Protein AF-0000000080283601 (afdb_homodimer)

Structure (mmCIF, N/CA/C/O backbone):
data_AF-0000000080283601-model_v1
#
loop_
_entity.id
_entity.type
_entity.pdbx_description
1 polymer 'DNA-binding protein'
#
loop_
_atom_site.group_PDB
_atom_site.id
_atom_site.type_symbol
_atom_site.label_atom_id
_atom_site.label_alt_id
_atom_site.label_comp_id
_atom_site.label_asym_id
_atom_site.label_entity_id
_atom_site.label_seq_id
_atom_site.pdbx_PDB_ins_code
_atom_site.Cartn_x
_atom_site.Cartn_y
_atom_site.Cartn_z
_atom_site.occupancy
_atom_site.B_iso_or_equiv
_atom_site.auth_seq_id
_atom_site.auth_comp_id
_atom_site.auth_asym_id
_atom_site.auth_atom_id
_atom_site.pdbx_PDB_model_num
ATOM 1 N N . MET A 1 1 ? 16.219 0.956 17.062 1 51.62 1 MET A N 1
ATOM 2 C CA . MET A 1 1 ? 14.984 1.279 17.781 1 51.62 1 MET A CA 1
ATOM 3 C C . MET A 1 1 ? 15.031 2.705 18.328 1 51.62 1 MET A C 1
ATOM 5 O O . MET A 1 1 ? 16.062 3.154 18.812 1 51.62 1 MET A O 1
ATOM 9 N N . GLY A 1 2 ? 14.078 3.537 17.656 1 62.06 2 GLY A N 1
ATOM 10 C CA . GLY A 1 2 ? 14.172 4.902 18.156 1 62.06 2 GLY A CA 1
ATOM 11 C C . GLY A 1 2 ? 14.203 4.98 19.672 1 62.06 2 GLY A C 1
ATOM 12 O O . GLY A 1 2 ? 13.68 4.102 20.359 1 62.06 2 GLY A O 1
ATOM 13 N N . ASP A 1 3 ? 14.961 5.805 20.156 1 84.12 3 ASP A N 1
ATOM 14 C CA . ASP A 1 3 ? 15.055 6.004 21.594 1 84.12 3 ASP A CA 1
ATOM 15 C C . ASP A 1 3 ? 13.703 6.422 22.188 1 84.12 3 ASP A C 1
ATOM 17 O O . ASP A 1 3 ? 12.844 6.941 21.469 1 84.12 3 ASP A O 1
ATOM 21 N N . GLU A 1 4 ? 13.398 6.016 23.359 1 91.31 4 GLU A N 1
ATOM 22 C CA . GLU A 1 4 ? 12.125 6.18 24.047 1 91.31 4 GLU A CA 1
ATOM 23 C C . GLU A 1 4 ? 11.625 7.617 23.953 1 91.31 4 GLU A C 1
ATOM 25 O O . GLU A 1 4 ? 10.422 7.852 23.781 1 91.31 4 GLU A O 1
ATOM 30 N N . ALA A 1 5 ? 12.523 8.539 23.969 1 94.31 5 ALA A N 1
ATOM 31 C CA . ALA A 1 5 ? 12.148 9.945 23.891 1 94.31 5 ALA A CA 1
ATOM 32 C C . ALA A 1 5 ? 11.562 10.273 22.516 1 94.31 5 ALA A C 1
ATOM 34 O O . ALA A 1 5 ? 10.617 11.055 22.406 1 94.31 5 ALA A O 1
ATOM 35 N N . THR A 1 6 ? 12.07 9.68 21.484 1 96.75 6 THR A N 1
ATOM 36 C CA . THR A 1 6 ? 11.586 9.938 20.141 1 96.75 6 THR A CA 1
ATOM 37 C C . THR A 1 6 ? 10.25 9.242 19.906 1 96.75 6 THR A C 1
ATOM 39 O O . THR A 1 6 ? 9.391 9.758 19.172 1 96.75 6 THR A O 1
ATOM 42 N N . ILE A 1 7 ? 10.07 8.125 20.547 1 97.44 7 ILE A N 1
ATOM 43 C CA . ILE A 1 7 ? 8.789 7.441 20.469 1 97.44 7 ILE A CA 1
ATOM 44 C C . ILE A 1 7 ? 7.715 8.281 21.156 1 97.44 7 ILE A C 1
ATOM 46 O O . ILE A 1 7 ? 6.598 8.414 20.641 1 97.44 7 ILE A O 1
ATOM 50 N N . GLU A 1 8 ? 8.055 8.852 22.266 1 97.12 8 GLU A N 1
ATOM 51 C CA . GLU A 1 8 ? 7.129 9.75 22.969 1 97.12 8 GLU A CA 1
ATOM 52 C C . GLU A 1 8 ? 6.758 10.945 22.094 1 97.12 8 GLU A C 1
ATOM 54 O O . GLU A 1 8 ? 5.602 11.375 22.078 1 97.12 8 GLU A O 1
ATOM 59 N N . LEU A 1 9 ? 7.723 11.492 21.406 1 97.75 9 LEU A N 1
ATOM 60 C CA . LEU A 1 9 ? 7.449 12.594 20.5 1 97.75 9 LEU A CA 1
ATOM 61 C C . LEU A 1 9 ? 6.473 12.172 19.406 1 97.75 9 LEU A C 1
ATOM 63 O O . LEU A 1 9 ? 5.535 12.898 19.078 1 97.75 9 LEU A O 1
ATOM 67 N N . ALA A 1 10 ? 6.719 10.984 18.797 1 98.25 10 ALA A N 1
ATOM 68 C CA . ALA A 1 10 ? 5.82 10.461 17.766 1 98.25 10 ALA A CA 1
ATOM 69 C C . ALA A 1 10 ? 4.391 10.367 18.297 1 98.25 10 ALA A C 1
ATOM 71 O O . ALA A 1 10 ? 3.439 10.695 17.578 1 98.25 10 ALA A O 1
ATOM 72 N N . GLN A 1 11 ? 4.285 9.953 19.531 1 97.62 11 GLN A N 1
ATOM 73 C CA . GLN A 1 11 ? 2.977 9.836 20.156 1 97.62 11 GLN A CA 1
ATOM 74 C C . GLN A 1 11 ? 2.357 11.211 20.406 1 97.62 11 GLN A C 1
ATOM 76 O O . GLN A 1 11 ? 1.164 11.406 20.172 1 97.62 11 GLN A O 1
ATOM 81 N N . GLU A 1 12 ? 3.156 12.117 20.812 1 96.81 12 GLU A N 1
ATOM 82 C CA . GLU A 1 12 ? 2.689 13.453 21.172 1 96.81 12 GLU A CA 1
ATOM 83 C C . GLU A 1 12 ? 2.146 14.195 19.953 1 96.81 12 GLU A C 1
ATOM 85 O O . GLU A 1 12 ? 1.159 14.922 20.047 1 96.81 12 GLU A O 1
ATOM 90 N N . ILE A 1 13 ? 2.75 14.008 18.812 1 97.12 13 ILE A N 1
ATOM 91 C CA . ILE A 1 13 ? 2.389 14.844 17.672 1 97.12 13 ILE A CA 1
ATOM 92 C C . ILE A 1 13 ? 1.27 14.18 16.875 1 97.12 13 ILE A C 1
ATOM 94 O O . ILE A 1 13 ? 0.668 14.805 16 1 97.12 13 ILE A O 1
ATOM 98 N N . ARG A 1 14 ? 0.979 12.953 17.188 1 96.75 14 ARG A N 1
ATOM 99 C CA . ARG A 1 14 ? 0.021 12.148 16.453 1 96.75 14 ARG A CA 1
ATOM 100 C C . ARG A 1 14 ? -1.316 12.867 16.312 1 96.75 14 ARG A C 1
ATOM 102 O O . ARG A 1 14 ? -1.823 13.047 15.203 1 96.75 14 ARG A O 1
ATOM 109 N N . GLY A 1 15 ? -1.892 13.273 17.422 1 95.06 15 GLY A N 1
ATOM 110 C CA . GLY A 1 15 ? -3.201 13.906 17.422 1 95.06 15 GLY A CA 1
ATOM 111 C C . GLY A 1 15 ? -3.258 15.156 16.562 1 95.06 15 GLY A C 1
ATOM 112 O O . GLY A 1 15 ? -4.188 15.328 15.773 1 95.06 15 GLY A O 1
ATOM 113 N N . THR A 1 16 ? -2.244 15.992 16.719 1 96.25 16 THR A N 1
ATOM 114 C CA . THR A 1 16 ? -2.186 17.25 15.977 1 96.25 16 THR A CA 1
ATOM 115 C C . THR A 1 16 ? -2.098 16.984 14.477 1 96.25 16 THR A C 1
ATOM 117 O O . THR A 1 16 ? -2.826 17.594 13.688 1 96.25 16 THR A O 1
ATOM 120 N N . VAL A 1 17 ? -1.293 16.062 14.062 1 97.25 17 VAL A N 1
ATOM 121 C CA . VAL A 1 17 ? -1.091 15.734 12.648 1 97.25 17 VAL A CA 1
ATOM 122 C C . VAL A 1 17 ? -2.367 15.125 12.07 1 97.25 17 VAL A C 1
ATOM 124 O O . VAL A 1 17 ? -2.801 15.508 10.977 1 97.25 17 VAL A O 1
ATOM 127 N N . GLN A 1 18 ? -2.904 14.227 12.82 1 95.69 18 GLN A N 1
ATOM 128 C CA . GLN A 1 18 ? -4.102 13.547 12.336 1 95.69 18 GLN A CA 1
ATOM 129 C C . GLN A 1 18 ? -5.266 14.523 12.203 1 95.69 18 GLN A C 1
ATOM 131 O O . GLN A 1 18 ? -5.953 14.539 11.18 1 95.69 18 GLN A O 1
ATOM 136 N N . VAL A 1 19 ? -5.516 15.312 13.172 1 95.69 19 VAL A N 1
ATOM 137 C CA . VAL A 1 19 ? -6.664 16.219 13.195 1 95.69 19 VAL A CA 1
ATOM 138 C C . VAL A 1 19 ? -6.457 17.344 12.188 1 95.69 19 VAL A C 1
ATOM 140 O O . VAL A 1 19 ? -7.273 17.531 11.281 1 95.69 19 VAL A O 1
ATOM 143 N N . LEU A 1 20 ? -5.324 18.016 12.25 1 96.88 20 LEU A N 1
ATOM 144 C CA . LEU A 1 20 ? -5.113 19.203 11.406 1 96.88 20 LEU A CA 1
ATOM 145 C C . LEU A 1 20 ? -4.816 18.781 9.969 1 96.88 20 LEU A C 1
ATOM 147 O O . LEU A 1 20 ? -5.195 19.484 9.023 1 96.88 20 LEU A O 1
ATOM 151 N N . GLY A 1 21 ? -4.18 17.641 9.797 1 97.56 21 GLY A N 1
ATOM 152 C CA . GLY A 1 21 ? -3.898 17.172 8.453 1 97.56 21 GLY A CA 1
ATOM 153 C C . GLY A 1 21 ? -5.137 16.688 7.723 1 97.56 21 GLY A C 1
ATOM 154 O O . GLY A 1 21 ? -5.137 16.578 6.496 1 97.56 21 GLY A O 1
ATOM 155 N N . GLY A 1 22 ? -6.168 16.406 8.492 1 97.12 22 GLY A N 1
ATOM 156 C CA . GLY A 1 22 ? -7.383 15.883 7.891 1 97.12 22 GLY A CA 1
ATOM 157 C C . GLY A 1 22 ? -8.547 16.859 7.941 1 97.12 22 GLY A C 1
ATOM 158 O O . GLY A 1 22 ? -9.57 16.641 7.293 1 97.12 22 GLY A O 1
ATOM 159 N N . SER A 1 23 ? -8.422 17.984 8.602 1 96.75 23 SER A N 1
ATOM 160 C CA . SER A 1 23 ? -9.539 18.859 8.914 1 96.75 23 SER A CA 1
ATOM 161 C C . SER A 1 23 ? -10.133 19.469 7.645 1 96.75 23 SER A C 1
ATOM 163 O O . SER A 1 23 ? -11.352 19.672 7.559 1 96.75 23 SER A O 1
ATOM 165 N N . PHE A 1 24 ? -9.336 19.688 6.668 1 97.81 24 PHE A N 1
ATOM 166 C CA . PHE A 1 24 ? -9.852 20.344 5.473 1 97.81 24 PHE A CA 1
ATOM 167 C C . PHE A 1 24 ? -10.734 19.406 4.668 1 97.81 24 PHE A C 1
ATOM 169 O O . PHE A 1 24 ? -11.523 19.844 3.83 1 97.81 24 PHE A O 1
ATOM 176 N N . MET A 1 25 ? -10.656 18.109 4.855 1 97.38 25 MET A N 1
ATOM 177 C CA . MET A 1 25 ? -11.258 17.078 4.008 1 97.38 25 MET A CA 1
ATOM 178 C C . MET A 1 25 ? -12.781 17.141 4.078 1 97.38 25 MET A C 1
ATOM 180 O O . MET A 1 25 ? -13.469 16.672 3.168 1 97.38 25 MET A O 1
ATOM 184 N N . THR A 1 26 ? -13.297 17.688 5.129 1 95.25 26 THR A N 1
ATOM 185 C CA . THR A 1 26 ? -14.734 17.859 5.258 1 95.25 26 THR A CA 1
ATOM 186 C C . THR A 1 26 ? -15.086 19.312 5.539 1 95.25 26 THR A C 1
ATOM 188 O O . THR A 1 26 ? -16.109 19.609 6.152 1 95.25 26 THR A O 1
ATOM 191 N N . SER A 1 27 ? -14.312 20.203 5.164 1 97.56 27 SER A N 1
ATOM 192 C CA . SER A 1 27 ? -14.414 21.609 5.512 1 97.56 27 SER A CA 1
ATOM 193 C C . SER A 1 27 ? -15.289 22.359 4.512 1 97.56 27 SER A C 1
ATOM 195 O O . SER A 1 27 ? -15.531 21.891 3.404 1 97.56 27 SER A O 1
ATOM 197 N N . PRO A 1 28 ? -15.727 23.578 4.949 1 97.75 28 PRO A N 1
ATOM 198 C CA . PRO A 1 28 ? -16.422 24.438 3.99 1 97.75 28 PRO A CA 1
ATOM 199 C C . PRO A 1 28 ? -15.523 24.859 2.824 1 97.75 28 PRO A C 1
ATOM 201 O O . PRO A 1 28 ? -16.016 25.047 1.708 1 97.75 28 PRO A O 1
ATOM 204 N N . GLU A 1 29 ? -14.242 25.016 3.104 1 98.19 29 GLU A N 1
ATOM 205 C CA . GLU A 1 29 ? -13.312 25.406 2.051 1 98.19 29 GLU A CA 1
ATOM 206 C C . GLU A 1 29 ? -13.242 24.328 0.961 1 98.19 29 GLU A C 1
ATOM 208 O O . GLU A 1 29 ? -13.234 24.656 -0.229 1 98.19 29 GLU A O 1
ATOM 213 N N . LEU A 1 30 ? -13.211 23 1.349 1 98.5 30 LEU A N 1
ATOM 214 C CA . LEU A 1 30 ? -13.227 21.953 0.343 1 98.5 30 LEU A CA 1
ATOM 215 C C . LEU A 1 30 ? -14.547 21.938 -0.421 1 98.5 30 LEU A C 1
ATOM 217 O O . LEU A 1 30 ? -14.555 21.781 -1.645 1 98.5 30 LEU A O 1
ATOM 221 N N . ALA A 1 31 ? -15.617 22.125 0.304 1 98.5 31 ALA A N 1
ATOM 222 C CA . ALA A 1 31 ? -16.922 22.156 -0.336 1 98.5 31 ALA A CA 1
ATOM 223 C C . ALA A 1 31 ? -17 23.25 -1.392 1 98.5 31 ALA A C 1
ATOM 225 O O . ALA A 1 31 ? -17.594 23.062 -2.453 1 98.5 31 ALA A O 1
ATOM 226 N N . GLU A 1 32 ? -16.469 24.391 -1.062 1 98.56 32 GLU A N 1
ATOM 227 C CA . GLU A 1 32 ? -16.453 25.5 -2.006 1 98.56 32 GLU A CA 1
ATOM 228 C C . GLU A 1 32 ? -15.68 25.141 -3.271 1 98.56 32 GLU A C 1
ATOM 230 O O . GLU A 1 32 ? -16.156 25.375 -4.383 1 98.56 32 GLU A O 1
ATOM 235 N N . VAL A 1 33 ? -14.469 24.594 -3.127 1 98.69 33 VAL A N 1
ATOM 236 C CA . VAL A 1 33 ? -13.641 24.219 -4.27 1 98.69 33 VAL A CA 1
ATOM 237 C C . VAL A 1 33 ? -14.336 23.109 -5.059 1 98.69 33 VAL A C 1
ATOM 239 O O . VAL A 1 33 ? -14.305 23.094 -6.293 1 98.69 33 VAL A O 1
ATOM 242 N N . GLU A 1 34 ? -14.922 22.156 -4.312 1 98.69 34 GLU A N 1
ATOM 243 C CA . GLU A 1 34 ? -15.695 21.078 -4.918 1 98.69 34 GLU A CA 1
ATOM 244 C C . GLU A 1 34 ? -16.781 21.625 -5.844 1 98.69 34 GLU A C 1
ATOM 246 O O . GLU A 1 34 ? -16.922 21.156 -6.98 1 98.69 34 GLU A O 1
ATOM 251 N N . THR A 1 35 ? -17.516 22.594 -5.414 1 98.31 35 THR A N 1
ATOM 252 C CA . THR A 1 35 ? -18.531 23.25 -6.223 1 98.31 35 THR A CA 1
ATOM 253 C C . THR A 1 35 ? -17.922 23.938 -7.43 1 98.31 35 THR A C 1
ATOM 255 O O . THR A 1 35 ? -18.438 23.859 -8.539 1 98.31 35 THR A O 1
ATOM 258 N N . GLU A 1 36 ? -16.844 24.609 -7.23 1 98.31 36 GLU A N 1
ATOM 259 C CA . GLU A 1 36 ? -16.172 25.375 -8.281 1 98.31 36 GLU A CA 1
ATOM 260 C C . GLU A 1 36 ? -15.734 24.453 -9.43 1 98.31 36 GLU A C 1
ATOM 262 O O . GLU A 1 36 ? -15.781 24.859 -10.594 1 98.31 36 GLU A O 1
ATOM 267 N N . VAL A 1 37 ? -15.32 23.266 -9.102 1 98.25 37 VAL A N 1
ATOM 268 C CA . VAL A 1 37 ? -14.789 22.391 -10.141 1 98.25 37 VAL A CA 1
ATOM 269 C C . VAL A 1 37 ? -15.898 21.484 -10.664 1 98.25 37 VAL A C 1
ATOM 271 O O . VAL A 1 37 ? -15.648 20.594 -11.477 1 98.25 37 VAL A O 1
ATOM 274 N N . GLY A 1 38 ? -17.078 21.594 -10.102 1 97.56 38 GLY A N 1
ATOM 275 C CA . GLY A 1 38 ? -18.25 20.953 -10.656 1 97.56 38 GLY A CA 1
ATOM 276 C C . GLY A 1 38 ? -18.438 19.531 -10.172 1 97.56 38 GLY A C 1
ATOM 277 O O . GLY A 1 38 ? -18.969 18.688 -10.898 1 97.56 38 GLY A O 1
ATOM 278 N N . LEU A 1 39 ? -18 19.172 -9.031 1 98.25 39 LEU A N 1
ATOM 279 C CA . LEU A 1 39 ? -18.172 17.844 -8.469 1 98.25 39 LEU A CA 1
ATOM 280 C C . LEU A 1 39 ? -19.328 17.828 -7.453 1 98.25 39 LEU A C 1
ATOM 282 O O . LEU A 1 39 ? -19.516 18.812 -6.73 1 98.25 39 LEU A O 1
ATOM 286 N N . PRO A 1 40 ? -20.031 16.734 -7.434 1 96.75 40 PRO A N 1
ATOM 287 C CA . PRO A 1 40 ? -21.062 16.625 -6.391 1 96.75 40 PRO A CA 1
ATOM 288 C C . PRO A 1 40 ? -20.469 16.594 -4.984 1 96.75 40 PRO A C 1
ATOM 290 O O . PRO A 1 40 ? -19.266 16.359 -4.82 1 96.75 40 PRO A O 1
ATOM 293 N N . PRO A 1 41 ? -21.266 16.859 -4.008 1 95.25 41 PRO A N 1
ATOM 294 C CA . PRO A 1 41 ? -20.781 16.922 -2.629 1 95.25 41 PRO A CA 1
ATOM 295 C C . PRO A 1 41 ? -20.016 15.664 -2.213 1 95.25 41 PRO A C 1
ATOM 297 O O . PRO A 1 41 ? -20.438 14.547 -2.518 1 95.25 41 PRO A O 1
ATOM 300 N N . ARG A 1 42 ? -18.875 15.898 -1.594 1 94 42 ARG A N 1
ATOM 301 C CA . ARG A 1 42 ? -18.016 14.898 -0.957 1 94 42 ARG A CA 1
ATOM 302 C C . ARG A 1 42 ? -17.172 14.164 -1.989 1 94 42 ARG A C 1
ATOM 304 O O . ARG A 1 42 ? -16.312 13.344 -1.633 1 94 42 ARG A O 1
ATOM 311 N N . THR A 1 43 ? -17.359 14.477 -3.215 1 97.38 43 THR A N 1
ATOM 312 C CA . THR A 1 43 ? -16.672 13.719 -4.262 1 97.38 43 THR A CA 1
ATOM 313 C C . THR A 1 43 ? -15.234 14.188 -4.422 1 97.38 43 THR A C 1
ATOM 315 O O . THR A 1 43 ? -14.359 13.406 -4.785 1 97.38 43 THR A O 1
ATOM 318 N N . LEU A 1 44 ? -14.984 15.484 -4.152 1 98.38 44 LEU A N 1
ATOM 319 C CA . LEU A 1 44 ? -13.625 15.984 -4.309 1 98.38 44 LEU A CA 1
ATOM 320 C C . LEU A 1 44 ? -12.672 15.312 -3.32 1 98.38 44 LEU A C 1
ATOM 322 O O . LEU A 1 44 ? -11.508 15.062 -3.643 1 98.38 44 LEU A O 1
ATOM 326 N N . TYR A 1 45 ? -13.195 14.984 -2.139 1 98.12 45 TYR A N 1
ATOM 327 C CA . TYR A 1 45 ? -12.383 14.25 -1.176 1 98.12 45 TYR A CA 1
ATOM 328 C C . TYR A 1 45 ? -11.914 12.922 -1.759 1 98.12 45 TYR A C 1
ATOM 330 O O . TYR A 1 45 ? -10.727 12.586 -1.69 1 98.12 45 TYR A O 1
ATOM 338 N N . LEU A 1 46 ? -12.789 12.164 -2.352 1 98.06 46 LEU A N 1
ATOM 339 C CA . LEU A 1 46 ? -12.469 10.844 -2.885 1 98.06 46 LEU A CA 1
ATOM 340 C C . LEU A 1 46 ? -11.633 10.961 -4.152 1 98.06 46 LEU A C 1
ATOM 342 O O . LEU A 1 46 ? -10.555 10.367 -4.246 1 98.06 46 LEU A O 1
ATOM 346 N N . ARG A 1 47 ? -12.086 11.773 -5.09 1 98.38 47 ARG A N 1
ATOM 347 C CA . ARG A 1 47 ? -11.445 11.945 -6.391 1 98.38 47 ARG A CA 1
ATOM 348 C C . ARG A 1 47 ? -10.109 12.672 -6.25 1 98.38 47 ARG A C 1
ATOM 350 O O . ARG A 1 47 ? -9.102 12.242 -6.824 1 98.38 47 ARG A O 1
ATOM 357 N N . GLY A 1 48 ? -10.117 13.719 -5.449 1 98.44 48 GLY A N 1
ATOM 358 C CA . GLY A 1 48 ? -8.914 14.516 -5.285 1 98.44 48 GLY A CA 1
ATOM 359 C C . GLY A 1 48 ? -7.793 13.766 -4.586 1 98.44 48 GLY A C 1
ATOM 360 O O . GLY A 1 48 ? -6.645 13.805 -5.027 1 98.44 48 GLY A O 1
ATOM 361 N N . ARG A 1 49 ? -8.133 13.078 -3.514 1 98.5 49 ARG A N 1
ATOM 362 C CA . ARG A 1 49 ? -7.141 12.367 -2.711 1 98.5 49 ARG A CA 1
ATOM 363 C C . ARG A 1 49 ? -6.527 11.211 -3.496 1 98.5 49 ARG A C 1
ATOM 365 O O . ARG A 1 49 ? -5.336 10.922 -3.355 1 98.5 49 ARG A O 1
ATOM 372 N N . SER A 1 50 ? -7.273 10.562 -4.344 1 98.44 50 SER A N 1
ATOM 373 C CA . SER A 1 50 ? -6.793 9.359 -5.02 1 98.44 50 SER A CA 1
ATOM 374 C C . SER A 1 50 ? -6.207 9.695 -6.387 1 98.44 50 SER A C 1
ATOM 376 O O . SER A 1 50 ? -5.527 8.867 -6.996 1 98.44 50 SER A O 1
ATOM 378 N N . ALA A 1 51 ? -6.398 10.906 -6.871 1 98.19 51 ALA A N 1
ATOM 379 C CA . ALA A 1 51 ? -6.07 11.266 -8.25 1 98.19 51 ALA A CA 1
ATOM 380 C C . ALA A 1 51 ? -4.559 11.312 -8.453 1 98.19 51 ALA A C 1
ATOM 382 O O . ALA A 1 51 ? -4.082 11.305 -9.594 1 98.19 51 ALA A O 1
ATOM 383 N N . ILE A 1 52 ? -3.842 11.406 -7.352 1 98.19 52 ILE A N 1
ATOM 384 C CA . ILE A 1 52 ? -2.387 11.422 -7.438 1 98.19 52 ILE A CA 1
ATOM 385 C C . ILE A 1 52 ? -1.893 10.117 -8.062 1 98.19 52 ILE A C 1
ATOM 387 O O . ILE A 1 52 ? -0.746 10.031 -8.508 1 98.19 52 ILE A O 1
ATOM 391 N N . LEU A 1 53 ? -2.744 9.102 -8.133 1 98.06 53 LEU A N 1
ATOM 392 C CA . LEU A 1 53 ? -2.422 7.816 -8.742 1 98.06 53 LEU A CA 1
ATOM 393 C C . LEU A 1 53 ? -2.898 7.77 -10.195 1 98.06 53 LEU A C 1
ATOM 395 O O . LEU A 1 53 ? -2.715 6.762 -10.875 1 98.06 53 LEU A O 1
ATOM 399 N N . GLY A 1 54 ? -3.471 8.828 -10.688 1 95.25 54 GLY A N 1
ATOM 400 C CA . GLY A 1 54 ? -4.117 8.852 -11.984 1 95.25 54 GLY A CA 1
ATOM 401 C C . GLY A 1 54 ? -5.586 8.477 -11.93 1 95.25 54 GLY A C 1
ATOM 402 O O . GLY A 1 54 ? -6.406 9.234 -11.406 1 95.25 54 GLY A O 1
ATOM 403 N N . ASP A 1 55 ? -5.965 7.359 -12.516 1 95.56 55 ASP A N 1
ATOM 404 C CA . ASP A 1 55 ? -7.34 6.879 -12.523 1 95.56 55 ASP A CA 1
ATOM 405 C C . ASP A 1 55 ? -7.402 5.395 -12.172 1 95.56 55 ASP A C 1
ATOM 407 O O . ASP A 1 55 ? -7.812 4.574 -13 1 95.56 55 ASP A O 1
ATOM 411 N N . PRO A 1 56 ? -7.062 5.117 -10.969 1 97.12 56 PRO A N 1
ATOM 412 C CA . PRO A 1 56 ? -7.148 3.713 -10.555 1 97.12 56 PRO A CA 1
ATOM 413 C C . PRO A 1 56 ? -8.586 3.207 -10.492 1 97.12 56 PRO A C 1
ATOM 415 O O . PRO A 1 56 ? -9.523 4.004 -10.352 1 97.12 56 PRO A O 1
ATOM 418 N N . PRO A 1 57 ? -8.742 1.888 -10.594 1 97.5 57 PRO A N 1
ATOM 419 C CA . PRO A 1 57 ? -10.086 1.35 -10.391 1 97.5 57 PRO A CA 1
ATOM 420 C C . PRO A 1 57 ? -10.664 1.714 -9.023 1 97.5 57 PRO A C 1
ATOM 422 O O . PRO A 1 57 ? -9.938 1.757 -8.031 1 97.5 57 PRO A O 1
ATOM 425 N N . PRO A 1 58 ? -11.984 1.893 -8.953 1 97.94 58 PRO A N 1
ATOM 426 C CA . PRO A 1 58 ? -12.625 2.295 -7.703 1 97.94 58 PRO A CA 1
ATOM 427 C C . PRO A 1 58 ? -12.328 1.329 -6.555 1 97.94 58 PRO A C 1
ATOM 429 O O . PRO A 1 58 ? -12.117 1.76 -5.418 1 97.94 58 PRO A O 1
ATOM 432 N N . LYS A 1 59 ? -12.273 0.085 -6.855 1 97.12 59 LYS A N 1
ATOM 433 C CA . LYS A 1 59 ? -11.992 -0.892 -5.809 1 97.12 59 LYS A CA 1
ATOM 434 C C . LYS A 1 59 ? -10.609 -0.662 -5.203 1 97.12 59 LYS A C 1
ATOM 436 O O . LYS A 1 59 ? -10.43 -0.797 -3.99 1 97.12 59 LYS A O 1
ATOM 441 N N . VAL A 1 60 ? -9.641 -0.351 -6.066 1 98.31 60 VAL A N 1
ATOM 442 C CA . VAL A 1 60 ? -8.289 -0.088 -5.586 1 98.31 60 VAL A CA 1
ATOM 443 C C . VAL A 1 60 ? -8.305 1.102 -4.629 1 98.31 60 VAL A C 1
ATOM 445 O O . VAL A 1 60 ? -7.699 1.049 -3.555 1 98.31 60 VAL A O 1
ATOM 448 N N . VAL A 1 61 ? -9.031 2.145 -4.992 1 98.44 61 VAL A N 1
ATOM 449 C CA . VAL A 1 61 ? -9.125 3.334 -4.152 1 98.44 61 VAL A CA 1
ATOM 450 C C . VAL A 1 61 ? -9.781 2.975 -2.82 1 98.44 61 VAL A C 1
ATOM 452 O O . VAL A 1 61 ? -9.305 3.385 -1.758 1 98.44 61 VAL A O 1
ATOM 455 N N . ALA A 1 62 ? -10.836 2.18 -2.865 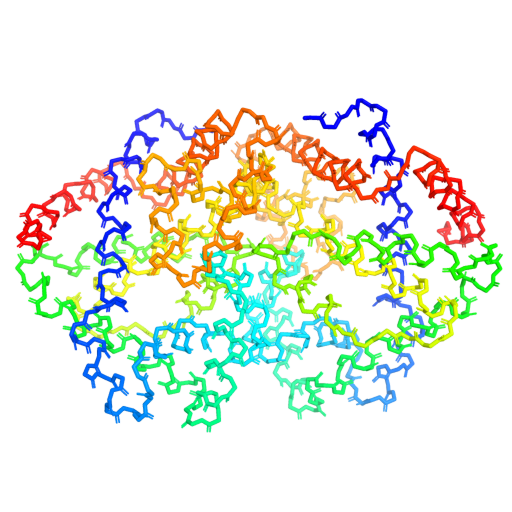1 97.94 62 ALA A N 1
ATOM 456 C CA . ALA A 1 62 ? -11.523 1.749 -1.65 1 97.94 62 ALA A CA 1
ATOM 457 C C . ALA A 1 62 ? -10.57 1.03 -0.704 1 97.94 62 ALA A C 1
ATOM 459 O O . ALA A 1 62 ? -10.562 1.292 0.501 1 97.94 62 ALA A O 1
ATOM 460 N N . GLU A 1 63 ? -9.766 0.184 -1.256 1 97.62 63 GLU A N 1
ATOM 461 C CA . GLU A 1 63 ? -8.836 -0.611 -0.457 1 97.62 63 GLU A CA 1
ATOM 462 C C . GLU A 1 63 ? -7.73 0.259 0.126 1 97.62 63 GLU A C 1
ATOM 464 O O . GLU A 1 63 ? -7.207 -0.033 1.202 1 97.62 63 GLU A O 1
ATOM 469 N N . LEU A 1 64 ? -7.359 1.354 -0.558 1 98.06 64 LEU A N 1
ATOM 470 C CA . LEU A 1 64 ? -6.316 2.262 -0.091 1 98.06 64 LEU A CA 1
ATOM 471 C C . LEU A 1 64 ? -6.859 3.205 0.979 1 98.06 64 LEU A C 1
ATOM 473 O O . LEU A 1 64 ? -6.125 3.6 1.891 1 98.06 64 LEU A O 1
ATOM 477 N N . PHE A 1 65 ? -8.141 3.562 0.861 1 97.44 65 PHE A N 1
ATOM 478 C CA . PHE A 1 65 ? -8.766 4.391 1.884 1 97.44 65 PHE A CA 1
ATOM 479 C C . PHE A 1 65 ? -9.078 3.572 3.127 1 97.44 65 PHE A C 1
ATOM 481 O O . PHE A 1 65 ? -8.805 4.004 4.25 1 97.44 65 PHE A O 1
ATOM 488 N N . GLY A 1 66 ? -9.625 2.334 2.898 1 94.06 66 GLY A N 1
ATOM 489 C CA . GLY A 1 66 ? -9.758 1.279 3.893 1 94.06 66 GLY A CA 1
ATOM 490 C C . GLY A 1 6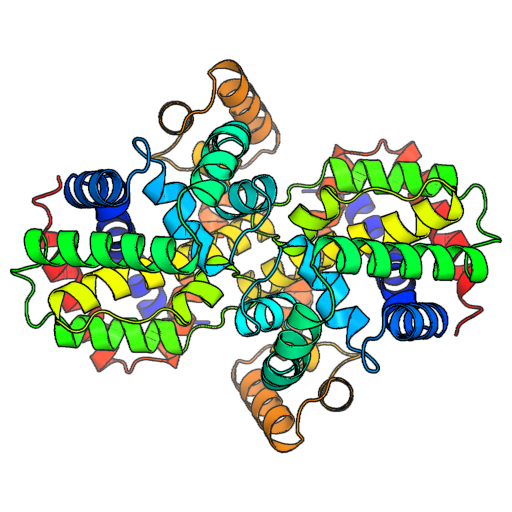6 ? -10.906 1.507 4.852 1 94.06 66 GLY A C 1
ATOM 491 O O . GLY A 1 66 ? -11.438 0.556 5.434 1 94.06 66 GLY A O 1
ATOM 492 N N . ILE A 1 67 ? -11.32 2.768 5.09 1 93.88 67 ILE A N 1
ATOM 493 C CA . ILE A 1 67 ? -12.242 3.016 6.199 1 93.88 67 ILE A CA 1
ATOM 494 C C . ILE A 1 67 ? -13.672 3.09 5.68 1 93.88 67 ILE A C 1
ATOM 496 O O . ILE A 1 67 ? -14.625 3.002 6.453 1 93.88 67 ILE A O 1
ATOM 500 N N . PHE A 1 68 ? -13.836 3.191 4.328 1 95.88 68 PHE A N 1
ATOM 501 C CA . PHE A 1 68 ? -15.156 3.326 3.723 1 95.88 68 PHE A CA 1
ATOM 502 C C . PHE A 1 68 ? -15.562 2.039 3.016 1 95.88 68 PHE A C 1
ATOM 504 O O . PHE A 1 68 ? -14.703 1.262 2.592 1 95.88 68 PHE A O 1
ATOM 511 N N . PRO A 1 69 ? -16.828 1.815 2.906 1 96.19 69 PRO A N 1
ATOM 512 C CA . PRO A 1 69 ? -17.25 0.647 2.131 1 96.19 69 PRO A CA 1
ATOM 513 C C . PRO A 1 69 ? -17.031 0.822 0.63 1 96.19 69 PRO A C 1
ATOM 515 O O . PRO A 1 69 ? -17.062 1.947 0.125 1 96.19 69 PRO A O 1
ATOM 518 N N . HIS A 1 70 ? -16.938 -0.265 -0.105 1 95.31 70 HIS A N 1
ATOM 519 C CA . HIS A 1 70 ? -16.562 -0.298 -1.514 1 95.31 70 HIS A CA 1
ATOM 520 C C . HIS A 1 70 ? -17.609 0.404 -2.379 1 95.31 70 HIS A C 1
ATOM 522 O O . HIS A 1 70 ? -17.266 1.091 -3.342 1 95.31 70 HIS A O 1
ATOM 528 N N . TRP A 1 71 ? -18.828 0.217 -2.051 1 95.81 71 TRP A N 1
ATOM 529 C CA . TRP A 1 71 ? -19.906 0.724 -2.9 1 95.81 71 TRP A CA 1
ATOM 530 C C . TRP A 1 71 ? -19.781 2.23 -3.094 1 95.81 71 TRP A C 1
ATOM 532 O O . TRP A 1 71 ? -20.156 2.762 -4.141 1 95.81 71 TRP A O 1
ATOM 542 N N . LEU A 1 72 ? -19.297 2.926 -2.043 1 96.44 72 LEU A N 1
ATOM 543 C CA . LEU A 1 72 ? -19.141 4.375 -2.08 1 96.44 72 LEU A CA 1
ATOM 544 C C . LEU A 1 72 ? -18.25 4.797 -3.238 1 96.44 72 LEU A C 1
ATOM 546 O O . LEU A 1 72 ? -18.547 5.754 -3.953 1 96.44 72 LEU A O 1
ATOM 550 N N . PHE A 1 73 ? -17.219 4.098 -3.465 1 97.69 73 PHE A N 1
ATOM 551 C CA . PHE A 1 73 ? -16.25 4.422 -4.5 1 97.69 73 PHE A CA 1
ATOM 552 C C . PHE A 1 73 ? -16.766 4.008 -5.875 1 97.69 73 PHE A C 1
ATOM 554 O O . PHE A 1 73 ? -16.547 4.723 -6.859 1 97.69 73 PHE A O 1
ATOM 561 N N . GLU A 1 74 ? -17.391 2.854 -5.949 1 96.5 74 GLU A N 1
ATOM 562 C CA . GLU A 1 74 ? -17.984 2.396 -7.203 1 96.5 74 GLU A CA 1
ATOM 563 C C . GLU A 1 74 ? -19.031 3.385 -7.707 1 96.5 74 GLU A C 1
ATOM 565 O O . GLU A 1 74 ? -19.203 3.555 -8.922 1 96.5 74 GLU A O 1
ATOM 570 N N . PHE A 1 75 ? -19.641 3.986 -6.781 1 96.25 75 PHE A N 1
ATOM 571 C CA . PHE A 1 75 ? -20.688 4.938 -7.109 1 96.25 75 PHE A CA 1
ATOM 572 C C . PHE A 1 75 ? -20.109 6.301 -7.453 1 96.25 75 PHE A C 1
ATOM 574 O O . PHE A 1 75 ? -20.469 6.906 -8.461 1 96.25 75 PHE A O 1
ATOM 581 N N . ALA A 1 76 ? -19.156 6.785 -6.758 1 97.12 76 ALA A N 1
ATOM 582 C CA . ALA A 1 76 ? -18.766 8.188 -6.781 1 97.12 76 ALA A CA 1
ATOM 583 C C . ALA A 1 76 ? -17.641 8.43 -7.789 1 97.12 76 ALA A C 1
ATOM 585 O O . ALA A 1 76 ? -17.547 9.5 -8.391 1 97.12 76 ALA A O 1
ATOM 586 N N . LEU A 1 77 ? -16.797 7.441 -8.023 1 97.88 77 LEU A N 1
ATOM 587 C CA . LEU A 1 77 ? -15.531 7.742 -8.688 1 97.88 77 LEU A CA 1
ATOM 588 C C . LEU A 1 77 ? -15.703 7.75 -10.203 1 97.88 77 LEU A C 1
ATOM 590 O O . LEU A 1 77 ? -15.188 8.641 -10.891 1 97.88 77 LEU A O 1
ATOM 594 N N . PRO A 1 78 ? -16.484 6.82 -10.797 1 97.56 78 PRO A N 1
ATOM 595 C CA . PRO A 1 78 ? -16.547 6.809 -12.258 1 97.56 78 PRO A CA 1
ATOM 596 C C . PRO A 1 78 ? -17.094 8.117 -12.828 1 97.56 78 PRO A C 1
ATOM 598 O O . PRO A 1 78 ? -16.438 8.742 -13.672 1 97.56 78 PRO A O 1
ATOM 601 N N . PRO A 1 79 ? -18.188 8.648 -12.336 1 97.62 79 PRO A N 1
ATOM 602 C CA . PRO A 1 79 ? -18.641 9.938 -12.875 1 97.62 79 PRO A CA 1
ATOM 603 C C . PRO A 1 79 ? -17.672 11.078 -12.547 1 97.62 79 PRO A C 1
ATOM 605 O O . PRO A 1 79 ? -17.516 12.008 -13.352 1 97.62 79 PRO A O 1
ATOM 608 N N . ALA A 1 80 ? -17.031 11.062 -11.406 1 98.25 80 ALA A N 1
ATOM 609 C CA . ALA A 1 80 ? -16.078 12.102 -11.016 1 98.25 80 ALA A CA 1
ATOM 610 C C . ALA A 1 80 ? -14.859 12.109 -11.93 1 98.25 80 ALA A C 1
ATOM 612 O O . ALA A 1 80 ? -14.352 13.172 -12.297 1 98.25 80 ALA A O 1
ATOM 613 N N . MET A 1 81 ? -14.406 10.906 -12.266 1 97.19 81 MET A N 1
ATOM 614 C CA . MET A 1 81 ? -13.242 10.766 -13.141 1 97.19 81 MET A CA 1
ATOM 615 C C . MET A 1 81 ? -13.562 11.25 -14.555 1 97.19 81 MET A C 1
ATOM 617 O O . MET A 1 81 ? -12.688 11.789 -15.242 1 97.19 81 MET A O 1
ATOM 621 N N . ALA A 1 82 ? -14.742 11.086 -14.953 1 97.31 82 ALA A N 1
ATOM 622 C CA . ALA A 1 82 ? -15.18 11.578 -16.25 1 97.31 82 ALA A CA 1
ATOM 623 C C . ALA A 1 82 ? -15.289 13.102 -16.25 1 97.31 82 ALA A C 1
ATOM 625 O O . ALA A 1 82 ? -15.016 13.75 -17.266 1 97.31 82 ALA A O 1
ATOM 626 N N . ALA A 1 83 ? -15.609 13.664 -15.133 1 97.88 83 ALA A N 1
ATOM 627 C CA . ALA A 1 83 ? -15.914 15.094 -15.031 1 97.88 83 ALA A CA 1
ATOM 628 C C . ALA A 1 83 ? -14.648 15.914 -14.828 1 97.88 83 ALA A C 1
ATOM 630 O O . ALA A 1 83 ? -14.586 17.078 -15.227 1 97.88 83 ALA A O 1
ATOM 631 N N . LEU A 1 84 ? -13.664 15.383 -14.188 1 98.31 84 LEU A N 1
ATOM 632 C CA . LEU A 1 84 ? -12.469 16.125 -13.805 1 98.31 84 LEU A CA 1
ATOM 633 C C . LEU A 1 84 ? -11.219 15.258 -13.961 1 98.31 84 LEU A C 1
ATOM 635 O O . LEU A 1 84 ? -11.094 14.219 -13.305 1 98.31 84 LEU A O 1
ATOM 639 N N . ASP A 1 85 ? -10.336 15.68 -14.781 1 97.88 85 ASP A N 1
ATOM 640 C CA . ASP A 1 85 ? -9.141 14.883 -15.023 1 97.88 85 ASP A CA 1
ATOM 641 C C . ASP A 1 85 ? -8.258 14.82 -13.781 1 97.88 85 ASP A C 1
ATOM 643 O O . ASP A 1 85 ? -8.398 15.648 -12.875 1 97.88 85 ASP A O 1
ATOM 647 N N . ALA A 1 86 ? -7.418 13.938 -13.727 1 97.56 86 ALA A N 1
ATOM 648 C CA . ALA A 1 86 ? -6.641 13.633 -12.523 1 97.56 86 ALA A CA 1
ATOM 649 C C . ALA A 1 86 ? -5.801 14.828 -12.094 1 97.56 86 ALA A C 1
ATOM 651 O O . ALA A 1 86 ? -5.75 15.172 -10.914 1 97.56 86 ALA A O 1
ATOM 652 N N . ALA A 1 87 ? -5.082 15.445 -13.023 1 97.56 87 ALA A N 1
ATOM 653 C CA . ALA A 1 87 ? -4.223 16.578 -12.688 1 97.56 87 ALA A CA 1
ATOM 654 C C . ALA A 1 87 ? -5.027 17.703 -12.062 1 97.56 87 ALA A C 1
ATOM 656 O O . ALA A 1 87 ? -4.609 18.297 -11.062 1 97.56 87 ALA A O 1
ATOM 657 N N . SER A 1 88 ? -6.172 18 -12.633 1 98.5 88 SER A N 1
ATOM 658 C CA . SER A 1 88 ? -7.055 19.047 -12.109 1 98.5 88 SER A CA 1
ATOM 659 C C . SER A 1 88 ? -7.59 18.672 -10.727 1 98.5 88 SER A C 1
ATOM 661 O O . SER A 1 88 ? -7.746 19.531 -9.859 1 98.5 88 SER A O 1
ATOM 663 N N . ALA A 1 89 ? -7.883 17.406 -10.539 1 98.69 89 ALA A N 1
ATOM 664 C CA . ALA A 1 89 ? -8.383 16.938 -9.25 1 98.69 89 ALA A CA 1
ATOM 665 C C . ALA A 1 89 ? -7.332 17.094 -8.156 1 98.69 89 ALA A C 1
ATOM 667 O O . ALA A 1 89 ? -7.645 17.531 -7.043 1 98.69 89 ALA A O 1
ATOM 668 N N . VAL A 1 90 ? -6.094 16.766 -8.5 1 98.56 90 VAL A N 1
ATOM 669 C CA . VAL A 1 90 ? -4.996 16.938 -7.555 1 98.56 90 VAL A CA 1
ATOM 670 C C . VAL A 1 90 ? -4.859 18.406 -7.184 1 98.56 90 VAL A C 1
ATOM 672 O O . VAL A 1 90 ? -4.738 18.75 -6.004 1 98.56 90 VAL A O 1
ATOM 675 N N . ARG A 1 91 ? -4.898 19.25 -8.18 1 98.25 91 ARG A N 1
ATOM 676 C CA . ARG A 1 91 ? -4.77 20.688 -7.941 1 98.25 91 ARG A CA 1
ATOM 677 C C . ARG A 1 91 ? -5.914 21.203 -7.074 1 98.25 91 ARG A C 1
ATOM 679 O O . ARG A 1 91 ? -5.691 21.984 -6.152 1 98.25 91 ARG A O 1
ATOM 686 N N . ALA A 1 92 ? -7.098 20.734 -7.398 1 98.69 92 ALA A N 1
ATOM 687 C CA . ALA A 1 92 ? -8.266 21.172 -6.641 1 98.69 92 ALA A CA 1
ATOM 688 C C . ALA A 1 92 ? -8.172 20.734 -5.18 1 98.69 92 ALA A C 1
ATOM 690 O O . ALA A 1 92 ? -8.461 21.516 -4.27 1 98.69 92 ALA A O 1
ATOM 691 N N . TYR A 1 93 ? -7.777 19.531 -4.973 1 98.75 93 TYR A N 1
ATOM 692 C CA . TYR A 1 93 ? -7.641 19 -3.623 1 98.75 93 TYR A CA 1
ATOM 693 C C . TYR A 1 93 ? -6.562 19.75 -2.848 1 98.75 93 TYR A C 1
ATOM 695 O O . TYR A 1 93 ? -6.777 20.156 -1.703 1 98.75 93 TYR A O 1
ATOM 703 N N . SER A 1 94 ? -5.422 19.953 -3.496 1 98.25 94 SER A N 1
ATOM 704 C CA . SER A 1 94 ? -4.336 20.719 -2.893 1 98.25 94 SER A CA 1
ATOM 705 C C . SER A 1 94 ? -4.766 22.141 -2.6 1 98.25 94 SER A C 1
ATOM 707 O O . SER A 1 94 ? -4.438 22.703 -1.547 1 98.25 94 SER A O 1
ATOM 709 N N . TRP A 1 95 ? -5.48 22.719 -3.525 1 97.81 95 TRP A N 1
ATOM 710 C CA . TRP A 1 95 ? -5.965 24.078 -3.354 1 97.81 95 TRP A CA 1
ATOM 711 C C . TRP A 1 95 ? -6.922 24.172 -2.17 1 97.81 95 TRP A C 1
ATOM 713 O O . TRP A 1 95 ? -6.879 25.141 -1.403 1 97.81 95 TRP A O 1
ATOM 723 N N . SER A 1 96 ? -7.754 23.188 -2.012 1 98.62 96 SER A N 1
ATOM 724 C CA . SER A 1 96 ? -8.688 23.172 -0.889 1 98.62 96 SER A CA 1
ATOM 725 C C . SER A 1 96 ? -7.945 23.125 0.443 1 98.62 96 SER A C 1
ATOM 727 O O . SER A 1 96 ? -8.344 23.797 1.401 1 98.62 96 SER A O 1
ATOM 729 N N . SER A 1 97 ? -6.902 22.328 0.501 1 98.56 97 SER A N 1
ATOM 730 C CA . SER A 1 97 ? -6.074 22.266 1.703 1 98.56 97 SER A CA 1
ATOM 731 C C . SER A 1 97 ? -5.434 23.625 2.004 1 98.56 97 SER A C 1
ATOM 733 O O . SER A 1 97 ? -5.438 24.078 3.148 1 98.56 97 SER A O 1
ATOM 735 N N . ALA A 1 98 ? -4.875 24.281 0.992 1 98.12 98 ALA A N 1
ATOM 736 C CA . ALA A 1 98 ? -4.25 25.594 1.15 1 98.12 98 ALA A CA 1
ATOM 737 C C . ALA A 1 98 ? -5.266 26.625 1.606 1 98.12 98 ALA A C 1
ATOM 739 O O . ALA A 1 98 ? -4.984 27.438 2.5 1 98.12 98 ALA A O 1
ATOM 740 N N . LYS A 1 99 ? -6.41 26.594 0.955 1 98.06 99 LYS A N 1
ATOM 741 C CA . LYS A 1 99 ? -7.477 27.531 1.324 1 98.06 99 LYS A CA 1
ATOM 742 C C . LYS A 1 99 ? -7.875 27.344 2.787 1 98.06 99 LYS A C 1
ATOM 744 O O . LYS A 1 99 ? -8.008 28.328 3.521 1 98.06 99 LYS A O 1
ATOM 749 N N . TRP A 1 100 ? -8.062 26.125 3.209 1 98.19 100 TRP A N 1
ATOM 750 C CA . TRP A 1 100 ? -8.367 25.828 4.602 1 98.19 100 TRP A CA 1
ATOM 751 C C . TRP A 1 100 ? -7.281 26.344 5.531 1 98.19 100 TRP A C 1
ATOM 753 O O . TRP A 1 100 ? -7.574 26.938 6.574 1 98.19 100 TRP A O 1
ATOM 763 N N . GLY A 1 101 ? -6.031 26.141 5.172 1 97.5 101 GLY A N 1
ATOM 764 C CA . GLY A 1 101 ? -4.914 26.625 5.965 1 97.5 101 GLY A CA 1
ATOM 765 C C . GLY A 1 101 ? -4.926 28.125 6.148 1 97.5 101 GLY A C 1
ATOM 766 O O . GLY A 1 101 ? -4.688 28.625 7.25 1 97.5 101 GLY A O 1
ATOM 767 N N . ARG A 1 102 ? -5.203 28.859 5.094 1 96.75 102 ARG A N 1
ATOM 768 C CA . ARG A 1 102 ? -5.211 30.312 5.133 1 96.75 102 ARG A CA 1
ATOM 769 C C . ARG A 1 102 ? -6.289 30.828 6.082 1 96.75 102 ARG A C 1
ATOM 771 O O . ARG A 1 102 ? -6.117 31.875 6.711 1 96.75 102 ARG A O 1
ATOM 778 N N . VAL A 1 103 ? -7.34 30.016 6.195 1 96 103 VAL A N 1
ATOM 779 C CA . VAL A 1 103 ? -8.43 30.422 7.07 1 96 103 VAL A CA 1
ATOM 780 C C . VAL A 1 103 ? -8.141 29.984 8.5 1 96 103 VAL A C 1
ATOM 782 O O . VAL A 1 103 ? -8.312 30.766 9.445 1 96 103 VAL A O 1
ATOM 785 N N . ASN A 1 104 ? -7.578 28.828 8.695 1 95.62 104 ASN A N 1
ATOM 786 C CA . ASN A 1 104 ? -7.609 28.188 10.008 1 95.62 104 ASN A CA 1
ATOM 787 C C . ASN A 1 104 ? -6.23 28.172 10.656 1 95.62 104 ASN A C 1
ATOM 789 O O . ASN A 1 104 ? -6.109 27.953 11.859 1 95.62 104 ASN A O 1
ATOM 793 N N . LEU A 1 105 ? -5.195 28.438 9.859 1 95.88 105 LEU A N 1
ATOM 794 C CA . LEU A 1 105 ? -3.848 28.359 10.406 1 95.88 105 LEU A CA 1
ATOM 795 C C . LEU A 1 105 ? -3.129 29.703 10.281 1 95.88 105 LEU A C 1
ATOM 797 O O . LEU A 1 105 ? -1.902 29.766 10.383 1 95.88 105 LEU A O 1
ATOM 801 N N . SER A 1 106 ? -3.867 30.719 10.016 1 91.5 106 SER A N 1
ATOM 802 C CA . SER A 1 106 ? -3.299 32.031 9.75 1 91.5 106 SER A CA 1
ATOM 803 C C . SER A 1 106 ? -2.545 32.562 10.969 1 91.5 106 SER A C 1
ATOM 805 O O . SER A 1 106 ? -1.632 33.375 10.828 1 91.5 106 SER A O 1
ATOM 807 N N . ASP A 1 107 ? -2.777 32.094 12.133 1 90.69 107 ASP A N 1
ATOM 808 C CA . ASP A 1 107 ? -2.162 32.625 13.344 1 90.69 107 ASP A CA 1
ATOM 809 C C . ASP A 1 107 ? -0.973 31.766 13.773 1 90.69 107 ASP A C 1
ATOM 811 O O . ASP A 1 107 ? -0.359 32.031 14.812 1 90.69 107 ASP A O 1
ATOM 815 N N . ALA A 1 108 ? -0.708 30.734 13.008 1 93.25 108 ALA A N 1
ATOM 816 C CA . ALA A 1 108 ? 0.425 29.891 13.344 1 93.25 108 ALA A CA 1
ATOM 817 C C . ALA A 1 108 ? 1.725 30.688 13.383 1 93.25 108 ALA A C 1
ATOM 819 O O . ALA A 1 108 ? 1.977 31.516 12.508 1 93.25 108 ALA A O 1
ATOM 820 N N . ASP A 1 109 ? 2.477 30.469 14.414 1 91.75 109 ASP A N 1
ATOM 821 C CA . ASP A 1 109 ? 3.781 31.125 14.516 1 91.75 109 ASP A CA 1
ATOM 822 C C . ASP A 1 109 ? 4.77 30.531 13.508 1 91.75 109 ASP A C 1
ATOM 824 O O . ASP A 1 109 ? 5.066 29.344 13.555 1 91.75 109 ASP A O 1
ATOM 828 N N . ASP A 1 110 ? 5.273 31.391 12.609 1 95.44 110 ASP A N 1
ATOM 829 C CA . ASP A 1 110 ? 6.25 31.031 11.578 1 95.44 110 ASP A CA 1
ATOM 830 C C . ASP A 1 110 ? 5.848 29.75 10.852 1 95.44 110 ASP A C 1
ATOM 832 O O . ASP A 1 110 ? 6.59 28.766 10.867 1 95.44 110 ASP A O 1
ATOM 836 N N . PRO A 1 111 ? 4.727 29.781 10.211 1 97.12 111 PRO A N 1
ATOM 837 C CA . PRO A 1 111 ? 4.227 28.578 9.555 1 97.12 111 PRO A CA 1
ATOM 838 C C . PRO A 1 111 ? 5.199 28.031 8.516 1 97.12 111 PRO A C 1
ATOM 840 O O . PRO A 1 111 ? 5.23 26.812 8.281 1 97.12 111 PRO A O 1
ATOM 843 N N . GLY A 1 112 ? 5.996 28.844 7.898 1 98.06 112 GLY A N 1
ATOM 844 C CA . GLY A 1 112 ? 6.988 28.391 6.938 1 98.06 112 GLY A CA 1
ATOM 845 C C . GLY A 1 112 ? 8.016 27.438 7.539 1 98.06 112 GLY A C 1
ATOM 846 O O . GLY A 1 112 ? 8.375 26.438 6.922 1 98.06 112 GLY A O 1
ATOM 847 N N . ARG A 1 113 ? 8.453 27.797 8.703 1 98.38 113 ARG A N 1
ATOM 848 C CA . ARG A 1 113 ? 9.453 26.984 9.375 1 98.38 113 ARG A CA 1
ATOM 849 C C . ARG A 1 113 ? 8.891 25.609 9.734 1 98.38 113 ARG A C 1
ATOM 851 O O . ARG A 1 113 ? 9.562 24.594 9.562 1 98.38 113 ARG A O 1
ATOM 858 N N . LEU A 1 114 ? 7.703 25.578 10.273 1 98.12 114 LEU A N 1
ATOM 859 C CA . LEU A 1 114 ? 7.074 24.297 10.594 1 98.12 114 LEU A CA 1
ATOM 860 C C . LEU A 1 114 ? 6.852 23.469 9.328 1 98.12 114 LEU A C 1
ATOM 862 O O . LEU A 1 114 ? 7.09 22.266 9.328 1 98.12 114 LEU A O 1
ATOM 866 N N . ALA A 1 115 ? 6.418 24.141 8.258 1 98.62 115 ALA A N 1
ATOM 867 C CA . ALA A 1 115 ? 6.273 23.453 6.973 1 98.62 115 ALA A CA 1
ATOM 868 C C . ALA A 1 115 ? 7.598 22.844 6.523 1 98.62 115 ALA A C 1
ATOM 870 O O . ALA A 1 115 ? 7.637 21.703 6.059 1 98.62 115 ALA A O 1
ATOM 871 N N . ASP A 1 116 ? 8.68 23.594 6.668 1 98.62 116 ASP A N 1
ATOM 872 C CA . ASP A 1 116 ? 9.992 23.109 6.27 1 98.62 116 ASP A CA 1
ATOM 873 C C . ASP A 1 116 ? 10.367 21.828 7.02 1 98.62 116 ASP A C 1
ATOM 875 O O . ASP A 1 116 ? 10.875 20.875 6.426 1 98.62 116 ASP A O 1
ATOM 879 N N . LEU A 1 117 ? 10.156 21.828 8.312 1 98.81 117 LEU A N 1
ATOM 880 C CA . LEU A 1 117 ? 10.469 20.656 9.117 1 98.81 117 LEU A CA 1
ATOM 881 C C . LEU A 1 117 ? 9.641 19.453 8.664 1 98.81 117 LEU A C 1
ATOM 883 O O . LEU A 1 117 ? 10.18 18.344 8.508 1 98.81 117 LEU A O 1
ATOM 887 N N . LEU A 1 118 ? 8.352 19.656 8.438 1 98.81 118 LEU A N 1
ATOM 888 C CA . LEU A 1 118 ? 7.473 18.578 8.016 1 98.81 118 LEU A CA 1
ATOM 889 C C . LEU A 1 118 ? 7.859 18.078 6.625 1 98.81 118 LEU A C 1
ATOM 891 O O . LEU A 1 118 ? 7.84 16.875 6.367 1 98.81 118 LEU A O 1
ATOM 895 N N . PHE A 1 119 ? 8.227 18.984 5.719 1 98.69 119 PHE A N 1
ATOM 896 C CA . PHE A 1 119 ? 8.609 18.578 4.371 1 98.69 119 PHE A CA 1
ATOM 897 C C . PHE A 1 119 ? 9.914 17.797 4.391 1 98.69 119 PHE A C 1
ATOM 899 O O . PHE A 1 119 ? 10.109 16.891 3.594 1 98.69 119 PHE A O 1
ATOM 906 N N . ARG A 1 120 ? 10.828 18.156 5.25 1 98.69 120 ARG A N 1
ATOM 907 C CA . ARG A 1 120 ? 12.031 17.359 5.387 1 98.69 120 ARG A CA 1
ATOM 908 C C . ARG A 1 120 ? 11.695 15.914 5.758 1 98.69 120 ARG A C 1
ATOM 910 O O . ARG A 1 120 ? 12.297 14.977 5.23 1 98.69 120 ARG A O 1
ATOM 917 N N . LEU A 1 121 ? 10.742 15.758 6.668 1 98.81 121 LEU A N 1
ATOM 918 C CA . LEU A 1 121 ? 10.281 14.422 7.031 1 98.81 121 LEU A CA 1
ATOM 919 C C . LEU A 1 121 ? 9.625 13.734 5.844 1 98.81 121 LEU A C 1
ATOM 921 O O . LEU A 1 121 ? 9.961 12.594 5.512 1 98.81 121 LEU A O 1
ATOM 925 N N . VAL A 1 122 ? 8.734 14.445 5.145 1 98.69 122 VAL A N 1
ATOM 926 C CA . VAL A 1 122 ? 8 13.914 4.004 1 98.69 122 VAL A CA 1
ATOM 927 C C . VAL A 1 122 ? 8.977 13.484 2.914 1 98.69 122 VAL A C 1
ATOM 929 O O . VAL A 1 122 ? 8.859 12.383 2.361 1 98.69 122 VAL A O 1
ATOM 932 N N . ASP A 1 123 ? 9.984 14.273 2.678 1 98.25 123 ASP A N 1
ATOM 933 C CA . ASP A 1 123 ? 10.922 14.031 1.588 1 98.25 123 ASP A CA 1
ATOM 934 C C . ASP A 1 123 ? 11.867 12.883 1.923 1 98.25 123 ASP A C 1
ATOM 936 O O . ASP A 1 123 ? 12.359 12.195 1.025 1 98.25 123 ASP A O 1
ATOM 940 N N . SER A 1 124 ? 12.086 12.617 3.172 1 97.5 124 SER A N 1
ATOM 941 C CA . SER A 1 124 ? 13.039 11.594 3.604 1 97.5 124 SER A CA 1
ATOM 942 C C . SER A 1 124 ? 12.344 10.258 3.85 1 97.5 124 SER A C 1
ATOM 944 O O . SER A 1 124 ? 13 9.227 3.955 1 97.5 124 SER A O 1
ATOM 946 N N . ALA A 1 125 ? 11.062 10.289 3.971 1 98 125 ALA A N 1
ATOM 947 C CA . ALA A 1 125 ? 10.32 9.094 4.367 1 98 125 ALA A CA 1
ATOM 948 C C . ALA A 1 125 ? 10.32 8.055 3.256 1 98 125 ALA A C 1
ATOM 950 O O . ALA A 1 125 ? 10.164 8.391 2.08 1 98 125 ALA A O 1
ATOM 951 N N . ASP A 1 126 ? 10.547 6.789 3.619 1 96.31 126 ASP A N 1
ATOM 952 C CA . ASP A 1 126 ? 10.406 5.656 2.709 1 96.31 126 ASP A CA 1
ATOM 953 C C . ASP A 1 126 ? 8.945 5.449 2.318 1 96.31 126 ASP A C 1
ATOM 955 O O . ASP A 1 126 ? 8.07 5.328 3.184 1 96.31 126 ASP A O 1
ATOM 959 N N . ALA A 1 127 ? 8.664 5.414 1.045 1 97.19 127 ALA A N 1
ATOM 960 C CA . ALA A 1 127 ? 7.285 5.32 0.572 1 97.19 127 ALA A CA 1
ATOM 961 C C . ALA A 1 127 ? 6.98 3.922 0.046 1 97.19 127 ALA A C 1
ATOM 963 O O . ALA A 1 127 ? 5.934 3.697 -0.567 1 97.19 127 ALA A O 1
ATOM 964 N N . SER A 1 128 ? 7.863 2.926 0.28 1 95.56 128 SER A N 1
ATOM 965 C CA . SER A 1 128 ? 7.625 1.575 -0.219 1 95.56 128 SER A CA 1
ATOM 966 C C . SER A 1 128 ? 6.266 1.051 0.226 1 95.56 128 SER A C 1
ATOM 968 O O . SER A 1 128 ? 5.93 1.108 1.411 1 95.56 128 SER A O 1
ATOM 970 N N . GLY A 1 129 ? 5.484 0.657 -0.812 1 95.81 129 GLY A N 1
ATOM 971 C CA . GLY A 1 129 ? 4.188 0.063 -0.534 1 95.81 129 GLY A CA 1
ATOM 972 C C . GLY A 1 129 ? 3.115 1.089 -0.219 1 95.81 129 GLY A C 1
ATOM 973 O O . GLY A 1 129 ? 1.953 0.736 -0.009 1 95.81 129 GLY A O 1
ATOM 974 N N . LEU A 1 130 ? 3.473 2.354 -0.138 1 97.88 130 LEU A N 1
ATOM 975 C CA . LEU A 1 130 ? 2.529 3.404 0.223 1 97.88 130 LEU A CA 1
ATOM 976 C C . LEU A 1 130 ? 2.137 4.227 -1 1 97.88 130 LEU A C 1
ATOM 978 O O . LEU A 1 130 ? 2.617 5.348 -1.182 1 97.88 130 LEU A O 1
ATOM 982 N N . ALA A 1 131 ? 1.191 3.742 -1.726 1 98.25 131 ALA A N 1
ATOM 983 C CA . ALA A 1 131 ? 0.854 4.273 -3.043 1 98.25 131 ALA A CA 1
ATOM 984 C C . ALA A 1 131 ? 0.428 5.738 -2.951 1 98.25 131 ALA A C 1
ATOM 986 O O . ALA A 1 131 ? 0.974 6.594 -3.648 1 98.25 131 ALA A O 1
ATOM 987 N N . LEU A 1 132 ? -0.503 6.09 -2.037 1 98.69 132 LEU A N 1
ATOM 988 C CA . LEU A 1 132 ? -1.008 7.453 -1.935 1 98.69 132 LEU A CA 1
ATOM 989 C C . LEU A 1 132 ? 0.09 8.406 -1.475 1 98.69 132 LEU A C 1
ATOM 991 O O . LEU A 1 132 ? 0.284 9.469 -2.068 1 98.69 132 LEU A O 1
ATOM 995 N N . PHE A 1 133 ? 0.864 8.031 -0.479 1 98.81 133 PHE A N 1
ATOM 996 C CA . PHE A 1 133 ? 1.933 8.883 0.027 1 98.81 133 PHE A CA 1
ATOM 997 C C . PHE A 1 133 ? 2.98 9.133 -1.051 1 98.81 133 PHE A C 1
ATOM 999 O O . PHE A 1 133 ? 3.43 10.266 -1.235 1 98.81 133 PHE A O 1
ATOM 1006 N N . ALA A 1 134 ? 3.316 8.055 -1.785 1 98.44 134 ALA A N 1
ATOM 1007 C CA . ALA A 1 134 ? 4.293 8.195 -2.861 1 98.44 134 ALA A CA 1
ATOM 1008 C C . ALA A 1 134 ? 3.832 9.219 -3.891 1 98.44 134 ALA A C 1
ATOM 1010 O O . ALA A 1 134 ? 4.625 10.039 -4.355 1 98.44 134 ALA A O 1
ATOM 1011 N N . GLY A 1 135 ? 2.586 9.141 -4.254 1 98.25 135 GLY A N 1
ATOM 1012 C CA . GLY A 1 135 ? 2.029 10.117 -5.176 1 98.25 135 GLY A CA 1
ATOM 1013 C C . GLY A 1 135 ? 2.066 11.539 -4.637 1 98.25 135 GLY A C 1
ATOM 1014 O O . GLY A 1 135 ? 2.5 12.461 -5.332 1 98.25 135 GLY A O 1
ATOM 1015 N N . TRP A 1 136 ? 1.667 11.688 -3.393 1 98.62 136 TRP A N 1
ATOM 1016 C CA . TRP A 1 136 ? 1.542 13.023 -2.812 1 98.62 136 TRP A CA 1
ATOM 1017 C C . TRP A 1 136 ? 2.914 13.609 -2.496 1 98.62 136 TRP A C 1
ATOM 1019 O O . TRP A 1 136 ? 3.064 14.828 -2.389 1 98.62 136 TRP A O 1
ATOM 1029 N N . GLN A 1 137 ? 3.9 12.75 -2.334 1 97.75 137 GLN A N 1
ATOM 1030 C CA . GLN A 1 137 ? 5.27 13.234 -2.195 1 97.75 137 GLN A CA 1
ATOM 1031 C C . GLN A 1 137 ? 5.695 14.031 -3.426 1 97.75 137 GLN A C 1
ATOM 1033 O O . GLN A 1 137 ? 6.531 14.938 -3.33 1 97.75 137 GLN A O 1
ATOM 1038 N N . LEU A 1 138 ? 5.047 13.758 -4.562 1 95.06 138 LEU A N 1
ATOM 1039 C CA . LEU A 1 138 ? 5.445 14.336 -5.844 1 95.06 138 LEU A CA 1
ATOM 1040 C C . LEU A 1 138 ? 4.625 15.586 -6.156 1 95.06 138 LEU A C 1
ATOM 1042 O O . LEU A 1 138 ? 4.984 16.359 -7.043 1 95.06 138 LEU A O 1
ATOM 1046 N N . ALA A 1 139 ? 3.6 15.766 -5.457 1 97.25 139 ALA A N 1
ATOM 1047 C CA . ALA A 1 139 ? 2.65 16.828 -5.801 1 97.25 139 ALA A CA 1
ATOM 1048 C C . ALA A 1 139 ? 3.279 18.203 -5.629 1 97.25 139 ALA A C 1
ATOM 1050 O O . ALA A 1 139 ? 4.141 18.391 -4.77 1 97.25 139 ALA A O 1
ATOM 1051 N N . GLU A 1 140 ? 2.865 19.094 -6.48 1 97.31 140 GLU A N 1
ATOM 1052 C CA . GLU A 1 140 ? 3.312 20.469 -6.359 1 97.31 140 GLU A CA 1
ATOM 1053 C C . GLU A 1 140 ? 2.896 21.078 -5.02 1 97.31 140 GLU A C 1
ATOM 1055 O O . GLU A 1 140 ? 1.764 20.875 -4.57 1 97.31 140 GLU A O 1
ATOM 1060 N N . ARG A 1 141 ? 3.795 21.766 -4.41 1 97.75 141 ARG A N 1
ATOM 1061 C CA . ARG A 1 141 ? 3.547 22.375 -3.107 1 97.75 141 ARG A CA 1
ATOM 1062 C C . ARG A 1 141 ? 3.047 23.797 -3.262 1 97.75 141 ARG A C 1
ATOM 1064 O O . ARG A 1 141 ? 3.48 24.516 -4.164 1 97.75 141 ARG A O 1
ATOM 1071 N N . PRO A 1 142 ? 2.148 24.156 -2.396 1 97.62 142 PRO A N 1
ATOM 1072 C CA . PRO A 1 142 ? 1.712 25.562 -2.432 1 97.62 142 PRO A CA 1
ATOM 1073 C C . PRO A 1 142 ? 2.867 26.547 -2.252 1 97.62 142 PRO A C 1
ATOM 1075 O O . PRO A 1 142 ? 3.926 26.172 -1.738 1 97.62 142 PRO A O 1
ATOM 1078 N N . ALA A 1 143 ? 2.611 27.812 -2.602 1 95.94 143 ALA A N 1
ATOM 1079 C CA . ALA A 1 143 ? 3.674 28.812 -2.604 1 95.94 143 ALA A CA 1
ATOM 1080 C C . ALA A 1 143 ? 3.725 29.562 -1.275 1 95.94 143 ALA A C 1
ATOM 1082 O O . ALA A 1 143 ? 4.801 29.922 -0.802 1 95.94 143 ALA A O 1
ATOM 1083 N N . ASP A 1 144 ? 2.584 29.859 -0.741 1 97.25 144 ASP A N 1
ATOM 1084 C CA . ASP A 1 144 ? 2.543 30.656 0.479 1 97.25 144 ASP A CA 1
ATOM 1085 C C . ASP A 1 144 ? 2.768 29.797 1.714 1 97.25 144 ASP A C 1
ATOM 1087 O O . ASP A 1 144 ? 2.436 28.609 1.714 1 97.25 144 ASP A O 1
ATOM 1091 N N . ASP A 1 145 ? 3.234 30.297 2.824 1 97.81 145 ASP A N 1
ATOM 1092 C CA . ASP A 1 145 ? 3.693 29.578 4.008 1 97.81 145 ASP A CA 1
ATOM 1093 C C . ASP A 1 145 ? 2.545 28.812 4.668 1 97.81 145 ASP A C 1
ATOM 1095 O O . ASP A 1 145 ? 2.703 27.656 5.051 1 97.81 145 ASP A O 1
ATOM 1099 N N . VAL A 1 146 ? 1.426 29.438 4.797 1 97.56 146 VAL A N 1
ATOM 1100 C CA . VAL A 1 146 ? 0.307 28.797 5.492 1 97.56 146 VAL A CA 1
ATOM 1101 C C . VAL A 1 146 ? -0.242 27.656 4.648 1 97.56 146 VAL A C 1
ATOM 1103 O O . VAL A 1 146 ? -0.61 26.609 5.184 1 97.56 146 VAL A O 1
ATOM 1106 N N . GLY A 1 147 ? -0.343 27.891 3.311 1 98 147 GLY A N 1
ATOM 1107 C CA . GLY A 1 147 ? -0.719 26.797 2.416 1 98 147 GLY A CA 1
ATOM 1108 C C . GLY A 1 147 ? 0.25 25.641 2.451 1 98 147 GLY A C 1
ATOM 1109 O O . GLY A 1 147 ? -0.168 24.469 2.475 1 98 147 GLY A O 1
ATOM 1110 N N . ARG A 1 148 ? 1.515 25.969 2.502 1 98.31 148 ARG A N 1
ATOM 1111 C CA . ARG A 1 148 ? 2.553 24.953 2.615 1 98.31 148 ARG A CA 1
ATOM 1112 C C . ARG A 1 148 ? 2.387 24.141 3.896 1 98.31 148 ARG A C 1
ATOM 1114 O O . ARG A 1 148 ? 2.539 22.922 3.889 1 98.31 148 ARG A O 1
ATOM 1121 N N . LEU A 1 149 ? 2.119 24.812 4.934 1 98.5 149 LEU A N 1
ATOM 1122 C CA . LEU A 1 149 ? 1.959 24.141 6.215 1 98.5 149 LEU A CA 1
ATOM 1123 C C . LEU A 1 149 ? 0.777 23.172 6.172 1 98.5 149 LEU A C 1
ATOM 1125 O O . LEU A 1 149 ? 0.9 22.016 6.578 1 98.5 149 LEU A O 1
ATOM 1129 N N . ALA A 1 150 ? -0.371 23.656 5.672 1 98.5 150 ALA A N 1
ATOM 1130 C CA . ALA A 1 150 ? -1.548 22.797 5.562 1 98.5 150 ALA A CA 1
ATOM 1131 C C . ALA A 1 150 ? -1.253 21.562 4.707 1 98.5 150 ALA A C 1
ATOM 1133 O O . ALA A 1 150 ? -1.612 20.438 5.078 1 98.5 150 ALA A O 1
ATOM 1134 N N . PHE A 1 151 ? -0.585 21.812 3.645 1 98.69 151 PHE A N 1
ATOM 1135 C CA . PHE A 1 151 ? -0.225 20.75 2.715 1 98.69 151 PHE A CA 1
ATOM 1136 C C . PHE A 1 151 ? 0.739 19.75 3.365 1 98.69 151 PHE A C 1
ATOM 1138 O O . PHE A 1 151 ? 0.562 18.547 3.256 1 98.69 151 PHE A O 1
ATOM 1145 N N . ALA A 1 152 ? 1.719 20.25 4.047 1 98.81 152 ALA A N 1
ATOM 1146 C CA . ALA A 1 152 ? 2.709 19.391 4.699 1 98.81 152 ALA A CA 1
ATOM 1147 C C . ALA A 1 152 ? 2.059 18.516 5.766 1 98.81 152 ALA A C 1
ATOM 1149 O O . ALA A 1 152 ? 2.404 17.344 5.906 1 98.81 152 ALA A O 1
ATOM 1150 N N . LEU A 1 153 ? 1.132 19.094 6.535 1 98.62 153 LEU A N 1
ATOM 1151 C CA . LEU A 1 153 ? 0.394 18.328 7.535 1 98.62 153 LEU A CA 1
ATOM 1152 C C . LEU A 1 153 ? -0.398 17.203 6.883 1 98.62 153 LEU A C 1
ATOM 1154 O O . LEU A 1 153 ? -0.382 16.062 7.367 1 98.62 153 LEU A O 1
ATOM 1158 N N . MET A 1 154 ? -1.01 17.5 5.797 1 98.69 154 MET A N 1
ATOM 1159 C CA . MET A 1 154 ? -1.82 16.516 5.082 1 98.69 154 MET A CA 1
ATOM 1160 C C . MET A 1 154 ? -0.955 15.375 4.551 1 98.69 154 MET A C 1
ATOM 1162 O O . MET A 1 154 ? -1.299 14.203 4.703 1 98.69 154 MET A O 1
ATOM 1166 N N . VAL A 1 155 ? 0.163 15.695 3.939 1 98.88 155 VAL A N 1
ATOM 1167 C CA . VAL A 1 155 ? 1.015 14.672 3.336 1 98.88 155 VAL A CA 1
ATOM 1168 C C . VAL A 1 155 ? 1.668 13.828 4.43 1 98.88 155 VAL A C 1
ATOM 1170 O O . VAL A 1 155 ? 1.798 12.617 4.289 1 98.88 155 VAL A O 1
ATOM 1173 N N . PHE A 1 156 ? 2.088 14.477 5.555 1 98.88 156 PHE A N 1
ATOM 1174 C CA . PHE A 1 156 ? 2.662 13.719 6.664 1 98.88 156 PHE A CA 1
ATOM 1175 C C . PHE A 1 156 ? 1.623 12.797 7.285 1 98.88 156 PHE A C 1
ATOM 1177 O O . PHE A 1 156 ? 1.945 11.68 7.695 1 98.88 156 PHE A O 1
ATOM 1184 N N . ARG A 1 157 ? 0.395 13.273 7.348 1 98.56 157 ARG A N 1
ATOM 1185 C CA . ARG A 1 157 ? -0.706 12.422 7.777 1 98.56 157 ARG A CA 1
ATOM 1186 C C . ARG A 1 157 ? -0.859 11.211 6.855 1 98.56 157 ARG A C 1
ATOM 1188 O O . ARG A 1 157 ? -1.109 10.102 7.316 1 98.56 157 ARG A O 1
ATOM 1195 N N . GLU A 1 158 ? -0.802 11.43 5.527 1 98.56 158 GLU A N 1
ATOM 1196 C CA . GLU A 1 158 ? -0.869 10.344 4.551 1 98.56 158 GLU A CA 1
ATOM 1197 C C . GLU A 1 158 ? 0.221 9.305 4.805 1 98.56 158 GLU A C 1
ATOM 1199 O O . GLU A 1 158 ? -0.032 8.102 4.734 1 98.56 158 GLU A O 1
ATOM 1204 N N . PHE A 1 159 ? 1.425 9.805 5.137 1 98.75 159 PHE A N 1
ATOM 1205 C CA . PHE A 1 159 ? 2.527 8.914 5.477 1 98.75 159 PHE A CA 1
ATOM 1206 C C . PHE A 1 159 ? 2.188 8.078 6.703 1 98.75 159 PHE A C 1
ATOM 1208 O O . PHE A 1 159 ? 2.234 6.848 6.656 1 98.75 159 PHE A O 1
ATOM 1215 N N . ARG A 1 160 ? 1.858 8.734 7.766 1 98.56 160 ARG A N 1
ATOM 1216 C CA . ARG A 1 160 ? 1.575 8.039 9.016 1 98.56 160 ARG A CA 1
ATOM 1217 C C . ARG A 1 160 ? 0.444 7.027 8.836 1 98.56 160 ARG A C 1
ATOM 1219 O O . ARG A 1 160 ? 0.493 5.926 9.383 1 98.56 160 ARG A O 1
ATOM 1226 N N . GLY A 1 161 ? -0.607 7.449 8.133 1 97.69 161 GLY A N 1
ATOM 1227 C CA . GLY A 1 161 ? -1.714 6.547 7.863 1 97.69 161 GLY A CA 1
ATOM 1228 C C . GLY A 1 161 ? -1.29 5.285 7.133 1 97.69 161 GLY A C 1
ATOM 1229 O O . GLY A 1 161 ? -1.711 4.184 7.492 1 97.69 161 GLY A O 1
ATOM 1230 N N . GLY A 1 162 ? -0.473 5.445 6.094 1 97.81 162 GLY A N 1
ATOM 1231 C CA . GLY A 1 162 ? 0.035 4.289 5.375 1 97.81 162 GLY A CA 1
ATOM 1232 C C . GLY A 1 162 ? 0.857 3.359 6.246 1 97.81 162 GLY A C 1
ATOM 1233 O O . GLY A 1 162 ? 0.726 2.137 6.156 1 97.81 162 GLY A O 1
ATOM 1234 N N . VAL A 1 163 ? 1.689 3.941 7.082 1 98.38 163 VAL A N 1
ATOM 1235 C CA . VAL A 1 163 ? 2.496 3.166 8.016 1 98.38 163 VAL A CA 1
ATOM 1236 C C . VAL A 1 163 ? 1.583 2.408 8.977 1 98.38 163 VAL A C 1
ATOM 1238 O O . VAL A 1 163 ? 1.822 1.235 9.281 1 98.38 163 VAL A O 1
ATOM 1241 N N . HIS A 1 164 ? 0.579 3.047 9.414 1 98.38 164 HIS A N 1
ATOM 1242 C CA . HIS A 1 164 ? -0.365 2.42 10.336 1 98.38 164 HIS A CA 1
ATOM 1243 C C . HIS A 1 164 ? -1.093 1.258 9.664 1 98.38 164 HIS A C 1
ATOM 1245 O O . HIS A 1 164 ? -1.296 0.21 10.281 1 98.38 164 HIS A O 1
ATOM 1251 N N . PHE A 1 165 ? -1.536 1.422 8.461 1 98.12 165 PHE A N 1
ATOM 1252 C CA . PHE A 1 165 ? -2.209 0.345 7.742 1 98.12 165 PHE A CA 1
ATOM 1253 C C . PHE A 1 165 ? -1.292 -0.865 7.598 1 98.12 165 PHE A C 1
ATOM 1255 O O . PHE A 1 165 ? -1.736 -2.006 7.742 1 98.12 165 PHE A O 1
ATOM 1262 N N . ALA A 1 166 ? -0.022 -0.609 7.312 1 98.12 166 ALA A N 1
ATOM 1263 C CA . ALA A 1 166 ? 0.94 -1.706 7.238 1 98.12 166 ALA A CA 1
ATOM 1264 C C . ALA A 1 166 ? 1.075 -2.408 8.586 1 98.12 166 ALA A C 1
ATOM 1266 O O . ALA A 1 166 ? 1.162 -3.637 8.648 1 98.12 166 ALA A O 1
ATOM 1267 N N . ALA A 1 167 ? 1.118 -1.609 9.656 1 98.44 167 ALA A N 1
ATOM 1268 C CA . ALA A 1 167 ? 1.205 -2.176 11 1 98.44 167 ALA A CA 1
ATOM 1269 C C . ALA A 1 167 ? -0.03 -3.012 11.328 1 98.44 167 ALA A C 1
ATOM 1271 O O . ALA A 1 167 ? 0.08 -4.094 11.906 1 98.44 167 ALA A O 1
ATOM 1272 N N . LEU A 1 168 ? -1.217 -2.518 10.945 1 98.19 168 LEU A N 1
ATOM 1273 C CA . LEU A 1 168 ? -2.451 -3.268 11.148 1 98.19 168 LEU A CA 1
ATOM 1274 C C . LEU A 1 168 ? -2.383 -4.625 10.453 1 98.19 168 LEU A C 1
ATOM 1276 O O . LEU A 1 168 ? -2.709 -5.648 11.055 1 98.19 168 LEU A O 1
ATOM 1280 N N . ARG A 1 169 ? -1.932 -4.613 9.242 1 97.25 169 ARG A N 1
ATOM 1281 C CA . ARG A 1 169 ? -1.787 -5.855 8.492 1 97.25 169 ARG A CA 1
ATOM 1282 C C . ARG A 1 169 ? -0.829 -6.812 9.203 1 97.25 169 ARG A C 1
ATOM 1284 O O . ARG A 1 169 ? -1.099 -8.016 9.289 1 97.25 169 ARG A O 1
ATOM 1291 N N . ALA A 1 170 ? 0.254 -6.262 9.664 1 96.81 170 ALA A N 1
ATOM 1292 C CA . ALA A 1 170 ? 1.277 -7.082 10.305 1 96.81 170 ALA A CA 1
ATOM 1293 C C . ALA A 1 170 ? 0.725 -7.781 11.547 1 96.81 170 ALA A C 1
ATOM 1295 O O . ALA A 1 170 ? 1.135 -8.898 11.875 1 96.81 170 ALA A O 1
ATOM 1296 N N . VAL A 1 171 ? -0.242 -7.141 12.164 1 96 171 VAL A N 1
ATOM 1297 C CA . VAL A 1 171 ? -0.745 -7.727 13.406 1 96 171 VAL A CA 1
ATOM 1298 C C . VAL A 1 171 ? -2.066 -8.445 13.133 1 96 171 VAL A C 1
ATOM 1300 O O . VAL A 1 171 ? -2.756 -8.859 14.07 1 96 171 VAL A O 1
ATOM 1303 N N . GLY A 1 172 ? -2.516 -8.469 11.914 1 95.38 172 GLY A N 1
ATOM 1304 C CA . GLY A 1 172 ? -3.633 -9.305 11.5 1 95.38 172 GLY A CA 1
ATOM 1305 C C . GLY A 1 172 ? -4.973 -8.594 11.586 1 95.38 172 GLY A C 1
ATOM 1306 O O . GLY A 1 172 ? -6 -9.227 11.828 1 95.38 172 GLY A O 1
ATOM 1307 N N . LEU A 1 173 ? -4.965 -7.289 11.477 1 96.69 173 LEU A N 1
ATOM 1308 C CA . LEU A 1 173 ? -6.203 -6.516 11.445 1 96.69 173 LEU A CA 1
ATOM 1309 C C . LEU A 1 173 ? -6.406 -5.863 10.086 1 96.69 173 LEU A C 1
ATOM 1311 O O . LEU A 1 173 ? -5.453 -5.352 9.492 1 96.69 173 LEU A O 1
ATOM 1315 N N . THR A 1 174 ? -7.586 -5.973 9.594 1 95.75 174 THR A N 1
ATOM 1316 C CA . THR A 1 174 ? -7.953 -5.121 8.469 1 95.75 174 THR A CA 1
ATOM 1317 C C . THR A 1 174 ? -8.211 -3.691 8.938 1 95.75 174 THR A C 1
ATOM 1319 O O . THR A 1 174 ? -8.367 -3.441 10.133 1 95.75 174 THR A O 1
ATOM 1322 N N . VAL A 1 175 ? -8.227 -2.785 8.031 1 96.5 175 VAL A N 1
ATOM 1323 C CA . VAL A 1 175 ? -8.43 -1.379 8.359 1 96.5 175 VAL A CA 1
ATOM 1324 C C . VAL A 1 175 ? -9.82 -1.184 8.953 1 96.5 175 VAL A C 1
ATOM 1326 O O . VAL A 1 175 ? -9.977 -0.562 10.008 1 96.5 175 VAL A O 1
ATOM 1329 N N . PRO A 1 176 ? -10.852 -1.837 8.406 1 95.75 176 PRO A N 1
ATOM 1330 C CA . PRO A 1 176 ? -12.164 -1.677 9.039 1 95.75 176 PRO A CA 1
ATOM 1331 C C . PRO A 1 176 ? -12.227 -2.305 10.43 1 95.75 176 PRO A C 1
ATOM 1333 O O . PRO A 1 176 ? -12.906 -1.777 11.312 1 95.75 176 PRO A O 1
ATOM 1336 N N . GLU A 1 177 ? -11.578 -3.402 10.617 1 96.5 177 GLU A N 1
ATOM 1337 C CA . GLU A 1 177 ? -11.555 -4.008 11.945 1 96.5 177 GLU A CA 1
ATOM 1338 C C . GLU A 1 177 ? -10.883 -3.09 12.961 1 96.5 177 GLU A C 1
ATOM 1340 O O . GLU A 1 177 ? -11.25 -3.078 14.141 1 96.5 177 GLU A O 1
ATOM 1345 N N . ALA A 1 178 ? -9.914 -2.338 12.477 1 96.75 178 ALA A N 1
ATOM 1346 C CA . ALA A 1 178 ? -9.25 -1.376 13.352 1 96.75 178 ALA A CA 1
ATOM 1347 C C . ALA A 1 178 ? -10.211 -0.276 13.789 1 96.75 178 ALA A C 1
ATOM 1349 O O . ALA A 1 178 ? -10.102 0.242 14.906 1 96.75 178 ALA A O 1
ATOM 1350 N N . VAL A 1 179 ? -11.133 0.102 12.945 1 96.25 179 VAL A N 1
ATOM 1351 C CA . VAL A 1 179 ? -12.156 1.078 13.312 1 96.25 179 VAL A CA 1
ATOM 1352 C C . VAL A 1 179 ? -13 0.536 14.461 1 96.25 179 VAL A C 1
ATOM 1354 O O . VAL A 1 179 ? -13.367 1.279 15.375 1 96.25 179 VAL A O 1
ATOM 1357 N N . VAL A 1 180 ? -13.273 -0.751 14.43 1 96.75 180 VAL A N 1
ATOM 1358 C CA . VAL A 1 180 ? -14.039 -1.404 15.484 1 96.75 180 VAL A CA 1
ATOM 1359 C C . VAL A 1 180 ? -13.227 -1.409 16.781 1 96.75 180 VAL A C 1
ATOM 1361 O O . VAL A 1 180 ? -13.773 -1.157 17.859 1 96.75 180 VAL A O 1
ATOM 1364 N N . ALA A 1 181 ? -11.945 -1.672 16.656 1 96.06 181 ALA A N 1
ATOM 1365 C CA . ALA A 1 181 ? -11.062 -1.82 17.812 1 96.06 181 ALA A CA 1
ATOM 1366 C C . ALA A 1 181 ? -10.766 -0.467 18.453 1 96.06 181 ALA A C 1
ATOM 1368 O O . ALA A 1 181 ? -10.484 -0.389 19.656 1 96.06 181 ALA A O 1
ATOM 1369 N N . ASP A 1 182 ? -10.742 0.571 17.656 1 94.19 182 ASP A N 1
ATOM 1370 C CA . ASP A 1 182 ? -10.398 1.922 18.094 1 94.19 182 ASP A CA 1
ATOM 1371 C C . ASP A 1 182 ? -11.375 2.424 19.141 1 94.19 182 ASP A C 1
ATOM 1373 O O . ASP A 1 182 ? -12.586 2.457 18.906 1 94.19 182 ASP A O 1
ATOM 1377 N N . PRO A 1 183 ? -10.898 2.85 20.297 1 92.5 183 PRO A N 1
ATOM 1378 C CA . PRO A 1 183 ? -11.781 3.359 21.359 1 92.5 183 PRO A CA 1
ATOM 1379 C C . PRO A 1 183 ? -12.664 4.508 20.875 1 92.5 183 PRO A C 1
ATOM 1381 O O . PRO A 1 183 ? -13.766 4.707 21.406 1 92.5 183 PRO A O 1
ATOM 1384 N N . GLU A 1 184 ? -12.242 5.266 19.891 1 89.88 184 GLU A N 1
ATOM 1385 C CA . GLU A 1 184 ? -13.008 6.387 19.359 1 89.88 184 GLU A CA 1
ATOM 1386 C C . GLU A 1 184 ? -13.797 5.977 18.125 1 89.88 184 GLU A C 1
ATOM 1388 O O . GLU A 1 184 ? -14.422 6.816 17.469 1 89.88 184 GLU A O 1
ATOM 1393 N N . GLY A 1 185 ? -13.75 4.715 17.734 1 93.81 185 GLY A N 1
ATOM 1394 C CA . GLY A 1 185 ? -14.445 4.219 16.562 1 93.81 185 GLY A CA 1
ATOM 1395 C C . GLY A 1 185 ? -15.742 3.504 16.891 1 93.81 185 GLY A C 1
ATOM 1396 O O . GLY A 1 185 ? -16.625 4.07 17.531 1 93.81 185 GLY A O 1
ATOM 1397 N N . GLY A 1 186 ? -15.805 2.291 16.547 1 93.94 186 GLY A N 1
ATOM 1398 C CA . GLY A 1 186 ? -16.984 1.486 16.859 1 93.94 186 GLY A CA 1
ATOM 1399 C C . GLY A 1 186 ? -18.094 1.636 15.836 1 93.94 186 GLY A C 1
ATOM 1400 O O . GLY A 1 186 ? -17.875 2.154 14.742 1 93.94 186 GLY A O 1
ATOM 1401 N N . ARG A 1 187 ? -19.203 1.104 16.234 1 95.44 187 ARG A N 1
ATOM 1402 C CA . ARG A 1 187 ? -20.359 1.048 15.352 1 95.44 187 ARG A CA 1
ATOM 1403 C C . ARG A 1 187 ? -20.75 2.441 14.867 1 95.44 187 ARG A C 1
ATOM 1405 O O . ARG A 1 187 ? -21.094 2.623 13.695 1 95.44 187 ARG A O 1
ATOM 1412 N N . GLY A 1 188 ? -20.719 3.395 15.742 1 95.88 188 GLY A N 1
ATOM 1413 C CA . GLY A 1 188 ? -21.062 4.762 15.383 1 95.88 188 GLY A CA 1
ATOM 1414 C C . GLY A 1 188 ? -20.188 5.316 14.266 1 95.88 188 GLY A C 1
ATOM 1415 O O . GLY A 1 188 ? -20.703 5.918 13.32 1 95.88 188 GLY A O 1
ATOM 1416 N N . ARG A 1 189 ? -18.922 5.156 14.336 1 95.25 189 ARG A N 1
ATOM 1417 C CA . ARG A 1 189 ? -18 5.629 13.305 1 95.25 189 ARG A CA 1
ATOM 1418 C C . ARG A 1 189 ? -18.234 4.906 11.984 1 95.25 189 ARG A C 1
ATOM 1420 O O . ARG A 1 189 ? -18.156 5.52 10.914 1 95.25 189 ARG A O 1
ATOM 1427 N N . LEU A 1 190 ? -18.469 3.568 12.039 1 96.75 190 LEU A N 1
ATOM 1428 C CA . LEU A 1 190 ? -18.766 2.818 10.82 1 96.75 190 LEU A CA 1
ATOM 1429 C C . LEU A 1 190 ? -20 3.396 10.117 1 96.75 190 LEU A C 1
ATOM 1431 O O . LEU A 1 190 ? -19.969 3.635 8.906 1 96.75 190 LEU A O 1
ATOM 1435 N N . LEU A 1 191 ? -20.984 3.691 10.867 1 96.44 191 LEU A N 1
ATOM 1436 C CA . LEU A 1 191 ? -22.219 4.23 10.289 1 96.44 191 LEU A CA 1
ATOM 1437 C C . LEU A 1 191 ? -21.984 5.629 9.727 1 96.44 191 LEU A C 1
ATOM 1439 O O . LEU A 1 191 ? -22.516 5.98 8.68 1 96.44 191 LEU A O 1
ATOM 1443 N N . ARG A 1 192 ? -21.109 6.395 10.312 1 93.88 192 ARG A N 1
ATOM 1444 C CA . ARG A 1 192 ? -20.812 7.746 9.859 1 93.88 192 ARG A CA 1
ATOM 1445 C C . ARG A 1 192 ? -19.969 7.719 8.586 1 93.88 192 ARG A C 1
ATOM 1447 O O . ARG A 1 192 ? -19.875 8.719 7.867 1 93.88 192 ARG A O 1
ATOM 1454 N N . THR A 1 193 ? -19.375 6.586 8.391 1 93.88 193 THR A N 1
ATOM 1455 C CA . THR A 1 193 ? -18.547 6.461 7.199 1 93.88 193 THR A CA 1
ATOM 1456 C C . THR A 1 193 ? -19.234 5.582 6.156 1 93.88 193 THR A C 1
ATOM 1458 O O . THR A 1 193 ? -18.578 4.809 5.461 1 93.88 193 THR A O 1
ATOM 1461 N N . ALA A 1 194 ? -20.469 5.559 6.145 1 94.25 194 ALA A N 1
ATOM 1462 C CA . ALA A 1 194 ? -21.328 5.109 5.051 1 94.25 194 ALA A CA 1
ATOM 1463 C C . ALA A 1 194 ? -21.531 3.598 5.109 1 94.25 194 ALA A C 1
ATOM 1465 O O . ALA A 1 194 ? -22.094 3.008 4.176 1 94.25 194 ALA A O 1
ATOM 1466 N N . TRP A 1 195 ? -21.141 2.936 6.172 1 96.5 195 TRP A N 1
ATOM 1467 C CA . TRP A 1 195 ? -21.484 1.527 6.316 1 96.5 195 TRP A CA 1
ATOM 1468 C C . TRP A 1 195 ? -22.969 1.368 6.633 1 96.5 195 TRP A C 1
ATOM 1470 O O . TRP A 1 195 ? -23.531 2.137 7.414 1 96.5 195 TRP A O 1
ATOM 1480 N N . SER A 1 196 ? -23.516 0.379 5.941 1 96.88 196 SER A N 1
ATOM 1481 C CA . SER A 1 196 ? -24.875 0.032 6.34 1 96.88 196 SER A CA 1
ATOM 1482 C C . SER A 1 196 ? -24.906 -0.618 7.723 1 96.88 196 SER A C 1
ATOM 1484 O O . SER A 1 196 ? -23.875 -1.141 8.18 1 96.88 196 SER A O 1
ATOM 1486 N N . GLU A 1 197 ? -26.078 -0.551 8.312 1 97.56 197 GLU A N 1
ATOM 1487 C CA . GLU A 1 197 ? -26.219 -1.183 9.617 1 97.56 197 GLU A CA 1
ATOM 1488 C C . GLU A 1 197 ? -25.844 -2.662 9.562 1 97.56 197 GLU A C 1
ATOM 1490 O O . GLU A 1 197 ? -25.094 -3.156 10.406 1 97.56 197 GLU A O 1
ATOM 1495 N N . GLU A 1 198 ? -26.359 -3.311 8.57 1 97.81 198 GLU A N 1
ATOM 1496 C CA . GLU A 1 198 ? -26.125 -4.746 8.438 1 97.81 198 GLU A CA 1
ATOM 1497 C C . GLU A 1 198 ? -24.641 -5.047 8.227 1 97.81 198 GLU A C 1
ATOM 1499 O O . GLU A 1 198 ? -24.094 -5.953 8.852 1 97.81 198 GLU A O 1
ATOM 1504 N N . ALA A 1 199 ? -24.016 -4.32 7.336 1 96.75 199 ALA A N 1
ATOM 1505 C CA . ALA A 1 199 ? -22.594 -4.523 7.043 1 96.75 199 ALA A CA 1
ATOM 1506 C C . ALA A 1 199 ? -21.734 -4.195 8.258 1 96.75 199 ALA A C 1
ATOM 1508 O O . ALA A 1 199 ? -20.734 -4.879 8.523 1 96.75 199 ALA A O 1
ATOM 1509 N N . ALA A 1 200 ? -22.078 -3.084 8.953 1 97.5 200 ALA A N 1
ATOM 1510 C CA . ALA A 1 200 ? -21.359 -2.705 10.164 1 97.5 200 ALA A CA 1
ATOM 1511 C C . ALA A 1 200 ? -21.453 -3.795 11.227 1 97.5 200 ALA A C 1
ATOM 1513 O O . ALA A 1 200 ? -20.453 -4.16 11.844 1 97.5 200 ALA A O 1
ATOM 1514 N N . ASP A 1 201 ? -22.641 -4.309 11.43 1 98 201 ASP A N 1
ATOM 1515 C CA . ASP A 1 201 ? -22.859 -5.352 12.43 1 98 201 ASP A CA 1
ATOM 1516 C C . ASP A 1 201 ? -22.094 -6.621 12.07 1 98 201 ASP A C 1
ATOM 1518 O O . ASP A 1 201 ? -21.516 -7.277 12.945 1 98 201 ASP A O 1
ATOM 1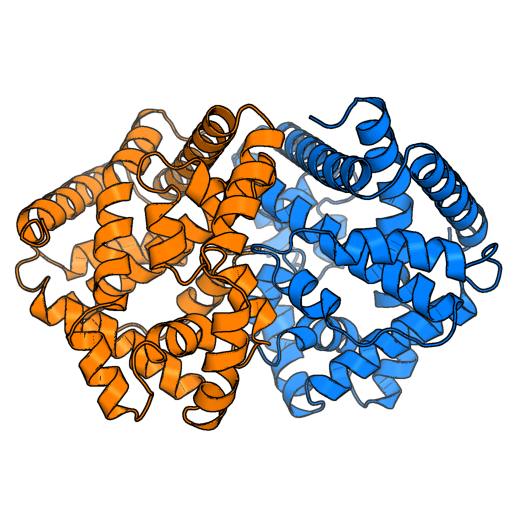522 N N . ALA A 1 202 ? -22.125 -6.961 10.836 1 97.19 202 ALA A N 1
ATOM 1523 C CA . ALA A 1 202 ? -21.375 -8.125 10.375 1 97.19 202 ALA A CA 1
ATOM 1524 C C . ALA A 1 202 ? -19.875 -7.938 10.586 1 97.19 202 ALA A C 1
ATOM 1526 O O . ALA A 1 202 ? -19.188 -8.875 10.977 1 97.19 202 ALA A O 1
ATOM 1527 N N . LEU A 1 203 ? -19.406 -6.742 10.266 1 96 203 LEU A N 1
ATOM 1528 C CA . LEU A 1 203 ? -18 -6.418 10.453 1 96 203 LEU A CA 1
ATOM 1529 C C . LEU A 1 203 ? -17.609 -6.516 11.93 1 96 203 LEU A C 1
ATOM 1531 O O . LEU A 1 203 ? -16.547 -7.047 12.266 1 96 203 LEU A O 1
ATOM 1535 N N . ILE A 1 204 ? -18.422 -5.996 12.797 1 97.31 204 ILE A N 1
ATOM 1536 C CA . ILE A 1 204 ? -18.156 -6.012 14.234 1 97.31 204 ILE A CA 1
ATOM 1537 C C . ILE A 1 204 ? -18.125 -7.453 14.734 1 97.31 204 ILE A C 1
ATOM 1539 O O . ILE A 1 204 ? -17.234 -7.836 15.484 1 97.31 204 ILE A O 1
ATOM 1543 N N . ALA A 1 205 ? -19.078 -8.242 14.305 1 96.69 205 ALA A N 1
ATOM 1544 C CA . ALA A 1 205 ? -19.109 -9.648 14.695 1 96.69 205 ALA A CA 1
ATOM 1545 C C . ALA A 1 205 ? -17.859 -10.383 14.242 1 96.69 205 ALA A C 1
ATOM 1547 O O . ALA A 1 205 ? -17.281 -11.172 15 1 96.69 205 ALA A O 1
ATOM 1548 N N . ALA A 1 206 ? -17.484 -10.125 13.039 1 93.31 206 ALA A N 1
ATOM 1549 C CA . ALA A 1 206 ? -16.281 -10.766 12.484 1 93.31 206 ALA A CA 1
ATOM 1550 C C . ALA A 1 206 ? -15.031 -10.344 13.25 1 93.31 206 ALA A C 1
ATOM 1552 O O . ALA A 1 206 ? -14.156 -11.164 13.531 1 93.31 206 ALA A O 1
ATOM 1553 N N . ALA A 1 207 ? -14.914 -9.062 13.539 1 95.12 207 ALA A N 1
ATOM 1554 C CA . ALA A 1 207 ? -13.773 -8.531 14.273 1 95.12 207 ALA A CA 1
ATOM 1555 C C . ALA A 1 207 ? -13.672 -9.156 15.656 1 95.12 207 ALA A C 1
ATOM 1557 O O . ALA A 1 207 ? -12.586 -9.547 16.094 1 95.12 207 ALA A O 1
ATOM 1558 N N . GLU A 1 208 ? -14.773 -9.258 16.297 1 93.81 208 GLU A N 1
ATOM 1559 C CA . GLU A 1 208 ? -14.805 -9.805 17.656 1 93.81 208 GLU A CA 1
ATOM 1560 C C . GLU A 1 208 ? -14.453 -11.297 17.656 1 93.81 208 GLU A C 1
ATOM 1562 O O . GLU A 1 208 ? -13.836 -11.789 18.594 1 93.81 208 GLU A O 1
ATOM 1567 N N . ALA A 1 209 ? -14.797 -11.945 16.625 1 92.19 209 ALA A N 1
ATOM 1568 C CA . ALA A 1 209 ? -14.539 -13.375 16.516 1 92.19 209 ALA A CA 1
ATOM 1569 C C . ALA A 1 209 ? -13.047 -13.656 16.391 1 92.19 209 ALA A C 1
ATOM 1571 O O . ALA A 1 209 ? -12.578 -14.734 16.75 1 92.19 209 ALA A O 1
ATOM 1572 N N . LYS A 1 210 ? -12.242 -12.773 15.891 1 88.88 210 LYS A N 1
ATOM 1573 C CA . LYS A 1 210 ? -10.797 -12.953 15.734 1 88.88 210 LYS A CA 1
ATOM 1574 C C . LYS A 1 210 ? -10.102 -13.016 17.094 1 88.88 210 LYS A C 1
ATOM 1576 O O . LYS A 1 210 ? -9.031 -13.625 17.219 1 88.88 210 LYS A O 1
ATOM 1581 N N . GLY A 1 211 ? -10.703 -12.359 18.125 1 90.31 211 GLY A N 1
ATOM 1582 C CA . GLY A 1 211 ? -10.117 -12.367 19.453 1 90.31 211 GLY A CA 1
ATOM 1583 C C . GLY A 1 211 ? -9.023 -11.328 19.625 1 90.31 211 GLY A C 1
ATOM 1584 O O . GLY A 1 211 ? -8.336 -10.969 18.672 1 90.31 211 GLY A O 1
ATOM 1585 N N . ASP A 1 212 ? -8.82 -10.805 20.75 1 93.81 212 ASP A N 1
ATOM 1586 C CA . ASP A 1 212 ? -7.832 -9.852 21.234 1 93.81 212 ASP A CA 1
ATOM 1587 C C . ASP A 1 212 ? -7.766 -8.625 20.328 1 93.81 212 ASP A C 1
ATOM 1589 O O . ASP A 1 212 ? -6.68 -8.156 19.969 1 93.81 212 ASP A O 1
ATOM 1593 N N . LEU A 1 213 ? -8.836 -8.219 19.891 1 94.94 213 LEU A N 1
ATOM 1594 C CA . LEU A 1 213 ? -8.969 -7.098 18.969 1 94.94 213 LEU A CA 1
ATOM 1595 C C . LEU A 1 213 ? -8.234 -5.867 19.484 1 94.94 213 LEU A C 1
ATOM 1597 O O . LEU A 1 213 ? -7.434 -5.262 18.781 1 94.94 213 LEU A O 1
ATOM 1601 N N . ARG A 1 214 ? -8.391 -5.504 20.703 1 94.75 214 ARG A N 1
ATOM 1602 C CA . ARG A 1 214 ? -7.805 -4.289 21.266 1 94.75 214 ARG A CA 1
ATOM 1603 C C . ARG A 1 214 ? -6.305 -4.457 21.484 1 94.75 214 ARG A C 1
ATOM 1605 O O . ARG A 1 214 ? -5.539 -3.508 21.297 1 94.75 214 ARG A O 1
ATOM 1612 N N . GLY A 1 215 ? -5.926 -5.637 21.938 1 96.69 215 GLY A N 1
ATOM 1613 C CA . GLY A 1 215 ? -4.504 -5.906 22.062 1 96.69 215 GLY A CA 1
ATOM 1614 C C . GLY A 1 215 ? -3.754 -5.777 20.75 1 96.69 215 GLY A C 1
ATOM 1615 O O . GLY A 1 215 ? -2.68 -5.172 20.688 1 96.69 215 GLY A O 1
ATOM 1616 N N . ARG A 1 216 ? -4.336 -6.32 19.672 1 96.19 216 ARG A N 1
ATOM 1617 C CA . ARG A 1 216 ? -3.74 -6.215 18.344 1 96.19 216 ARG A CA 1
ATOM 1618 C C . ARG A 1 216 ? -3.693 -4.766 17.875 1 96.19 216 ARG A C 1
ATOM 1620 O O . ARG A 1 216 ? -2.689 -4.32 17.312 1 96.19 216 ARG A O 1
ATOM 1627 N N . TRP A 1 217 ? -4.742 -4.094 18.141 1 97.38 217 TRP A N 1
ATOM 1628 C CA . TRP A 1 217 ? -4.812 -2.688 17.766 1 97.38 217 TRP A CA 1
ATOM 1629 C C . TRP A 1 217 ? -3.746 -1.872 18.484 1 97.38 217 TRP A C 1
ATOM 1631 O O . TRP A 1 217 ? -3.039 -1.072 17.859 1 97.38 217 TRP A O 1
ATOM 1641 N N . ARG A 1 218 ? -3.523 -2.078 19.781 1 97.31 218 ARG A N 1
ATOM 1642 C CA . ARG A 1 218 ? -2.502 -1.376 20.547 1 97.31 218 ARG A CA 1
ATOM 1643 C C . ARG A 1 218 ? -1.104 -1.71 20.031 1 97.31 218 ARG A C 1
ATOM 1645 O O . ARG A 1 218 ? -0.227 -0.844 20 1 97.31 218 ARG A O 1
ATOM 1652 N N . HIS A 1 219 ? -1.001 -2.934 19.703 1 97.62 219 HIS A N 1
ATOM 1653 C CA . HIS A 1 219 ? 0.287 -3.34 19.141 1 97.62 219 HIS A CA 1
ATOM 1654 C C . HIS A 1 219 ? 0.574 -2.625 17.828 1 97.62 219 HIS A C 1
ATOM 1656 O O . HIS A 1 219 ? 1.695 -2.168 17.594 1 97.62 219 HIS A O 1
ATOM 1662 N N . ALA A 1 220 ? -0.406 -2.518 16.938 1 98 220 ALA A N 1
ATOM 1663 C CA . ALA A 1 220 ? -0.25 -1.794 15.688 1 98 220 ALA A CA 1
ATOM 1664 C C . ALA A 1 220 ? 0.076 -0.324 15.93 1 98 220 ALA A C 1
ATOM 1666 O O . ALA A 1 220 ? 0.908 0.26 15.234 1 98 220 ALA A O 1
ATOM 1667 N N . GLU A 1 221 ? -0.565 0.271 16.922 1 97.56 221 GLU A N 1
ATOM 1668 C CA . GLU A 1 221 ? -0.272 1.655 17.281 1 97.56 221 GLU A CA 1
ATOM 1669 C C . GLU A 1 221 ? 1.183 1.816 17.703 1 97.56 221 GLU A C 1
ATOM 1671 O O . GLU A 1 221 ? 1.853 2.771 17.312 1 97.56 221 GLU A O 1
ATOM 1676 N N . ARG A 1 222 ? 1.615 0.904 18.484 1 97.12 222 ARG A N 1
ATOM 1677 C CA . ARG A 1 222 ? 2.994 0.953 18.969 1 97.12 222 ARG A CA 1
ATOM 1678 C C . ARG A 1 222 ? 3.979 0.824 17.812 1 97.12 222 ARG A C 1
ATOM 1680 O O . ARG A 1 222 ? 4.965 1.561 17.734 1 97.12 222 ARG A O 1
ATOM 1687 N N . LEU A 1 223 ? 3.713 -0.115 16.906 1 97.5 223 LEU A N 1
ATOM 1688 C CA . LEU A 1 223 ? 4.566 -0.281 15.742 1 97.5 223 LEU A CA 1
ATOM 1689 C C . LEU A 1 223 ? 4.582 0.987 14.898 1 97.5 223 LEU A C 1
ATOM 1691 O O . LEU A 1 223 ? 5.637 1.397 14.406 1 97.5 223 LEU A O 1
ATOM 1695 N N . THR A 1 224 ? 3.416 1.582 14.734 1 98.19 224 THR A N 1
ATOM 1696 C CA . THR A 1 224 ? 3.312 2.822 13.969 1 98.19 224 THR A CA 1
ATOM 1697 C C . THR A 1 224 ? 4.16 3.92 14.602 1 98.19 224 THR A C 1
ATOM 1699 O O . THR A 1 224 ? 4.93 4.594 13.914 1 98.19 224 THR A O 1
ATOM 1702 N N . ASP A 1 225 ? 4.039 4.051 15.922 1 98 225 ASP A N 1
ATOM 1703 C CA . ASP A 1 225 ? 4.801 5.062 16.641 1 98 225 ASP A CA 1
ATOM 1704 C C . ASP A 1 225 ? 6.301 4.82 16.516 1 98 225 ASP A C 1
ATOM 1706 O O . ASP A 1 225 ? 7.078 5.77 16.375 1 98 225 ASP A O 1
ATOM 1710 N N . GLU A 1 226 ? 6.703 3.627 16.578 1 97.56 226 GLU A N 1
ATOM 1711 C CA . GLU A 1 226 ? 8.117 3.277 16.453 1 97.56 226 GLU A CA 1
ATOM 1712 C C . GLU A 1 226 ? 8.656 3.656 15.078 1 97.56 226 GLU A C 1
ATOM 1714 O O . GLU A 1 226 ? 9.773 4.168 14.961 1 97.56 226 GLU A O 1
ATOM 1719 N N . ARG A 1 227 ? 7.887 3.436 14.055 1 97.81 227 ARG A N 1
ATOM 1720 C CA . ARG A 1 227 ? 8.328 3.754 12.695 1 97.81 227 ARG A CA 1
ATOM 1721 C C . ARG A 1 227 ? 8.406 5.262 12.492 1 97.81 227 ARG A C 1
ATOM 1723 O O . ARG A 1 227 ? 9.336 5.762 11.859 1 97.81 227 ARG A O 1
ATOM 1730 N N . VAL A 1 228 ? 7.402 5.965 12.992 1 98.38 228 VAL A N 1
ATOM 1731 C CA . VAL A 1 228 ? 7.434 7.422 12.898 1 98.38 228 VAL A CA 1
ATOM 1732 C C . VAL A 1 228 ? 8.625 7.961 13.695 1 98.38 228 VAL A C 1
ATOM 1734 O O . VAL A 1 228 ? 9.328 8.859 13.227 1 98.38 228 VAL A O 1
ATOM 1737 N N . ALA A 1 229 ? 8.867 7.391 14.867 1 98.19 229 ALA A N 1
ATOM 1738 C CA . ALA A 1 229 ? 10 7.797 15.703 1 98.19 229 ALA A CA 1
ATOM 1739 C C . ALA A 1 229 ? 11.32 7.59 14.977 1 98.19 229 ALA A C 1
ATOM 1741 O O . ALA A 1 229 ? 12.227 8.43 15.062 1 98.19 229 ALA A O 1
ATOM 1742 N N . GLU A 1 230 ? 11.445 6.512 14.289 1 96.19 230 GLU A N 1
ATOM 1743 C CA . GLU A 1 230 ? 12.664 6.242 13.531 1 96.19 230 GLU A CA 1
ATOM 1744 C C . GLU A 1 230 ? 12.891 7.309 12.461 1 96.19 230 GLU A C 1
ATOM 1746 O O . GLU A 1 230 ? 14.016 7.781 12.281 1 96.19 230 GLU A O 1
ATOM 1751 N N . LEU A 1 231 ? 11.836 7.668 11.727 1 97.5 231 LEU A N 1
ATOM 1752 C CA . LEU A 1 231 ? 11.945 8.727 10.734 1 97.5 231 LEU A CA 1
ATOM 1753 C C . LEU A 1 231 ? 12.383 10.039 11.383 1 97.5 231 LEU A C 1
ATOM 1755 O O . LEU A 1 231 ? 13.258 10.734 10.859 1 97.5 231 LEU A O 1
ATOM 1759 N N . LEU A 1 232 ? 11.758 10.367 12.531 1 98.5 232 LEU A N 1
ATOM 1760 C CA . LEU A 1 232 ? 12.117 11.586 13.25 1 98.5 232 LEU A CA 1
ATOM 1761 C C . LEU A 1 232 ? 13.594 11.57 13.633 1 98.5 232 LEU A C 1
ATOM 1763 O O . LEU A 1 232 ? 14.297 12.57 13.453 1 98.5 232 LEU A O 1
ATOM 1767 N N . ALA A 1 233 ? 14.047 10.484 14.094 1 96.94 233 ALA A N 1
ATOM 1768 C CA . ALA A 1 233 ? 15.391 10.359 14.641 1 96.94 233 ALA A CA 1
ATOM 1769 C C . ALA A 1 233 ? 16.438 10.477 13.539 1 96.94 233 ALA A C 1
ATOM 1771 O O . ALA A 1 233 ? 17.484 11.102 13.734 1 96.94 233 ALA A O 1
ATOM 1772 N N . VAL A 1 234 ? 16.172 9.945 12.398 1 94.88 234 VAL A N 1
ATOM 1773 C CA . VAL A 1 234 ? 17.188 9.906 11.359 1 94.88 234 VAL A CA 1
ATOM 1774 C C . VAL A 1 234 ? 17.156 11.211 10.562 1 94.88 234 VAL A C 1
ATOM 1776 O O . VAL A 1 234 ? 18.172 11.594 9.961 1 94.88 234 VAL A O 1
ATOM 1779 N N . THR A 1 235 ? 16.094 11.953 10.562 1 97.88 235 THR A N 1
ATOM 1780 C CA . THR A 1 235 ? 15.906 13.078 9.656 1 97.88 235 THR A CA 1
ATOM 1781 C C . THR A 1 235 ? 16.172 14.398 10.383 1 97.88 235 THR A C 1
ATOM 1783 O O . THR A 1 235 ? 16.672 15.352 9.773 1 97.88 235 THR A O 1
ATOM 1786 N N . LEU A 1 236 ? 15.805 14.477 11.641 1 98.44 236 LEU A N 1
ATOM 1787 C CA . LEU A 1 236 ? 15.898 15.734 12.375 1 98.44 236 LEU A CA 1
ATOM 1788 C C . LEU A 1 236 ? 16.906 15.633 13.508 1 98.44 236 LEU A C 1
ATOM 1790 O O . LEU A 1 236 ? 17.016 14.594 14.172 1 98.44 236 LEU A O 1
ATOM 1794 N N . THR A 1 237 ? 17.609 16.766 13.773 1 98.12 237 THR A N 1
ATOM 1795 C CA . THR A 1 237 ? 18.453 16.844 14.945 1 98.12 237 THR A CA 1
ATOM 1796 C C . THR A 1 237 ? 17.625 16.891 16.219 1 98.12 237 THR A C 1
ATOM 1798 O O . THR A 1 237 ? 16.406 17.125 16.172 1 98.12 237 THR A O 1
ATOM 1801 N N . GLY A 1 238 ? 18.281 16.688 17.344 1 97.56 238 GLY A N 1
ATOM 1802 C CA . GLY A 1 238 ? 17.609 16.797 18.625 1 97.56 238 GLY A CA 1
ATOM 1803 C C . GLY A 1 238 ? 16.906 18.141 18.812 1 97.56 238 GLY A C 1
ATOM 1804 O O . GLY A 1 238 ? 15.742 18.188 19.219 1 97.56 238 GLY A O 1
ATOM 1805 N N . ASP A 1 239 ? 17.594 19.234 18.422 1 98.12 239 ASP A N 1
ATOM 1806 C CA . ASP A 1 239 ? 17.031 20.578 18.531 1 98.12 239 ASP A CA 1
ATOM 1807 C C . ASP A 1 239 ? 15.828 20.75 17.609 1 98.12 239 ASP A C 1
ATOM 1809 O O . ASP A 1 239 ? 14.844 21.391 17.984 1 98.12 239 ASP A O 1
ATOM 1813 N N . GLU A 1 240 ? 15.906 20.203 16.438 1 98.5 240 GLU A N 1
ATOM 1814 C CA . GLU A 1 240 ? 14.82 20.297 15.477 1 98.5 240 GLU A CA 1
ATOM 1815 C C . GLU A 1 240 ? 13.602 19.5 15.93 1 98.5 240 GLU A C 1
ATOM 1817 O O . GLU A 1 240 ? 12.461 19.906 15.688 1 98.5 240 GLU A O 1
ATOM 1822 N N . ARG A 1 241 ? 13.828 18.359 16.547 1 98.5 241 ARG A N 1
ATOM 1823 C CA . ARG A 1 241 ? 12.727 17.594 17.109 1 98.5 241 ARG A CA 1
ATOM 1824 C C . ARG A 1 241 ? 12.023 18.359 18.219 1 98.5 241 ARG A C 1
ATOM 1826 O O . ARG A 1 241 ? 10.789 18.375 18.281 1 98.5 241 ARG A O 1
ATOM 1833 N N . ASP A 1 242 ? 12.805 19.016 19.016 1 98.06 242 ASP A N 1
ATOM 1834 C CA . ASP A 1 242 ? 12.227 19.859 20.078 1 98.06 242 ASP A CA 1
ATOM 1835 C C . ASP A 1 242 ? 11.438 21.016 19.469 1 98.06 242 ASP A C 1
ATOM 1837 O O . ASP A 1 242 ? 10.375 21.375 19.984 1 98.06 242 ASP A O 1
ATOM 1841 N N . GLU A 1 243 ? 11.984 21.594 18.469 1 98.25 243 GLU A N 1
ATOM 1842 C CA . GLU A 1 243 ? 11.305 22.688 17.766 1 98.25 243 GLU A CA 1
ATOM 1843 C C . GLU A 1 243 ? 9.984 22.219 17.156 1 98.25 243 GLU A C 1
ATOM 1845 O O . GLU A 1 243 ? 8.961 22.891 17.281 1 98.25 243 GLU A O 1
ATOM 1850 N N . LEU A 1 244 ? 10.016 21.047 16.5 1 98.38 244 LEU A N 1
ATOM 1851 C CA . LEU A 1 244 ? 8.812 20.453 15.922 1 98.38 244 LEU A CA 1
ATOM 1852 C C . LEU A 1 244 ? 7.746 20.234 16.984 1 98.38 244 LEU A C 1
ATOM 1854 O O . LEU A 1 244 ? 6.582 20.594 16.781 1 98.38 244 LEU A O 1
ATOM 1858 N N . ARG A 1 245 ? 8.164 19.656 18.062 1 97.56 245 ARG A N 1
ATOM 1859 C CA . ARG A 1 245 ? 7.273 19.422 19.203 1 97.56 245 ARG A CA 1
ATOM 1860 C C . ARG A 1 245 ? 6.594 20.703 19.641 1 97.56 245 ARG A C 1
ATOM 1862 O O . ARG A 1 245 ? 5.371 20.766 19.766 1 97.56 245 ARG A O 1
ATOM 1869 N N . ARG A 1 246 ? 7.375 21.719 19.844 1 97.12 246 ARG A N 1
ATOM 1870 C CA . ARG A 1 246 ? 6.871 23 20.344 1 97.12 246 ARG A CA 1
ATOM 1871 C C . ARG A 1 246 ? 5.91 23.625 19.328 1 97.12 246 ARG A C 1
ATOM 1873 O O . ARG A 1 246 ? 4.84 24.109 19.703 1 97.12 246 ARG A O 1
ATOM 1880 N N . ARG A 1 247 ? 6.277 23.609 18.125 1 97.06 247 ARG A N 1
ATOM 1881 C CA . ARG A 1 247 ? 5.48 24.297 17.094 1 97.06 247 ARG A CA 1
ATOM 1882 C C . ARG A 1 247 ? 4.164 23.562 16.859 1 97.06 247 ARG A C 1
ATOM 1884 O O . ARG A 1 247 ? 3.125 24.188 16.656 1 97.06 247 ARG A O 1
ATOM 1891 N N . LEU A 1 248 ? 4.176 22.234 16.828 1 97.06 248 LEU A N 1
ATOM 1892 C CA . LEU A 1 248 ? 2.947 21.469 16.641 1 97.06 248 LEU A CA 1
ATOM 1893 C C . LEU A 1 248 ? 2.037 21.594 17.859 1 97.06 248 LEU A C 1
ATOM 1895 O O . LEU A 1 248 ? 0.812 21.625 17.719 1 97.06 248 LEU A O 1
ATOM 1899 N N . SER A 1 249 ? 2.65 21.625 19.031 1 94.38 249 SER A N 1
ATOM 1900 C CA . SER A 1 249 ? 1.863 21.844 20.234 1 94.38 249 SER A CA 1
ATOM 1901 C C . SER A 1 249 ? 1.174 23.203 20.219 1 94.38 249 SER A C 1
ATOM 1903 O O . SER A 1 249 ? 0.009 23.328 20.609 1 94.38 249 SER A O 1
ATOM 1905 N N . ALA A 1 250 ? 1.854 24.188 19.781 1 93.88 250 ALA A N 1
ATOM 1906 C CA . ALA A 1 250 ? 1.305 25.531 19.703 1 93.88 250 ALA A CA 1
ATOM 1907 C C . ALA A 1 250 ? 0.174 25.609 18.688 1 93.88 250 ALA A C 1
ATOM 1909 O O . ALA A 1 250 ? -0.779 26.375 18.859 1 93.88 250 ALA A O 1
ATOM 1910 N N . LEU A 1 251 ? 0.307 24.859 17.609 1 92.94 251 LEU A N 1
ATOM 1911 C CA . LEU A 1 251 ? -0.717 24.844 16.562 1 92.94 251 LEU A CA 1
ATOM 1912 C C . LEU A 1 251 ? -2.027 24.281 17.109 1 92.94 251 LEU A C 1
ATOM 1914 O O . LEU A 1 251 ? -3.107 24.75 16.75 1 92.94 251 LEU A O 1
ATOM 1918 N N . ARG A 1 252 ? -1.914 23.25 17.859 1 85.38 252 ARG A N 1
ATOM 1919 C CA . ARG A 1 252 ? -3.072 22.609 18.469 1 85.38 252 ARG A CA 1
ATOM 1920 C C . ARG A 1 252 ? -3.834 23.594 19.359 1 85.38 252 ARG A C 1
ATOM 1922 O O . ARG A 1 252 ? -5.066 23.625 19.344 1 85.38 252 ARG A O 1
ATOM 1929 N N . ASP A 1 253 ? -3.133 24.312 20.125 1 79.5 253 ASP A N 1
ATOM 1930 C CA . ASP A 1 253 ? -3.719 25.281 21.062 1 79.5 253 ASP A CA 1
ATOM 1931 C C . ASP A 1 253 ? -4.398 26.422 20.312 1 79.5 253 ASP A C 1
ATOM 1933 O O . ASP A 1 253 ? -5.441 26.922 20.734 1 79.5 253 ASP A O 1
ATOM 1937 N N . ALA A 1 254 ? -3.799 26.688 19.203 1 74.69 254 ALA A N 1
ATOM 1938 C CA . ALA A 1 254 ? -4.348 27.781 18.406 1 74.69 254 ALA A CA 1
ATOM 1939 C C . ALA A 1 254 ? -5.594 27.344 17.641 1 74.69 254 ALA A C 1
ATOM 1941 O O . ALA A 1 254 ? -6.512 28.125 17.422 1 74.69 254 ALA A O 1
ATOM 1942 N N . SER A 1 255 ? -5.477 26.062 17.125 1 64.88 255 SER A N 1
ATOM 1943 C CA . SER A 1 255 ? -6.578 25.547 16.328 1 64.88 255 SER A CA 1
ATOM 1944 C C . SER A 1 255 ? -7.734 25.078 17.203 1 64.88 255 SER A C 1
ATOM 1946 O O . SER A 1 255 ? -8.852 24.891 16.719 1 64.88 255 SER A O 1
ATOM 1948 N N . ALA A 1 256 ? -7.426 24.375 18.375 1 57.09 256 ALA A N 1
ATOM 1949 C CA . ALA A 1 256 ? -8.414 23.938 19.359 1 57.09 256 ALA A CA 1
ATOM 1950 C C . ALA A 1 256 ? -9.516 24.984 19.516 1 57.09 256 ALA A C 1
ATOM 1952 O O . ALA A 1 256 ? -10.445 24.812 20.312 1 57.09 256 ALA A O 1
ATOM 1953 N N . LEU A 1 257 ? -9.297 25.938 18.797 1 45.03 257 LEU A N 1
ATOM 1954 C CA . LEU A 1 257 ? -10.492 26.766 18.688 1 45.03 257 LEU A CA 1
ATOM 1955 C C . LEU A 1 257 ? -11.555 26.078 17.828 1 45.03 257 LEU A C 1
ATOM 1957 O O . LEU A 1 257 ? -12.688 26.547 17.75 1 45.03 257 LEU A O 1
ATOM 1961 N N . ILE A 1 258 ? -11.18 25.078 17.031 1 40.97 258 ILE A N 1
ATOM 1962 C CA . ILE A 1 258 ? -12.188 24.312 16.312 1 40.97 258 ILE A CA 1
ATOM 1963 C C . ILE A 1 258 ? -12.688 23.156 17.188 1 40.97 258 ILE A C 1
ATOM 1965 O O . ILE A 1 258 ? -12.344 22 16.953 1 40.97 258 ILE A O 1
ATOM 1969 N N . SER A 1 259 ? -12.406 22.922 18.469 1 33.12 259 SER A N 1
ATOM 1970 C CA . SER A 1 259 ? -13.164 22.016 19.328 1 33.12 259 SER A CA 1
ATOM 1971 C C . SER A 1 259 ? -14.664 22.188 19.109 1 33.12 259 SER A C 1
ATOM 1973 O O . SER A 1 259 ? -15.156 23.312 19 1 33.12 259 SER A O 1
ATOM 1975 N N . MET B 1 1 ? -4.508 -16.516 16.094 1 51.66 1 MET B N 1
ATOM 1976 C CA . MET B 1 1 ? -3.191 -16.953 15.641 1 51.66 1 MET B CA 1
ATOM 1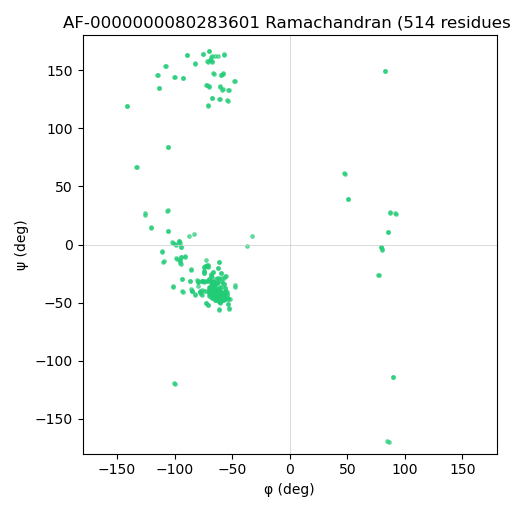977 C C . MET B 1 1 ? -3.275 -18.328 14.969 1 51.66 1 MET B C 1
ATOM 1979 O O . MET B 1 1 ? -3.99 -19.203 15.438 1 51.66 1 MET B O 1
ATOM 1983 N N . GLY B 1 2 ? -2.992 -18.234 13.57 1 62.03 2 GLY B N 1
ATOM 1984 C CA . GLY B 1 2 ? -3.129 -19.531 12.945 1 62.03 2 GLY B CA 1
ATOM 1985 C C . GLY B 1 2 ? -2.404 -20.641 13.695 1 62.03 2 GLY B C 1
ATOM 1986 O O . GLY B 1 2 ? -1.419 -20.375 14.383 1 62.03 2 GLY B O 1
ATOM 1987 N N . ASP B 1 3 ? -2.969 -21.703 13.766 1 84.06 3 ASP B N 1
ATOM 1988 C CA . ASP B 1 3 ? -2.355 -22.844 14.43 1 84.06 3 ASP B CA 1
ATOM 1989 C C . ASP B 1 3 ? -1.036 -23.219 13.758 1 84.06 3 ASP B C 1
ATOM 1991 O O . ASP B 1 3 ? -0.815 -22.906 12.586 1 84.06 3 ASP B O 1
ATOM 1995 N N . GLU B 1 4 ? -0.08 -23.672 14.484 1 91.31 4 GLU B N 1
ATOM 1996 C CA . GLU B 1 4 ? 1.292 -23.969 14.086 1 91.31 4 GLU B CA 1
ATOM 1997 C C . GLU B 1 4 ? 1.325 -24.781 12.789 1 91.31 4 GLU B C 1
ATOM 1999 O O . GLU B 1 4 ? 2.184 -24.547 11.938 1 91.31 4 GLU B O 1
ATOM 2004 N N . ALA B 1 5 ? 0.382 -25.656 12.633 1 94.31 5 ALA B N 1
ATOM 2005 C CA . ALA B 1 5 ? 0.326 -26.469 11.43 1 94.31 5 ALA B CA 1
ATOM 2006 C C . ALA B 1 5 ? 0.034 -25.625 10.195 1 94.31 5 ALA B C 1
ATOM 2008 O O . ALA B 1 5 ? 0.583 -25.875 9.117 1 94.31 5 ALA B O 1
ATOM 2009 N N . THR B 1 6 ? -0.771 -24.625 10.328 1 96.75 6 THR B N 1
ATOM 2010 C CA . THR B 1 6 ? -1.12 -23.766 9.203 1 96.75 6 THR B CA 1
ATOM 2011 C C . THR B 1 6 ? 0.026 -22.812 8.875 1 96.75 6 THR B C 1
ATOM 2013 O O . THR B 1 6 ? 0.248 -22.484 7.707 1 96.75 6 THR B O 1
ATOM 2016 N N . ILE B 1 7 ? 0.754 -22.438 9.891 1 97.44 7 ILE B N 1
ATOM 2017 C CA . ILE B 1 7 ? 1.937 -21.609 9.664 1 97.44 7 ILE B CA 1
ATOM 2018 C C . ILE B 1 7 ? 2.982 -22.422 8.891 1 97.44 7 ILE B C 1
ATOM 2020 O O . ILE B 1 7 ? 3.611 -21.906 7.965 1 97.44 7 ILE B O 1
ATOM 2024 N N . GLU B 1 8 ? 3.137 -23.656 9.25 1 97.12 8 GLU B N 1
ATOM 2025 C CA . GLU B 1 8 ? 4.051 -24.531 8.531 1 97.12 8 GLU B CA 1
ATOM 2026 C C . GLU B 1 8 ? 3.639 -24.688 7.066 1 97.12 8 GLU B C 1
ATOM 2028 O O . GLU B 1 8 ? 4.488 -24.719 6.176 1 97.12 8 GLU B O 1
ATOM 2033 N N . LEU B 1 9 ? 2.371 -24.812 6.832 1 97.75 9 LEU B N 1
ATOM 2034 C CA . LEU B 1 9 ? 1.878 -24.891 5.465 1 97.75 9 LEU B CA 1
ATOM 2035 C C . LEU B 1 9 ? 2.223 -23.625 4.688 1 97.75 9 LEU B C 1
ATOM 2037 O O . LEU B 1 9 ? 2.662 -23.703 3.539 1 97.75 9 LEU B O 1
ATOM 2041 N N . ALA B 1 10 ? 1.978 -22.453 5.312 1 98.25 10 ALA B N 1
ATOM 2042 C CA . ALA B 1 10 ? 2.32 -21.172 4.68 1 98.25 10 ALA B CA 1
ATOM 2043 C C . ALA B 1 10 ? 3.793 -21.141 4.281 1 98.25 10 ALA B C 1
ATOM 2045 O O . ALA B 1 10 ? 4.141 -20.656 3.199 1 98.25 10 ALA B O 1
ATOM 2046 N N . GLN B 1 11 ? 4.602 -21.672 5.156 1 97.62 11 GLN B N 1
ATOM 2047 C CA . GLN B 1 11 ? 6.035 -21.734 4.898 1 97.62 11 GLN B CA 1
ATOM 2048 C C . GLN B 1 11 ? 6.359 -22.703 3.766 1 97.62 11 GLN B C 1
ATOM 2050 O O . GLN B 1 11 ? 7.18 -22.406 2.898 1 97.62 11 GLN B O 1
ATOM 2055 N N . GLU B 1 12 ? 5.703 -23.781 3.76 1 96.81 12 GLU B N 1
ATOM 2056 C CA . GLU B 1 12 ? 5.965 -24.844 2.795 1 96.81 12 GLU B CA 1
ATOM 2057 C C . GLU B 1 12 ? 5.625 -24.406 1.376 1 96.81 12 GLU B C 1
ATOM 2059 O O . GLU B 1 12 ? 6.324 -24.75 0.424 1 96.81 12 GLU B O 1
ATOM 2064 N N . ILE B 1 13 ? 4.59 -23.641 1.226 1 97.06 13 ILE B N 1
ATOM 2065 C CA . ILE B 1 13 ? 4.113 -23.359 -0.125 1 97.06 13 ILE B CA 1
ATOM 2066 C C . ILE B 1 13 ? 4.789 -22.094 -0.655 1 97.06 13 ILE B C 1
ATOM 2068 O O . ILE B 1 13 ? 4.695 -21.781 -1.846 1 97.06 13 ILE B O 1
ATOM 2072 N N . ARG B 1 14 ? 5.465 -21.391 0.199 1 96.69 14 ARG B N 1
ATOM 2073 C CA . ARG B 1 14 ? 6.066 -20.094 -0.124 1 96.69 14 ARG B CA 1
ATOM 2074 C C . ARG B 1 14 ? 6.941 -20.203 -1.37 1 96.69 14 ARG B C 1
ATOM 2076 O O . ARG B 1 14 ? 6.75 -19.453 -2.328 1 96.69 14 ARG B O 1
ATOM 2083 N N . GLY B 1 15 ? 7.887 -21.109 -1.367 1 95 15 GLY B N 1
ATOM 2084 C CA . GLY B 1 15 ? 8.828 -21.234 -2.471 1 95 15 GLY B CA 1
ATOM 2085 C C . GLY B 1 15 ? 8.148 -21.5 -3.801 1 95 15 GLY B C 1
ATOM 2086 O O . GLY B 1 15 ? 8.477 -20.875 -4.809 1 95 15 GLY B O 1
ATOM 2087 N N . THR B 1 16 ? 7.203 -22.422 -3.773 1 96.19 16 THR B N 1
ATOM 2088 C CA . THR B 1 16 ? 6.488 -22.797 -4.988 1 96.19 16 THR B CA 1
ATOM 2089 C C . THR B 1 16 ? 5.711 -21.609 -5.543 1 96.19 16 THR B C 1
ATOM 2091 O O . THR B 1 16 ? 5.773 -21.312 -6.742 1 96.19 16 THR B O 1
ATOM 2094 N N . VAL B 1 17 ? 5.043 -20.859 -4.711 1 97.12 17 VAL B N 1
ATOM 2095 C CA . VAL B 1 17 ? 4.23 -19.719 -5.121 1 97.12 17 VAL B CA 1
ATOM 2096 C C . VAL B 1 17 ? 5.133 -18.609 -5.66 1 97.12 17 VAL B C 1
ATOM 2098 O O . VAL B 1 17 ? 4.852 -18.031 -6.711 1 97.12 17 VAL B O 1
ATOM 2101 N N . GLN B 1 18 ? 6.172 -18.375 -4.926 1 95.56 18 GLN B N 1
ATOM 2102 C CA . GLN B 1 18 ? 7.074 -17.297 -5.332 1 95.56 18 GLN B CA 1
ATOM 2103 C C . GLN B 1 18 ? 7.742 -17.609 -6.664 1 95.56 18 GLN B C 1
ATOM 2105 O O . GLN B 1 18 ? 7.781 -16.766 -7.562 1 95.56 18 GLN B O 1
ATOM 2110 N N . VAL B 1 19 ? 8.258 -18.766 -6.828 1 95.62 19 VAL B N 1
ATOM 2111 C CA . VAL B 1 19 ? 9.016 -19.141 -8.016 1 95.62 19 VAL B CA 1
ATOM 2112 C C . VAL B 1 19 ? 8.07 -19.281 -9.211 1 95.62 19 VAL B C 1
ATOM 2114 O O . VAL B 1 19 ? 8.242 -18.609 -10.227 1 95.62 19 VAL B O 1
ATOM 2117 N N . LEU B 1 20 ? 7.004 -20.047 -9.07 1 96.75 20 LEU B N 1
ATOM 2118 C CA . LEU B 1 20 ? 6.133 -20.328 -10.203 1 96.75 20 LEU B CA 1
ATOM 2119 C C . LEU B 1 20 ? 5.246 -19.141 -10.523 1 96.75 20 LEU B C 1
ATOM 2121 O O . LEU B 1 20 ? 4.918 -18.891 -11.68 1 96.75 20 LEU B O 1
ATOM 2125 N N . GLY B 1 21 ? 4.891 -18.391 -9.508 1 97.5 21 GLY B N 1
ATOM 2126 C CA . GLY B 1 21 ? 4.086 -17.188 -9.734 1 97.5 21 GLY B CA 1
ATOM 2127 C C . GLY B 1 21 ? 4.852 -16.078 -10.414 1 97.5 21 GLY B C 1
ATOM 2128 O O . GLY B 1 21 ? 4.254 -15.164 -10.984 1 97.5 21 GLY B O 1
ATOM 2129 N N . GLY B 1 22 ? 6.168 -16.172 -10.344 1 97.12 22 GLY B N 1
ATOM 2130 C CA . GLY B 1 22 ? 6.988 -15.117 -10.914 1 97.12 22 GLY B CA 1
ATOM 2131 C C . GLY B 1 22 ? 7.758 -15.562 -12.141 1 97.12 22 GLY B C 1
ATOM 2132 O O . GLY B 1 22 ? 8.328 -14.734 -12.852 1 97.12 22 GLY B O 1
ATOM 2133 N N . SER B 1 23 ? 7.723 -16.828 -12.508 1 96.69 23 SER B N 1
ATOM 2134 C CA . SER B 1 23 ? 8.602 -17.391 -13.523 1 96.69 23 SER B CA 1
ATOM 2135 C C . SER B 1 23 ? 8.32 -16.797 -14.898 1 96.69 23 SER B C 1
ATOM 2137 O O . SER B 1 23 ? 9.234 -16.594 -15.695 1 96.69 23 SER B O 1
ATOM 2139 N N . PHE B 1 24 ? 7.109 -16.453 -15.156 1 97.75 24 PHE B N 1
ATOM 2140 C CA . PHE B 1 24 ? 6.777 -15.977 -16.484 1 97.75 24 PHE B CA 1
ATOM 2141 C C . PHE B 1 24 ? 7.316 -14.57 -16.703 1 97.75 24 PHE B C 1
ATOM 2143 O O . PHE B 1 24 ? 7.441 -14.117 -17.844 1 97.75 24 PHE B O 1
ATOM 2150 N N . MET B 1 25 ? 7.648 -13.828 -15.68 1 97.38 25 MET B N 1
ATOM 2151 C CA . MET B 1 25 ? 7.949 -12.398 -15.719 1 97.38 25 MET B CA 1
ATOM 2152 C C . MET B 1 25 ? 9.234 -12.133 -16.5 1 97.38 25 MET B C 1
ATOM 2154 O O . MET B 1 25 ? 9.453 -11.023 -16.984 1 97.38 25 MET B O 1
ATOM 2158 N N . THR B 1 26 ? 10.078 -13.109 -16.594 1 95.19 26 THR B N 1
ATOM 2159 C CA . THR B 1 26 ? 11.297 -12.984 -17.391 1 95.19 26 THR B CA 1
ATOM 2160 C C . THR B 1 26 ? 11.391 -14.109 -18.406 1 95.19 26 THR B C 1
ATOM 2162 O O . THR B 1 26 ? 12.492 -14.5 -18.812 1 95.19 26 THR B O 1
ATOM 2165 N N . SER B 1 27 ? 10.359 -14.641 -18.828 1 97.56 27 SER B N 1
ATOM 2166 C CA . SER B 1 27 ? 10.297 -15.836 -19.672 1 97.56 27 SER B CA 1
ATOM 2167 C C . SER B 1 27 ? 10.336 -15.477 -21.141 1 97.56 27 SER B C 1
ATOM 2169 O O . SER B 1 27 ? 10.078 -14.328 -21.516 1 97.56 27 SER B O 1
ATOM 2171 N N . PRO B 1 28 ? 10.641 -16.516 -21.969 1 97.69 28 PRO B N 1
ATOM 2172 C CA . PRO B 1 28 ? 10.523 -16.297 -23.406 1 97.69 28 PRO B CA 1
ATOM 2173 C C . PRO B 1 28 ? 9.094 -15.984 -23.844 1 97.69 28 PRO B C 1
ATOM 2175 O O . PRO B 1 28 ? 8.883 -15.242 -24.812 1 97.69 28 PRO B O 1
ATOM 2178 N N . GLU B 1 29 ? 8.133 -16.578 -23.156 1 98.19 29 GLU B N 1
ATOM 2179 C CA . GLU B 1 29 ? 6.734 -16.328 -23.484 1 98.19 29 GLU B CA 1
ATOM 2180 C C . GLU B 1 29 ? 6.371 -14.859 -23.297 1 98.19 29 GLU B C 1
ATOM 2182 O O . GLU B 1 29 ? 5.691 -14.266 -24.125 1 98.19 29 GLU B O 1
ATOM 2187 N N . LEU B 1 30 ? 6.852 -14.227 -22.156 1 98.5 30 LEU B N 1
ATOM 2188 C CA . LEU B 1 30 ? 6.598 -12.805 -21.969 1 98.5 30 LEU B CA 1
ATOM 2189 C C . LEU B 1 30 ? 7.301 -11.977 -23.031 1 98.5 30 LEU B C 1
ATOM 2191 O O . LEU B 1 30 ? 6.727 -11.023 -23.562 1 98.5 30 LEU B O 1
ATOM 2195 N N . ALA B 1 31 ? 8.516 -12.352 -23.328 1 98.5 31 ALA B N 1
ATOM 2196 C CA . ALA B 1 31 ? 9.273 -11.625 -24.359 1 98.5 31 ALA B CA 1
ATOM 2197 C C . ALA B 1 31 ? 8.539 -11.648 -25.688 1 98.5 31 ALA B C 1
ATOM 2199 O O . ALA B 1 31 ? 8.539 -10.648 -26.422 1 98.5 31 ALA B O 1
ATOM 2200 N N . GLU B 1 32 ? 8 -12.773 -26.031 1 98.56 32 GLU B N 1
ATOM 2201 C CA . GLU B 1 32 ? 7.25 -12.898 -27.266 1 98.56 32 GLU B CA 1
ATOM 2202 C C . GLU B 1 32 ? 6.047 -11.961 -27.281 1 98.56 32 GLU B C 1
ATOM 2204 O O . GLU B 1 32 ? 5.82 -11.25 -28.266 1 98.56 32 GLU B O 1
ATOM 2209 N N . VAL B 1 33 ? 5.242 -11.969 -26.219 1 98.69 33 VAL B N 1
ATOM 2210 C CA . VAL B 1 33 ? 4.066 -11.117 -26.125 1 98.69 33 VAL B CA 1
ATOM 2211 C C . VAL B 1 33 ? 4.492 -9.648 -26.125 1 98.69 33 VAL B C 1
ATOM 2213 O O . VAL B 1 33 ? 3.838 -8.805 -26.75 1 98.69 33 VAL B O 1
ATOM 2216 N N . GLU B 1 34 ? 5.574 -9.367 -25.406 1 98.69 34 GLU B N 1
ATOM 2217 C CA . GLU B 1 34 ? 6.16 -8.031 -25.375 1 98.69 34 GLU B CA 1
ATOM 2218 C C . GLU B 1 34 ? 6.457 -7.523 -26.781 1 98.69 34 GLU B C 1
ATOM 2220 O O . GLU B 1 34 ? 6.102 -6.395 -27.125 1 98.69 34 GLU B O 1
ATOM 2225 N N . THR B 1 35 ? 7.047 -8.32 -27.594 1 98.31 35 THR B N 1
ATOM 2226 C CA . THR B 1 35 ? 7.336 -7.98 -28.984 1 98.31 35 THR B CA 1
ATOM 2227 C C . THR B 1 35 ? 6.043 -7.781 -29.766 1 98.31 35 THR B C 1
ATOM 2229 O O . THR B 1 35 ? 5.934 -6.84 -30.562 1 98.31 35 THR B O 1
ATOM 2232 N N . GLU B 1 36 ? 5.109 -8.625 -29.562 1 98.31 36 GLU B N 1
ATOM 2233 C CA . GLU B 1 36 ? 3.842 -8.586 -30.281 1 98.31 36 GLU B CA 1
ATOM 2234 C C . GLU B 1 36 ? 3.107 -7.27 -30.047 1 98.31 36 GLU B C 1
ATOM 2236 O O . GLU B 1 36 ? 2.455 -6.738 -30.938 1 98.31 36 GLU B O 1
ATOM 2241 N N . VAL B 1 37 ? 3.207 -6.766 -28.844 1 98.25 37 VAL B N 1
ATOM 2242 C CA . VAL B 1 37 ? 2.441 -5.57 -28.516 1 98.25 37 VAL B CA 1
ATOM 2243 C C . VAL B 1 37 ? 3.305 -4.328 -28.734 1 98.25 37 VAL B C 1
ATOM 2245 O O . VAL B 1 37 ? 2.887 -3.211 -28.422 1 98.25 37 VAL B O 1
ATOM 2248 N N . GLY B 1 38 ? 4.547 -4.527 -29.125 1 97.56 38 GLY B N 1
ATOM 2249 C CA . GLY B 1 38 ? 5.387 -3.43 -29.578 1 97.56 38 GLY B CA 1
ATOM 2250 C C . GLY B 1 38 ? 6.121 -2.732 -28.453 1 97.56 38 GLY B C 1
ATOM 2251 O O . GLY B 1 38 ? 6.391 -1.532 -28.531 1 97.56 38 GLY B O 1
ATOM 2252 N N . LEU B 1 39 ? 6.402 -3.381 -27.391 1 98.25 39 LEU B N 1
ATOM 2253 C CA . LEU B 1 39 ? 7.152 -2.801 -26.281 1 98.25 39 LEU B CA 1
ATOM 2254 C C . LEU B 1 39 ? 8.617 -3.225 -26.328 1 98.25 39 LEU B C 1
ATOM 2256 O O . LEU B 1 39 ? 8.93 -4.352 -26.719 1 98.25 39 LEU B O 1
ATOM 2260 N N . PRO B 1 40 ? 9.484 -2.305 -25.938 1 96.81 40 PRO B N 1
ATOM 2261 C CA . PRO B 1 40 ? 10.891 -2.707 -25.828 1 96.81 40 PRO B CA 1
ATOM 2262 C C . PRO B 1 40 ? 11.117 -3.795 -24.781 1 96.81 40 PRO B C 1
ATOM 2264 O O . PRO B 1 40 ? 10.258 -4.02 -23.922 1 96.81 40 PRO B O 1
ATOM 2267 N N . PRO B 1 41 ? 12.219 -4.449 -24.859 1 95.31 41 PRO B N 1
ATOM 2268 C CA . PRO B 1 41 ? 12.508 -5.551 -23.938 1 95.31 41 PRO B CA 1
ATOM 2269 C C . PRO B 1 41 ? 12.367 -5.148 -22.484 1 95.31 41 PRO B C 1
ATOM 2271 O O . PRO B 1 41 ? 12.812 -4.066 -22.078 1 95.31 41 PRO B O 1
ATOM 2274 N N . ARG B 1 42 ? 11.68 -5.996 -21.719 1 94 42 ARG B N 1
ATOM 2275 C CA . ARG B 1 42 ? 11.523 -5.938 -20.266 1 94 42 ARG B CA 1
ATOM 2276 C C . ARG B 1 42 ? 10.469 -4.91 -19.875 1 94 42 ARG B C 1
ATOM 2278 O O . ARG B 1 42 ? 10.141 -4.777 -18.688 1 94 42 ARG B O 1
ATOM 2285 N N . THR B 1 43 ? 9.93 -4.25 -20.828 1 97.38 43 THR B N 1
ATOM 2286 C CA . THR B 1 43 ? 9 -3.164 -20.516 1 97.38 43 THR B CA 1
ATOM 2287 C C . THR B 1 43 ? 7.617 -3.713 -20.172 1 97.38 43 THR B C 1
ATOM 2289 O O . THR B 1 43 ? 6.887 -3.121 -19.375 1 97.38 43 THR B O 1
ATOM 2292 N N . LEU B 1 44 ? 7.246 -4.848 -20.781 1 98.38 44 LEU B N 1
ATOM 2293 C CA . LEU B 1 44 ? 5.922 -5.402 -20.516 1 98.38 44 LEU B CA 1
ATOM 2294 C C . LEU B 1 44 ? 5.797 -5.828 -19.062 1 98.38 44 LEU B C 1
ATOM 2296 O O . LEU B 1 44 ? 4.727 -5.703 -18.453 1 98.38 44 LEU B O 1
ATOM 2300 N N . TYR B 1 45 ? 6.902 -6.285 -18.484 1 98.12 45 TYR B N 1
ATOM 2301 C CA . TYR B 1 45 ? 6.887 -6.617 -17.062 1 98.12 45 TYR B CA 1
ATOM 2302 C C . TYR B 1 45 ? 6.504 -5.406 -16.219 1 98.12 45 TYR B C 1
ATOM 2304 O O . TYR B 1 45 ? 5.633 -5.492 -15.359 1 98.12 45 TYR B O 1
ATOM 2312 N N . LEU B 1 46 ? 7.113 -4.281 -16.469 1 98.06 46 LEU B N 1
ATOM 2313 C CA . LEU B 1 46 ? 6.887 -3.074 -15.68 1 98.06 46 LEU B CA 1
ATOM 2314 C C . LEU B 1 46 ? 5.52 -2.475 -15.992 1 98.06 46 LEU B C 1
ATOM 2316 O O . LEU B 1 46 ? 4.719 -2.242 -15.086 1 98.06 46 LEU B O 1
ATOM 2320 N N . ARG B 1 47 ? 5.223 -2.301 -17.266 1 98.38 47 ARG B N 1
ATOM 2321 C CA . ARG B 1 47 ? 3.986 -1.679 -17.734 1 98.38 47 ARG B CA 1
ATOM 2322 C C . ARG B 1 47 ? 2.785 -2.582 -17.469 1 98.38 47 ARG B C 1
ATOM 2324 O O . ARG B 1 47 ? 1.759 -2.127 -16.953 1 98.38 47 ARG B O 1
ATOM 2331 N N . GLY B 1 48 ? 2.967 -3.852 -17.766 1 98.44 48 GLY B N 1
ATOM 2332 C CA . GLY B 1 48 ? 1.87 -4.793 -17.609 1 98.44 48 GLY B CA 1
ATOM 2333 C C . GLY B 1 48 ? 1.473 -5.008 -16.156 1 98.44 48 GLY B C 1
ATOM 2334 O O . GLY B 1 48 ? 0.286 -4.984 -15.828 1 98.44 48 GLY B O 1
ATOM 2335 N N . ARG B 1 49 ? 2.453 -5.195 -15.312 1 98.56 49 ARG B N 1
ATOM 2336 C CA . ARG B 1 49 ? 2.201 -5.484 -13.898 1 98.56 49 ARG B CA 1
ATOM 2337 C C . ARG B 1 49 ? 1.553 -4.293 -13.203 1 98.56 49 ARG B C 1
ATOM 2339 O O . ARG B 1 49 ? 0.708 -4.465 -12.32 1 98.56 49 ARG B O 1
ATOM 2346 N N . SER B 1 50 ? 1.891 -3.086 -13.578 1 98.44 50 SER B N 1
ATOM 2347 C CA . SER B 1 50 ? 1.418 -1.903 -12.867 1 98.44 50 SER B CA 1
ATOM 2348 C C . SER B 1 50 ? 0.156 -1.338 -13.508 1 98.44 50 SER B C 1
ATOM 2350 O O . SER B 1 50 ? -0.534 -0.51 -12.914 1 98.44 50 SER B O 1
ATOM 2352 N N . ALA B 1 51 ? -0.215 -1.808 -14.695 1 98.19 51 ALA B N 1
ATOM 2353 C CA . ALA B 1 51 ? -1.27 -1.187 -15.492 1 98.19 51 ALA B CA 1
ATOM 2354 C C . ALA B 1 51 ? -2.643 -1.425 -14.867 1 98.19 51 ALA B C 1
ATOM 2356 O O . ALA B 1 51 ? -3.613 -0.75 -15.211 1 98.19 51 ALA B O 1
ATOM 2357 N N . ILE B 1 52 ? -2.699 -2.402 -13.984 1 98.25 52 ILE B N 1
ATOM 2358 C CA . ILE B 1 52 ? -3.957 -2.686 -13.297 1 98.25 52 ILE B CA 1
ATOM 2359 C C . ILE B 1 52 ? -4.387 -1.469 -12.484 1 98.25 52 ILE B C 1
ATOM 2361 O O . ILE B 1 52 ? -5.547 -1.365 -12.078 1 98.25 52 ILE B O 1
ATOM 2365 N N . LEU B 1 53 ? -3.479 -0.518 -12.258 1 98.12 53 LEU B N 1
ATOM 2366 C CA . LEU B 1 53 ? -3.762 0.716 -11.531 1 98.12 53 LEU B CA 1
ATOM 2367 C C . LEU B 1 53 ? -4.082 1.853 -12.492 1 98.12 53 LEU B C 1
ATOM 2369 O O . LEU B 1 53 ? -4.344 2.979 -12.07 1 98.12 53 LEU B O 1
ATOM 2373 N N . GLY B 1 54 ? -4.102 1.593 -13.773 1 95.44 54 GLY B N 1
ATOM 2374 C CA . GLY B 1 54 ? -4.23 2.617 -14.797 1 95.44 54 GLY B CA 1
ATOM 2375 C C . GLY B 1 54 ? -2.895 3.172 -15.25 1 95.44 54 GLY B C 1
ATOM 2376 O O . GLY B 1 54 ? -2.121 2.475 -15.914 1 95.44 54 GLY B O 1
ATOM 2377 N N . ASP B 1 55 ? -2.643 4.438 -14.977 1 95.75 55 ASP B N 1
ATOM 2378 C CA . ASP B 1 55 ? -1.391 5.094 -15.352 1 95.75 55 ASP B CA 1
ATOM 2379 C C . ASP B 1 55 ? -0.817 5.887 -14.18 1 95.75 55 ASP B C 1
ATOM 2381 O O . ASP B 1 55 ? -0.708 7.113 -14.25 1 95.75 55 ASP B O 1
ATOM 2385 N N . PRO B 1 56 ? -0.42 5.172 -13.188 1 97.12 56 PRO B N 1
ATOM 2386 C CA . PRO B 1 56 ? 0.184 5.875 -12.055 1 97.12 56 PRO B CA 1
ATOM 2387 C C . PRO B 1 56 ? 1.528 6.508 -12.406 1 97.12 56 PRO B C 1
ATOM 2389 O O . PRO B 1 56 ? 2.195 6.074 -13.344 1 97.12 56 PRO B O 1
ATOM 2392 N N . PRO B 1 57 ? 1.908 7.52 -11.625 1 97.5 57 PRO B N 1
ATOM 2393 C CA . PRO B 1 57 ? 3.254 8.062 -11.828 1 97.5 57 PRO B CA 1
ATOM 2394 C C . PRO B 1 57 ? 4.348 7.012 -11.664 1 97.5 57 PRO B C 1
ATOM 2396 O O . PRO B 1 57 ? 4.238 6.133 -10.797 1 97.5 57 PRO B O 1
ATOM 2399 N N . PRO B 1 58 ? 5.426 7.145 -12.422 1 97.94 58 PRO B N 1
ATOM 2400 C CA . PRO B 1 58 ? 6.508 6.156 -12.367 1 97.94 58 PRO B CA 1
ATOM 2401 C C . PRO B 1 58 ? 7.07 5.969 -10.961 1 97.94 58 PRO B C 1
ATOM 2403 O O . PRO B 1 58 ? 7.371 4.844 -10.562 1 97.94 58 PRO B O 1
ATOM 2406 N N . LYS B 1 59 ? 7.16 7.023 -10.242 1 97.06 59 LYS B N 1
ATOM 2407 C CA . LYS B 1 59 ? 7.68 6.918 -8.883 1 97.06 59 LYS B CA 1
ATOM 2408 C C . LYS B 1 59 ? 6.789 6.027 -8.016 1 97.06 59 LYS B C 1
ATOM 2410 O O . LYS B 1 59 ? 7.285 5.246 -7.199 1 97.06 59 LYS B O 1
ATOM 2415 N N . VAL B 1 60 ? 5.469 6.176 -8.188 1 98.31 60 VAL B N 1
ATOM 2416 C CA . VAL B 1 60 ? 4.531 5.355 -7.434 1 98.31 60 VAL B CA 1
ATOM 2417 C C . VAL B 1 60 ? 4.754 3.879 -7.758 1 98.31 60 VAL B C 1
ATOM 2419 O O . VAL B 1 60 ? 4.812 3.039 -6.859 1 98.31 60 VAL B O 1
ATOM 2422 N N . VAL B 1 61 ? 4.934 3.582 -9.031 1 98.44 61 VAL B N 1
ATOM 2423 C CA . VAL B 1 61 ? 5.164 2.205 -9.453 1 98.44 61 VAL B CA 1
ATOM 2424 C C . VAL B 1 61 ? 6.469 1.689 -8.852 1 98.44 61 VAL B C 1
ATOM 2426 O O . VAL B 1 61 ? 6.52 0.57 -8.336 1 98.44 61 VAL B O 1
ATOM 2429 N N . ALA B 1 62 ? 7.508 2.516 -8.867 1 97.88 62 ALA B N 1
ATOM 2430 C CA . ALA B 1 62 ? 8.797 2.137 -8.281 1 97.88 62 ALA B CA 1
ATOM 2431 C C . ALA B 1 62 ? 8.648 1.763 -6.812 1 97.88 62 ALA B C 1
ATOM 2433 O O . ALA B 1 62 ? 9.195 0.755 -6.363 1 97.88 62 ALA B O 1
ATOM 2434 N N . GLU B 1 63 ? 7.895 2.533 -6.109 1 97.62 63 GLU B N 1
ATOM 2435 C CA . GLU B 1 63 ? 7.711 2.316 -4.68 1 97.62 63 GLU B CA 1
ATOM 2436 C C . GLU B 1 63 ? 6.887 1.061 -4.41 1 97.62 63 GLU B C 1
ATOM 2438 O O . GLU B 1 63 ? 7.07 0.396 -3.391 1 97.62 63 GLU B O 1
ATOM 2443 N N . LEU B 1 64 ? 5.984 0.693 -5.332 1 98.06 64 LEU B N 1
ATOM 2444 C CA . LEU B 1 64 ? 5.148 -0.493 -5.184 1 98.06 64 LEU B CA 1
ATOM 2445 C C . LEU B 1 64 ? 5.922 -1.754 -5.547 1 98.06 64 LEU B C 1
ATOM 2447 O O . LEU B 1 64 ? 5.684 -2.82 -4.977 1 98.06 64 LEU B O 1
ATOM 2451 N N . PHE B 1 65 ? 6.848 -1.615 -6.496 1 97.44 65 PHE B N 1
ATOM 2452 C CA . PHE B 1 65 ? 7.695 -2.748 -6.852 1 97.44 65 PHE B CA 1
ATOM 2453 C C . PHE B 1 65 ? 8.781 -2.963 -5.805 1 97.44 65 PHE B C 1
ATOM 2455 O O . PHE B 1 65 ? 9.023 -4.094 -5.375 1 97.44 65 PHE B O 1
ATOM 2462 N N . GLY B 1 66 ? 9.391 -1.835 -5.348 1 94 66 GLY B N 1
ATOM 2463 C CA . GLY B 1 66 ? 10.25 -1.759 -4.172 1 94 66 GLY B CA 1
ATOM 2464 C C . GLY B 1 66 ? 11.641 -2.312 -4.41 1 94 66 GLY B C 1
ATOM 2465 O O . GLY B 1 66 ? 12.586 -1.939 -3.721 1 94 66 GLY B O 1
ATOM 2466 N N . ILE B 1 67 ? 11.82 -3.246 -5.371 1 93.81 67 ILE B N 1
ATOM 2467 C CA . ILE B 1 67 ? 13.086 -3.967 -5.426 1 93.81 67 ILE B CA 1
ATOM 2468 C C . ILE B 1 67 ? 13.992 -3.336 -6.48 1 93.81 67 ILE B C 1
ATOM 2470 O O . ILE B 1 67 ? 15.203 -3.594 -6.508 1 93.81 67 ILE B O 1
ATOM 2474 N N . PHE B 1 68 ? 13.43 -2.426 -7.328 1 95.88 68 PHE B N 1
ATOM 2475 C CA . PHE B 1 68 ? 14.188 -1.803 -8.406 1 95.88 68 PHE B CA 1
ATOM 2476 C C . PHE B 1 68 ? 14.461 -0.336 -8.102 1 95.88 68 PHE B C 1
ATOM 2478 O O . PHE B 1 68 ? 13.719 0.296 -7.348 1 95.88 68 PHE B O 1
ATOM 2485 N N . PRO B 1 69 ? 15.508 0.179 -8.656 1 96.12 69 PRO B N 1
ATOM 2486 C CA . PRO B 1 69 ? 15.742 1.614 -8.477 1 96.12 69 PRO B CA 1
ATOM 2487 C C . PRO B 1 69 ? 14.75 2.475 -9.258 1 96.12 69 PRO B C 1
ATOM 2489 O O . PRO B 1 69 ? 14.258 2.051 -10.312 1 96.12 69 PRO B O 1
ATOM 2492 N N . HIS B 1 70 ? 14.547 3.713 -8.852 1 95.25 70 HIS B N 1
ATOM 2493 C CA . HIS B 1 70 ? 13.523 4.617 -9.375 1 95.25 70 HIS B CA 1
ATOM 2494 C C . HIS B 1 70 ? 13.789 4.961 -10.836 1 95.25 70 HIS B C 1
ATOM 2496 O O . HIS B 1 70 ? 12.852 5.07 -11.625 1 95.25 70 HIS B O 1
ATOM 2502 N N . TRP B 1 71 ? 15.023 5.152 -11.156 1 95.81 71 TRP B N 1
ATOM 2503 C CA . TRP B 1 71 ? 15.367 5.629 -12.492 1 95.81 71 TRP B CA 1
ATOM 2504 C C . TRP B 1 71 ? 14.812 4.695 -13.562 1 95.81 71 TRP B C 1
ATOM 2506 O O . TRP B 1 71 ? 14.477 5.133 -14.664 1 95.81 71 TRP B O 1
ATOM 2516 N N . LEU B 1 72 ? 14.781 3.385 -13.242 1 96.5 72 LEU B N 1
ATOM 2517 C CA . LEU B 1 72 ? 14.305 2.375 -14.18 1 96.5 72 LEU B CA 1
ATOM 2518 C C . LEU B 1 72 ? 12.875 2.67 -14.617 1 96.5 72 LEU B C 1
ATOM 2520 O O . LEU B 1 72 ? 12.555 2.578 -15.805 1 96.5 72 LEU B O 1
ATOM 2524 N N . PHE B 1 73 ? 12.07 3.064 -13.734 1 97.75 73 PHE B N 1
ATOM 2525 C CA . PHE B 1 73 ? 10.664 3.326 -14 1 97.75 73 PHE B CA 1
ATOM 2526 C C . PHE B 1 73 ? 10.484 4.672 -14.695 1 97.75 73 PHE B C 1
ATOM 2528 O O . PHE B 1 73 ? 9.648 4.805 -15.594 1 97.75 73 PHE B O 1
ATOM 2535 N N . GLU B 1 74 ? 11.234 5.672 -14.266 1 96.5 74 GLU B N 1
ATOM 2536 C CA . GLU B 1 74 ? 11.195 6.98 -14.906 1 96.5 74 GLU B CA 1
ATOM 2537 C C . GLU B 1 74 ? 11.578 6.887 -16.375 1 96.5 74 GLU B C 1
ATOM 2539 O O . GLU B 1 74 ? 11.062 7.637 -17.203 1 96.5 74 GLU B O 1
ATOM 2544 N N . PHE B 1 75 ? 12.414 5.977 -16.609 1 96.31 75 PHE B N 1
ATOM 2545 C CA . PHE B 1 75 ? 12.906 5.781 -17.969 1 96.31 75 PHE B CA 1
ATOM 2546 C C . PHE B 1 75 ? 11.93 4.945 -18.781 1 96.31 75 PHE B C 1
ATOM 2548 O O . PHE B 1 75 ? 11.586 5.309 -19.922 1 96.31 75 PHE B O 1
ATOM 2555 N N . ALA B 1 76 ? 11.391 3.914 -18.281 1 97.19 76 ALA B N 1
ATOM 2556 C CA . ALA B 1 76 ? 10.727 2.869 -19.062 1 97.19 76 ALA B CA 1
ATOM 2557 C C . ALA B 1 76 ? 9.234 3.137 -19.172 1 97.19 76 ALA B C 1
ATOM 2559 O O . ALA B 1 76 ? 8.609 2.783 -20.172 1 97.19 76 ALA B O 1
ATOM 2560 N N . LEU B 1 77 ? 8.633 3.781 -18.188 1 97.88 77 LEU B N 1
ATOM 2561 C CA . LEU B 1 77 ? 7.176 3.74 -18.109 1 97.88 77 LEU B CA 1
ATOM 2562 C C . LEU B 1 77 ? 6.547 4.812 -18.984 1 97.88 77 LEU B C 1
ATOM 2564 O O . LEU B 1 77 ? 5.57 4.551 -19.688 1 97.88 77 LEU B O 1
ATOM 2568 N N . PRO B 1 78 ? 7.105 6.039 -19.047 1 97.62 78 PRO B N 1
ATOM 2569 C CA . PRO B 1 78 ? 6.418 7.062 -19.844 1 97.62 78 PRO B C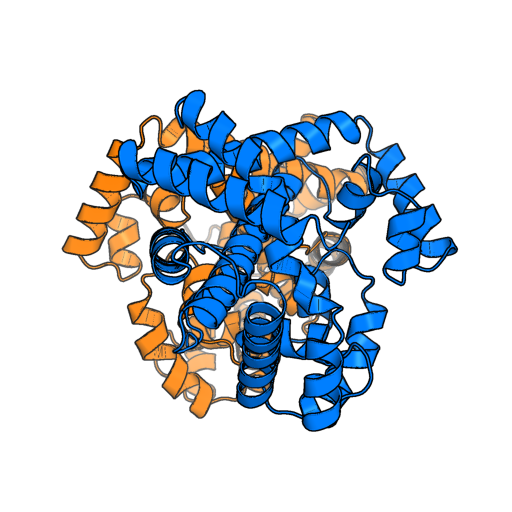A 1
ATOM 2570 C C . PRO B 1 78 ? 6.273 6.676 -21.312 1 97.62 78 PRO B C 1
ATOM 2572 O O . PRO B 1 78 ? 5.16 6.668 -21.844 1 97.62 78 PRO B O 1
ATOM 2575 N N . PRO B 1 79 ? 7.316 6.223 -21.984 1 97.69 79 PRO B N 1
ATOM 2576 C CA . PRO B 1 79 ? 7.117 5.809 -23.375 1 97.69 79 PRO B CA 1
ATOM 2577 C C . PRO B 1 79 ? 6.223 4.574 -23.5 1 97.69 79 PRO B C 1
ATOM 2579 O O . PRO B 1 79 ? 5.473 4.445 -24.469 1 97.69 79 PRO B O 1
ATOM 2582 N N . ALA B 1 80 ? 6.27 3.652 -22.562 1 98.31 80 ALA B N 1
ATOM 2583 C CA . ALA B 1 80 ? 5.445 2.445 -22.594 1 98.31 80 ALA B CA 1
ATOM 2584 C C . ALA B 1 80 ? 3.967 2.789 -22.438 1 98.31 80 ALA B C 1
ATOM 2586 O O . ALA B 1 80 ? 3.117 2.188 -23.109 1 98.31 80 ALA B O 1
ATOM 2587 N N . MET B 1 81 ? 3.693 3.742 -21.562 1 97.25 81 MET B N 1
ATOM 2588 C CA . MET B 1 81 ? 2.318 4.176 -21.328 1 97.25 81 MET B CA 1
ATOM 2589 C C . MET B 1 81 ? 1.754 4.879 -22.562 1 97.25 81 MET B C 1
ATOM 2591 O O . MET B 1 81 ? 0.56 4.777 -22.844 1 97.25 81 MET B O 1
ATOM 2595 N N . ALA B 1 82 ? 2.568 5.547 -23.266 1 97.31 82 ALA B N 1
ATOM 2596 C CA . ALA B 1 82 ? 2.156 6.191 -24.5 1 97.31 82 ALA B CA 1
ATOM 2597 C C . ALA B 1 82 ? 1.896 5.16 -25.594 1 97.31 82 ALA B C 1
ATOM 2599 O O . ALA B 1 82 ? 1.005 5.344 -26.422 1 97.31 82 ALA B O 1
ATOM 2600 N N . ALA B 1 83 ? 2.6 4.074 -25.562 1 97.94 83 ALA B N 1
ATOM 2601 C CA . ALA B 1 83 ? 2.58 3.09 -26.641 1 97.94 83 ALA B CA 1
ATOM 2602 C C . ALA B 1 83 ? 1.438 2.096 -26.453 1 97.94 83 ALA B C 1
ATOM 2604 O O . ALA B 1 83 ? 0.922 1.544 -27.422 1 97.94 83 ALA B O 1
ATOM 2605 N N . LEU B 1 84 ? 1.076 1.799 -25.25 1 98.38 84 LEU B N 1
ATOM 2606 C CA . LEU B 1 84 ? 0.11 0.75 -24.953 1 98.38 84 LEU B CA 1
ATOM 2607 C C . LEU B 1 84 ? -0.806 1.17 -23.812 1 98.38 84 LEU B C 1
ATOM 2609 O O . LEU B 1 84 ? -0.342 1.402 -22.688 1 98.38 84 LEU B O 1
ATOM 2613 N N . ASP B 1 85 ? -2.059 1.233 -24.078 1 97.88 85 ASP B N 1
ATOM 2614 C CA . ASP B 1 85 ? -2.996 1.678 -23.047 1 97.88 85 ASP B CA 1
ATOM 2615 C C . ASP B 1 85 ? -3.088 0.661 -21.922 1 97.88 85 ASP B C 1
ATOM 2617 O O . ASP B 1 85 ? -2.699 -0.497 -22.078 1 97.88 85 ASP B O 1
ATOM 2621 N N . ALA B 1 86 ? -3.553 1.033 -20.844 1 97.62 86 ALA B N 1
ATOM 2622 C CA . ALA B 1 86 ? -3.523 0.248 -19.609 1 97.62 86 ALA B CA 1
ATOM 2623 C C . ALA B 1 86 ? -4.277 -1.068 -19.781 1 97.62 86 ALA B C 1
ATOM 2625 O O . ALA B 1 86 ? -3.791 -2.127 -19.375 1 97.62 86 ALA B O 1
ATOM 2626 N N . ALA B 1 87 ? -5.473 -1.011 -20.328 1 97.62 87 ALA B N 1
ATOM 2627 C CA . ALA B 1 87 ? -6.273 -2.221 -20.484 1 97.62 87 ALA B CA 1
ATOM 2628 C C . ALA B 1 87 ? -5.547 -3.25 -21.344 1 97.62 87 ALA B C 1
ATOM 2630 O O . ALA B 1 87 ? -5.52 -4.438 -21.016 1 97.62 87 ALA B O 1
ATOM 2631 N N . SER B 1 88 ? -4.957 -2.801 -22.438 1 98.5 88 SER B N 1
ATOM 2632 C CA . SER B 1 88 ? -4.199 -3.676 -23.312 1 98.5 88 SER B CA 1
ATOM 2633 C C . SER B 1 88 ? -2.969 -4.238 -22.609 1 98.5 88 SER B C 1
ATOM 2635 O O . SER B 1 88 ? -2.596 -5.395 -22.828 1 98.5 88 SER B O 1
ATOM 2637 N N . ALA B 1 89 ? -2.338 -3.428 -21.797 1 98.69 89 ALA B N 1
ATOM 2638 C CA . ALA B 1 89 ? -1.158 -3.875 -21.062 1 98.69 89 ALA B CA 1
ATOM 2639 C C . ALA B 1 89 ? -1.516 -4.977 -20.078 1 98.69 89 ALA B C 1
ATOM 2641 O O . ALA B 1 89 ? -0.788 -5.961 -19.938 1 98.69 89 ALA B O 1
ATOM 2642 N N . VAL B 1 90 ? -2.645 -4.793 -19.391 1 98.56 90 VAL B N 1
ATOM 2643 C CA . VAL B 1 90 ? -3.111 -5.812 -18.453 1 98.56 90 VAL B CA 1
ATOM 2644 C C . VAL B 1 90 ? -3.375 -7.117 -19.203 1 98.56 90 VAL B C 1
ATOM 2646 O O . VAL B 1 90 ? -2.955 -8.188 -18.766 1 98.56 90 VAL B O 1
ATOM 2649 N N . ARG B 1 91 ? -4.039 -7.008 -20.312 1 98.25 91 ARG B N 1
ATOM 2650 C CA . ARG B 1 91 ? -4.352 -8.188 -21.109 1 98.25 91 ARG B CA 1
ATOM 2651 C C . ARG B 1 91 ? -3.08 -8.875 -21.594 1 98.25 91 ARG B C 1
ATOM 2653 O O . ARG B 1 91 ? -2.975 -10.102 -21.547 1 98.25 91 ARG B O 1
ATOM 2660 N N . ALA B 1 92 ? -2.158 -8.062 -22.047 1 98.69 92 ALA B N 1
ATOM 2661 C CA . ALA B 1 92 ? -0.903 -8.617 -22.547 1 98.69 92 ALA B CA 1
ATOM 2662 C C . ALA B 1 92 ? -0.14 -9.336 -21.438 1 98.69 92 ALA B C 1
ATOM 2664 O O . ALA B 1 92 ? 0.384 -10.438 -21.656 1 98.69 92 ALA B O 1
ATOM 2665 N N . TYR B 1 93 ? -0.077 -8.734 -20.312 1 98.75 93 TYR B N 1
ATOM 2666 C CA . TYR B 1 93 ? 0.62 -9.32 -19.172 1 98.75 93 TYR B CA 1
ATOM 2667 C C . TYR B 1 93 ? -0.05 -10.617 -18.719 1 98.75 93 TYR B C 1
ATOM 2669 O O . TYR B 1 93 ? 0.62 -11.625 -18.516 1 98.75 93 TYR B O 1
ATOM 2677 N N . SER B 1 94 ? -1.372 -10.57 -18.609 1 98.25 94 SER B N 1
ATOM 2678 C CA . SER B 1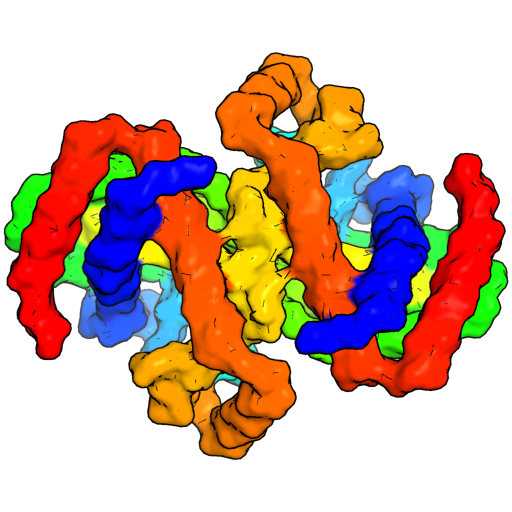 94 ? -2.141 -11.766 -18.266 1 98.25 94 SER B CA 1
ATOM 2679 C C . SER B 1 94 ? -1.965 -12.859 -19.312 1 98.25 94 SER B C 1
ATOM 2681 O O . SER B 1 94 ? -1.823 -14.031 -18.969 1 98.25 94 SER B O 1
ATOM 2683 N N . TRP B 1 95 ? -1.979 -12.445 -20.547 1 97.75 95 TRP B N 1
ATOM 2684 C CA . TRP B 1 95 ? -1.805 -13.398 -21.641 1 97.75 95 TRP B CA 1
ATOM 2685 C C . TRP B 1 95 ? -0.43 -14.055 -21.578 1 97.75 95 TRP B C 1
ATOM 2687 O O . TRP B 1 95 ? -0.299 -15.258 -21.812 1 97.75 95 TRP B O 1
ATOM 2697 N N . SER B 1 96 ? 0.572 -13.297 -21.266 1 98.62 96 SER B N 1
ATOM 2698 C CA . SER B 1 96 ? 1.92 -13.844 -21.141 1 98.62 96 SER B CA 1
ATOM 2699 C C . SER B 1 96 ? 1.995 -14.898 -20.047 1 98.62 96 SER B C 1
ATOM 2701 O O . SER B 1 96 ? 2.664 -15.922 -20.203 1 98.62 96 SER B O 1
ATOM 2703 N N . SER B 1 97 ? 1.344 -14.625 -18.922 1 98.56 97 SER B N 1
ATOM 2704 C CA . SER B 1 97 ? 1.286 -15.594 -17.828 1 98.56 97 SER B CA 1
ATOM 2705 C C . SER B 1 97 ? 0.595 -16.875 -18.281 1 98.56 97 SER B C 1
ATOM 2707 O O . SER B 1 97 ? 1.078 -17.984 -18 1 98.56 97 SER B O 1
ATOM 2709 N N . ALA B 1 98 ? -0.541 -16.766 -18.969 1 98.12 98 ALA B N 1
ATOM 2710 C CA . ALA B 1 98 ? -1.281 -17.922 -19.469 1 98.12 98 ALA B CA 1
ATOM 2711 C C . ALA B 1 98 ? -0.447 -18.719 -20.453 1 98.12 98 ALA B C 1
ATOM 2713 O O . ALA B 1 98 ? -0.412 -19.953 -20.406 1 98.12 98 ALA B O 1
ATOM 2714 N N . LYS B 1 99 ? 0.187 -18 -21.359 1 98.06 99 LYS B N 1
ATOM 2715 C CA . LYS B 1 99 ? 1.045 -18.641 -22.344 1 98.06 99 LYS B CA 1
ATOM 2716 C C . LYS B 1 99 ? 2.16 -19.438 -21.672 1 98.06 99 LYS B C 1
ATOM 2718 O O . LYS B 1 99 ? 2.422 -20.578 -22.031 1 98.06 99 LYS B O 1
ATOM 2723 N N . TRP B 1 100 ? 2.812 -18.844 -20.703 1 98.12 100 TRP B N 1
ATOM 2724 C CA . TRP B 1 100 ? 3.848 -19.516 -19.938 1 98.12 100 TRP B CA 1
ATOM 2725 C C . TRP B 1 100 ? 3.295 -20.766 -19.25 1 98.12 100 TRP B C 1
ATOM 2727 O O . TRP B 1 100 ? 3.936 -21.828 -19.266 1 98.12 100 TRP B O 1
ATOM 2737 N N . GLY B 1 101 ? 2.121 -20.656 -18.656 1 97.44 101 GLY B N 1
ATOM 2738 C CA . GLY B 1 101 ? 1.484 -21.797 -18.016 1 97.44 101 GLY B CA 1
ATOM 2739 C C . GLY B 1 101 ? 1.242 -22.953 -18.953 1 97.44 101 GLY B C 1
ATOM 2740 O O . GLY B 1 101 ? 1.491 -24.109 -18.594 1 97.44 101 GLY B O 1
ATOM 2741 N N . ARG B 1 102 ? 0.774 -22.656 -20.141 1 96.69 102 ARG B N 1
ATOM 2742 C CA . ARG B 1 102 ? 0.465 -23.703 -21.125 1 96.69 102 ARG B CA 1
ATOM 2743 C C . ARG B 1 102 ? 1.723 -24.453 -21.531 1 96.69 102 ARG B C 1
ATOM 2745 O O . ARG B 1 102 ? 1.664 -25.656 -21.828 1 96.69 102 ARG B O 1
ATOM 2752 N N . VAL B 1 103 ? 2.834 -23.734 -21.469 1 95.88 103 VAL B N 1
ATOM 2753 C CA . VAL B 1 103 ? 4.094 -24.359 -21.844 1 95.88 103 VAL B CA 1
ATOM 2754 C C . VAL B 1 103 ? 4.68 -25.109 -20.656 1 95.88 103 VAL B C 1
ATOM 2756 O O . VAL B 1 103 ? 5.121 -26.25 -20.781 1 95.88 103 VAL B O 1
ATOM 2759 N N . ASN B 1 104 ? 4.594 -24.562 -19.469 1 95.5 104 ASN B N 1
ATOM 2760 C CA . ASN B 1 104 ? 5.434 -25.031 -18.359 1 95.5 104 ASN B CA 1
ATOM 2761 C C . ASN B 1 104 ? 4.621 -25.781 -17.312 1 95.5 104 ASN B C 1
ATOM 2763 O O . ASN B 1 104 ? 5.184 -26.484 -16.469 1 95.5 104 ASN B O 1
ATOM 2767 N N . LEU B 1 105 ? 3.299 -25.656 -17.375 1 95.75 105 LEU B N 1
ATOM 2768 C CA . LEU B 1 105 ? 2.477 -26.281 -16.344 1 95.75 105 LEU B CA 1
ATOM 2769 C C . LEU B 1 105 ? 1.513 -27.297 -16.969 1 95.75 105 LEU B C 1
ATOM 2771 O O . LEU B 1 105 ? 0.533 -27.688 -16.328 1 95.75 105 LEU B O 1
ATOM 2775 N N . SER B 1 106 ? 1.757 -27.656 -18.188 1 91.38 106 SER B N 1
ATOM 2776 C CA . SER B 1 106 ? 0.852 -28.516 -18.938 1 91.38 106 SER B CA 1
ATOM 2777 C C . SER B 1 106 ? 0.729 -29.891 -18.281 1 91.38 106 SER B C 1
ATOM 2779 O O . SER B 1 106 ? -0.283 -30.578 -18.453 1 91.38 106 SER B O 1
ATOM 2781 N N . ASP B 1 107 ? 1.629 -30.312 -17.469 1 90.44 107 ASP B N 1
ATOM 2782 C CA . ASP B 1 107 ? 1.623 -31.641 -16.891 1 90.44 107 ASP B CA 1
ATOM 2783 C C . ASP B 1 107 ? 1.046 -31.625 -15.477 1 90.44 107 ASP B C 1
ATOM 2785 O O . ASP B 1 107 ? 1.004 -32.656 -14.797 1 90.44 107 ASP B O 1
ATOM 2789 N N . ALA B 1 108 ? 0.668 -30.453 -15.031 1 93.06 108 ALA B N 1
ATOM 2790 C CA . ALA B 1 108 ? 0.097 -30.344 -13.695 1 93.06 108 ALA B CA 1
ATOM 2791 C C . ALA B 1 108 ? -1.146 -31.219 -13.562 1 93.06 108 ALA B C 1
ATOM 2793 O O . ALA B 1 108 ? -1.99 -31.25 -14.461 1 93.06 108 ALA B O 1
ATOM 2794 N N . ASP B 1 109 ? -1.198 -31.953 -12.492 1 91.69 109 ASP B N 1
ATOM 2795 C CA . ASP B 1 109 ? -2.375 -32.781 -12.219 1 91.69 109 ASP B CA 1
ATOM 2796 C C . ASP B 1 109 ? -3.57 -31.906 -11.836 1 91.69 109 ASP B C 1
ATOM 2798 O O . ASP B 1 109 ? -3.525 -31.172 -10.836 1 91.69 109 ASP B O 1
ATOM 2802 N N . ASP B 1 110 ? -4.656 -31.984 -12.641 1 95.38 110 ASP B N 1
ATOM 2803 C CA . ASP B 1 110 ? -5.91 -31.266 -12.438 1 95.38 110 ASP B CA 1
ATOM 2804 C C . ASP B 1 110 ? -5.656 -29.797 -12.141 1 95.38 110 ASP B C 1
ATOM 2806 O O . ASP B 1 110 ? -6.035 -29.297 -11.078 1 95.38 110 ASP B O 1
ATOM 2810 N N . PRO B 1 111 ? -5.043 -29.125 -13.062 1 97.06 111 PRO B N 1
ATOM 2811 C CA . PRO B 1 111 ? -4.688 -27.719 -12.836 1 97.06 111 PRO B CA 1
ATOM 2812 C C . PRO B 1 111 ? -5.898 -26.844 -12.5 1 97.06 111 PRO B C 1
ATOM 2814 O O . PRO B 1 111 ? -5.77 -25.859 -11.781 1 97.06 111 PRO B O 1
ATOM 2817 N N . GLY B 1 112 ? -7.055 -27.172 -12.969 1 98.06 112 GLY B N 1
ATOM 2818 C CA . GLY B 1 112 ? -8.266 -26.422 -12.648 1 98.06 112 GLY B CA 1
ATOM 2819 C C . GLY B 1 112 ? -8.594 -26.422 -11.172 1 98.06 112 GLY B C 1
ATOM 2820 O O . GLY B 1 112 ? -8.984 -25.391 -10.617 1 98.06 112 GLY B O 1
ATOM 2821 N N . ARG B 1 113 ? -8.453 -27.578 -10.594 1 98.38 113 ARG B N 1
ATOM 2822 C CA . ARG B 1 113 ? -8.758 -27.703 -9.164 1 98.38 113 ARG B CA 1
ATOM 2823 C C . ARG B 1 113 ? -7.793 -26.859 -8.328 1 98.38 113 ARG B C 1
ATOM 2825 O O . ARG B 1 113 ? -8.211 -26.203 -7.379 1 98.38 113 ARG B O 1
ATOM 2832 N N . LEU B 1 114 ? -6.531 -26.938 -8.633 1 98.12 114 LEU B N 1
ATOM 2833 C CA . LEU B 1 114 ? -5.559 -26.125 -7.91 1 98.12 114 LEU B CA 1
ATOM 2834 C C . LEU B 1 114 ? -5.828 -24.641 -8.117 1 98.12 114 LEU B C 1
ATOM 2836 O O . LEU B 1 114 ? -5.754 -23.859 -7.168 1 98.12 114 LEU B O 1
ATOM 2840 N N . ALA B 1 115 ? -6.16 -24.266 -9.352 1 98.62 115 ALA B N 1
ATOM 2841 C CA . ALA B 1 115 ? -6.539 -22.875 -9.625 1 98.62 115 ALA B CA 1
ATOM 2842 C C . ALA B 1 115 ? -7.727 -22.453 -8.766 1 98.62 115 ALA B C 1
ATOM 2844 O O . ALA B 1 115 ? -7.738 -21.359 -8.211 1 98.62 115 ALA B O 1
ATOM 2845 N N . ASP B 1 116 ? -8.711 -23.312 -8.648 1 98.62 116 ASP B N 1
ATOM 2846 C CA . ASP B 1 116 ? -9.898 -23.016 -7.852 1 98.62 116 ASP B CA 1
ATOM 2847 C C . ASP B 1 116 ? -9.531 -22.734 -6.398 1 98.62 116 ASP B C 1
ATOM 2849 O O . ASP B 1 116 ? -10.039 -21.781 -5.797 1 98.62 116 ASP B O 1
ATOM 2853 N N . LEU B 1 117 ? -8.703 -23.562 -5.828 1 98.81 117 LEU B N 1
ATOM 2854 C CA . LEU B 1 117 ? -8.281 -23.375 -4.445 1 98.81 117 LEU B CA 1
ATOM 2855 C C . LEU B 1 117 ? -7.551 -22.047 -4.277 1 98.81 117 LEU B C 1
ATOM 2857 O O . LEU B 1 117 ? -7.82 -21.297 -3.33 1 98.81 117 LEU B O 1
ATOM 2861 N N . LEU B 1 118 ? -6.648 -21.734 -5.203 1 98.81 118 LEU B N 1
ATOM 2862 C CA . LEU B 1 118 ? -5.887 -20.5 -5.129 1 98.81 118 LEU B CA 1
ATOM 2863 C C . LEU B 1 118 ? -6.801 -19.281 -5.312 1 98.81 118 LEU B C 1
ATOM 2865 O O . LEU B 1 118 ? -6.641 -18.266 -4.629 1 98.81 118 LEU B O 1
ATOM 2869 N N . PHE B 1 119 ? -7.777 -19.375 -6.219 1 98.69 119 PHE B N 1
ATOM 2870 C CA . PHE B 1 119 ? -8.688 -18.266 -6.449 1 98.69 119 PHE B CA 1
ATOM 2871 C C . PHE B 1 119 ? -9.594 -18.047 -5.242 1 98.69 119 PHE B C 1
ATOM 2873 O O . PHE B 1 119 ? -9.953 -16.906 -4.926 1 98.69 119 PHE B O 1
ATOM 2880 N N . ARG B 1 120 ? -9.977 -19.094 -4.574 1 98.69 120 ARG B N 1
ATOM 2881 C CA . ARG B 1 120 ? -10.727 -18.906 -3.334 1 98.69 120 ARG B CA 1
ATOM 2882 C C . ARG B 1 120 ? -9.93 -18.094 -2.328 1 98.69 120 ARG B C 1
ATOM 2884 O O . ARG B 1 120 ? -10.477 -17.219 -1.65 1 98.69 120 ARG B O 1
ATOM 2891 N N . LEU B 1 121 ? -8.641 -18.375 -2.227 1 98.81 121 LEU B N 1
ATOM 2892 C CA . LEU B 1 121 ? -7.77 -17.594 -1.356 1 98.81 121 LEU B CA 1
ATOM 2893 C C . LEU B 1 121 ? -7.668 -16.156 -1.841 1 98.81 121 LEU B C 1
ATOM 2895 O O . LEU B 1 121 ? -7.855 -15.219 -1.061 1 98.81 121 LEU B O 1
ATOM 2899 N N . VAL B 1 122 ? -7.453 -15.969 -3.146 1 98.69 122 VAL B N 1
ATOM 2900 C CA . VAL B 1 122 ? -7.309 -14.648 -3.75 1 98.69 122 VAL B CA 1
ATOM 2901 C C . VAL B 1 122 ? -8.578 -13.836 -3.523 1 98.69 122 VAL B C 1
ATOM 2903 O O . VAL B 1 122 ? -8.516 -12.672 -3.121 1 98.69 122 VAL B O 1
ATOM 2906 N N . ASP B 1 123 ? -9.711 -14.453 -3.678 1 98.25 123 ASP B N 1
ATOM 2907 C CA . ASP B 1 123 ? -10.992 -13.758 -3.602 1 98.25 123 ASP B CA 1
ATOM 2908 C C . ASP B 1 123 ? -11.344 -13.414 -2.156 1 98.25 123 ASP B C 1
ATOM 2910 O O . ASP B 1 123 ? -12.062 -12.445 -1.902 1 98.25 123 ASP B O 1
ATOM 2914 N N . SER B 1 124 ? -10.82 -14.133 -1.209 1 97.56 124 SER B N 1
ATOM 2915 C CA . SER B 1 124 ? -11.156 -13.945 0.199 1 97.56 124 SER B CA 1
ATOM 2916 C C . SER B 1 124 ? -10.148 -13.031 0.888 1 97.56 124 SER B C 1
ATOM 2918 O O . SER B 1 124 ? -10.406 -12.531 1.988 1 97.56 124 SER B O 1
ATOM 2920 N N . ALA B 1 125 ? -9.031 -12.836 0.279 1 98 125 ALA B N 1
ATOM 2921 C CA . ALA B 1 125 ? -7.941 -12.109 0.919 1 98 125 ALA B CA 1
ATOM 2922 C C . ALA B 1 125 ? -8.273 -10.625 1.056 1 98 125 ALA B C 1
ATOM 2924 O O . ALA B 1 125 ? -8.836 -10.023 0.136 1 98 125 ALA B O 1
ATOM 2925 N N . ASP B 1 126 ? -7.988 -10.039 2.229 1 96.31 126 ASP B N 1
ATOM 2926 C CA . ASP B 1 126 ? -8.078 -8.602 2.453 1 96.31 126 ASP B CA 1
ATOM 2927 C C . ASP B 1 126 ? -7.016 -7.855 1.647 1 96.31 126 ASP B C 1
ATOM 2929 O O . ASP B 1 126 ? -5.828 -8.164 1.739 1 96.31 126 ASP B O 1
ATOM 2933 N N . ALA B 1 127 ? -7.426 -6.898 0.875 1 97.25 127 ALA B N 1
ATOM 2934 C CA . ALA B 1 127 ? -6.504 -6.191 -0.006 1 97.25 127 ALA B CA 1
ATOM 2935 C C . ALA B 1 127 ? -6.195 -4.793 0.528 1 97.25 127 ALA B C 1
ATOM 2937 O O . ALA B 1 127 ? -5.59 -3.975 -0.168 1 97.25 127 ALA B O 1
ATOM 2938 N N . SER B 1 128 ? -6.574 -4.473 1.786 1 95.44 128 SER B N 1
ATOM 2939 C CA . SER B 1 128 ? -6.324 -3.146 2.34 1 95.44 128 SER B CA 1
ATOM 2940 C C . SER B 1 128 ? -4.848 -2.773 2.23 1 95.44 128 SER B C 1
ATOM 2942 O O . SER B 1 128 ? -3.975 -3.543 2.637 1 95.44 128 SER B O 1
ATOM 2944 N N . GLY B 1 129 ? -4.648 -1.615 1.551 1 95.62 129 GLY B N 1
ATOM 2945 C CA . GLY B 1 129 ? -3.297 -1.092 1.439 1 95.62 129 GLY B CA 1
ATOM 2946 C C . GLY B 1 129 ? -2.482 -1.769 0.354 1 95.62 129 GLY B C 1
ATOM 2947 O O . GLY B 1 129 ? -1.33 -1.402 0.116 1 95.62 129 GLY B O 1
ATOM 2948 N N . LEU B 1 130 ? -3.031 -2.773 -0.286 1 97.81 130 LEU B N 1
ATOM 2949 C CA . LEU B 1 130 ? -2.301 -3.531 -1.298 1 97.81 130 LEU B CA 1
ATOM 2950 C C . LEU B 1 130 ? -2.783 -3.172 -2.699 1 97.81 130 LEU B C 1
ATOM 2952 O O . LEU B 1 130 ? -3.529 -3.936 -3.318 1 97.81 130 LEU B O 1
ATOM 2956 N N . ALA B 1 131 ? -2.258 -2.125 -3.221 1 98.25 131 ALA B N 1
ATOM 2957 C CA . ALA B 1 131 ? -2.771 -1.513 -4.445 1 98.25 131 ALA B CA 1
ATOM 2958 C C . ALA B 1 131 ? -2.705 -2.49 -5.613 1 98.25 131 ALA B C 1
ATOM 2960 O O . ALA B 1 131 ? -3.711 -2.732 -6.285 1 98.25 131 ALA B O 1
ATOM 2961 N N . LEU B 1 132 ? -1.55 -3.139 -5.855 1 98.69 132 LEU B N 1
ATOM 2962 C CA . LEU B 1 132 ? -1.393 -4.035 -6.996 1 98.69 132 LEU B CA 1
ATOM 2963 C C . LEU B 1 132 ? -2.287 -5.262 -6.852 1 98.69 132 LEU B C 1
ATOM 2965 O O . LEU B 1 132 ? -2.994 -5.633 -7.789 1 98.69 132 LEU B O 1
ATOM 2969 N N . PHE B 1 133 ? -2.33 -5.859 -5.684 1 98.81 133 PHE B N 1
ATOM 2970 C CA . PHE B 1 133 ? -3.152 -7.043 -5.461 1 98.81 133 PHE B CA 1
ATOM 2971 C C . PHE B 1 133 ? -4.629 -6.723 -5.66 1 98.81 133 PHE B C 1
ATOM 2973 O O . PHE B 1 133 ? -5.352 -7.48 -6.309 1 98.81 133 PHE B O 1
ATOM 2980 N N . ALA B 1 134 ? -5.035 -5.551 -5.129 1 98.44 134 ALA B N 1
ATOM 2981 C CA . ALA B 1 134 ? -6.43 -5.137 -5.285 1 98.44 134 ALA B CA 1
ATOM 2982 C C . ALA B 1 134 ? -6.805 -5.035 -6.762 1 98.44 134 ALA B C 1
ATOM 2984 O O . ALA B 1 134 ? -7.887 -5.469 -7.164 1 98.44 134 ALA B O 1
ATOM 2985 N N . GLY B 1 135 ? -5.938 -4.438 -7.531 1 98.31 135 GLY B N 1
ATOM 2986 C CA . GLY B 1 135 ? -6.172 -4.348 -8.961 1 98.31 135 GLY B CA 1
ATOM 2987 C C . GLY B 1 135 ? -6.25 -5.703 -9.641 1 98.31 135 GLY B C 1
ATOM 2988 O O . GLY B 1 135 ? -7.176 -5.965 -10.414 1 98.31 135 GLY B O 1
ATOM 2989 N N . TRP B 1 136 ? -5.316 -6.57 -9.305 1 98.62 136 TRP B N 1
ATOM 2990 C CA . TRP B 1 136 ? -5.223 -7.859 -9.984 1 98.62 136 TRP B CA 1
ATOM 2991 C C . TRP B 1 136 ? -6.336 -8.797 -9.523 1 98.62 136 TRP B C 1
ATOM 2993 O O . TRP B 1 136 ? -6.688 -9.742 -10.234 1 98.62 136 TRP B O 1
ATOM 3003 N N . GLN B 1 137 ? -6.871 -8.555 -8.344 1 97.81 137 GLN B N 1
ATOM 3004 C CA . GLN B 1 137 ? -8.047 -9.305 -7.914 1 97.81 137 GLN B CA 1
ATOM 3005 C C . GLN B 1 137 ? -9.211 -9.102 -8.883 1 97.81 137 GLN B C 1
ATOM 3007 O O . GLN B 1 137 ? -10.062 -9.984 -9.023 1 97.81 137 GLN B O 1
ATOM 3012 N N . LEU B 1 138 ? -9.195 -7.98 -9.609 1 95.12 138 LEU B N 1
ATOM 3013 C CA . LEU B 1 138 ? -10.312 -7.59 -10.469 1 95.12 138 LEU B CA 1
ATOM 3014 C C . LEU B 1 138 ? -10.078 -8.047 -11.906 1 95.12 138 LEU B C 1
ATOM 3016 O O . LEU B 1 138 ? -11.008 -8.055 -12.719 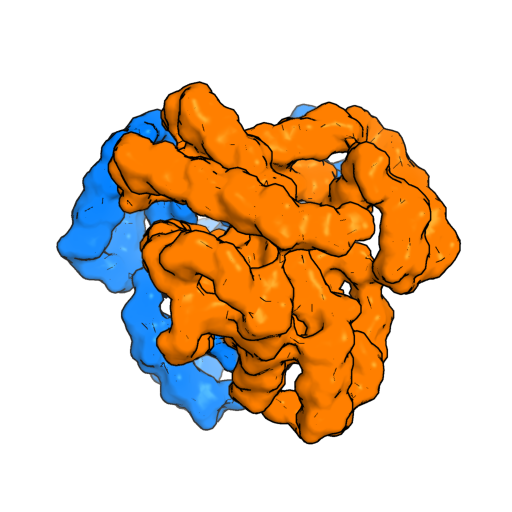1 95.12 138 LEU B O 1
ATOM 3020 N N . ALA B 1 139 ? -8.914 -8.422 -12.188 1 97.31 139 ALA B N 1
ATOM 3021 C CA . ALA B 1 139 ? -8.547 -8.695 -13.578 1 97.31 139 ALA B CA 1
ATOM 3022 C C . ALA B 1 139 ? -9.297 -9.914 -14.109 1 97.31 139 ALA B C 1
ATOM 3024 O O . ALA B 1 139 ? -9.625 -10.828 -13.352 1 97.31 139 ALA B O 1
ATOM 3025 N N . GLU B 1 140 ? -9.578 -9.852 -15.375 1 97.31 140 GLU B N 1
ATOM 3026 C CA . GLU B 1 140 ? -10.203 -10.992 -16.031 1 97.31 140 GLU B CA 1
ATOM 3027 C C . GLU B 1 140 ? -9.312 -12.234 -15.953 1 97.31 140 GLU B C 1
ATOM 3029 O O . GLU B 1 140 ? -8.102 -12.148 -16.172 1 97.31 140 GLU B O 1
ATOM 3034 N N . ARG B 1 141 ? -9.906 -13.328 -15.656 1 97.75 141 ARG B N 1
ATOM 3035 C CA . ARG B 1 141 ? -9.18 -14.586 -15.516 1 97.75 141 ARG B CA 1
ATOM 3036 C C . ARG B 1 141 ? -9.172 -15.352 -16.828 1 97.75 141 ARG B C 1
ATOM 3038 O O . ARG B 1 141 ? -10.156 -15.336 -17.578 1 97.75 141 ARG B O 1
ATOM 3045 N N . PRO B 1 142 ? -8.055 -15.992 -17.078 1 97.56 142 PRO B N 1
ATOM 3046 C CA . PRO B 1 142 ? -8.031 -16.844 -18.281 1 97.56 142 PRO B CA 1
ATOM 3047 C C . PRO B 1 142 ? -9.125 -17.906 -18.266 1 97.56 142 PRO B C 1
ATOM 3049 O O . PRO B 1 142 ? -9.641 -18.25 -17.203 1 97.56 142 PRO B O 1
ATOM 3052 N N . ALA B 1 143 ? -9.391 -18.484 -19.453 1 95.81 143 ALA B N 1
ATOM 3053 C CA . ALA B 1 143 ? -10.5 -19.422 -19.609 1 95.81 143 ALA B CA 1
ATOM 3054 C C . ALA B 1 143 ? -10.031 -20.859 -19.391 1 95.81 143 ALA B C 1
ATOM 3056 O O . ALA B 1 143 ? -10.773 -21.688 -18.859 1 95.81 143 ALA B O 1
ATOM 3057 N N . ASP B 1 144 ? -8.875 -21.172 -19.906 1 97.19 144 ASP B N 1
ATOM 3058 C CA . ASP B 1 144 ? -8.406 -22.547 -19.828 1 97.19 144 ASP B CA 1
ATOM 3059 C C . ASP B 1 144 ? -7.762 -22.844 -18.484 1 97.19 144 ASP B C 1
ATOM 3061 O O . ASP B 1 144 ? -7.223 -21.938 -17.828 1 97.19 144 ASP B O 1
ATOM 3065 N N . ASP B 1 145 ? -7.699 -24.062 -18.016 1 97.81 145 ASP B N 1
ATOM 3066 C CA . ASP B 1 145 ? -7.309 -24.469 -16.672 1 97.81 145 ASP B CA 1
ATOM 3067 C C . ASP B 1 145 ? -5.848 -24.125 -16.391 1 97.81 145 ASP B C 1
ATOM 3069 O O . ASP B 1 145 ? -5.52 -23.625 -15.305 1 97.81 145 ASP B O 1
ATOM 3073 N N . VAL B 1 146 ? -4.984 -24.391 -17.312 1 97.5 146 VAL B N 1
ATOM 3074 C CA . VAL B 1 146 ? -3.559 -24.172 -17.078 1 97.5 146 VAL B CA 1
ATOM 3075 C C . VAL B 1 146 ? -3.271 -22.672 -17.016 1 97.5 146 VAL B C 1
ATOM 3077 O O . VAL B 1 146 ? -2.453 -22.219 -16.203 1 97.5 146 VAL B O 1
ATOM 3080 N N . GLY B 1 147 ? -3.932 -21.891 -17.922 1 98 147 GLY B N 1
ATOM 3081 C CA . GLY B 1 147 ? -3.832 -20.438 -17.844 1 98 147 GLY B CA 1
ATOM 3082 C C . GLY B 1 147 ? -4.352 -19.891 -16.531 1 98 147 GLY B C 1
ATOM 3083 O O . GLY B 1 147 ? -3.732 -19 -15.938 1 98 147 GLY B O 1
ATOM 3084 N N . ARG B 1 148 ? -5.453 -20.453 -16.094 1 98.25 148 ARG B N 1
ATOM 3085 C CA . ARG B 1 148 ? -6.023 -20.062 -14.805 1 98.25 148 ARG B CA 1
ATOM 3086 C C . ARG B 1 148 ? -5.047 -20.344 -13.672 1 98.25 148 ARG B C 1
ATOM 3088 O O . ARG B 1 148 ? -4.898 -19.531 -12.758 1 98.25 148 ARG B O 1
ATOM 3095 N N . LEU B 1 149 ? -4.449 -21.453 -13.727 1 98.5 149 LEU B N 1
ATOM 3096 C CA . LEU B 1 149 ? -3.508 -21.828 -12.672 1 98.5 149 LEU B CA 1
ATOM 3097 C C . LEU B 1 149 ? -2.328 -20.859 -12.633 1 98.5 149 LEU B C 1
ATOM 3099 O O . LEU B 1 149 ? -1.961 -20.359 -11.57 1 98.5 149 LEU B O 1
ATOM 3103 N N . ALA B 1 150 ? -1.744 -20.578 -13.812 1 98.5 150 ALA B N 1
ATOM 3104 C CA . ALA B 1 150 ? -0.627 -19.641 -13.883 1 98.5 150 ALA B CA 1
ATOM 3105 C C . ALA B 1 150 ? -1.024 -18.266 -13.328 1 98.5 150 ALA B C 1
ATOM 3107 O O . ALA B 1 150 ? -0.281 -17.672 -12.555 1 98.5 150 ALA B O 1
ATOM 3108 N N . PHE B 1 151 ? -2.18 -17.875 -13.711 1 98.69 151 PHE B N 1
ATOM 3109 C CA . PHE B 1 151 ? -2.707 -16.578 -13.289 1 98.69 151 PHE B CA 1
ATOM 3110 C C . PHE B 1 151 ? -2.949 -16.562 -11.781 1 98.69 151 PHE B C 1
ATOM 3112 O O . PHE B 1 151 ? -2.584 -15.609 -11.102 1 98.69 151 PHE B O 1
ATOM 3119 N N . ALA B 1 152 ? -3.525 -17.594 -11.258 1 98.75 152 ALA B N 1
ATOM 3120 C CA . ALA B 1 152 ? -3.816 -17.688 -9.828 1 98.75 152 ALA B CA 1
ATOM 3121 C C . ALA B 1 152 ? -2.533 -17.656 -9 1 98.75 152 ALA B C 1
ATOM 3123 O O . ALA B 1 152 ? -2.479 -17.016 -7.949 1 98.75 152 ALA B O 1
ATOM 3124 N N . LEU B 1 153 ? -1.499 -18.359 -9.469 1 98.62 153 LEU B N 1
ATOM 3125 C CA . LEU B 1 153 ? -0.202 -18.344 -8.805 1 98.62 153 LEU B CA 1
ATOM 3126 C C . LEU B 1 153 ? 0.379 -16.938 -8.773 1 98.62 153 LEU B C 1
ATOM 3128 O O . LEU B 1 153 ? 0.871 -16.484 -7.734 1 98.62 153 LEU B O 1
ATOM 3132 N N . MET B 1 154 ? 0.26 -16.25 -9.852 1 98.69 154 MET B N 1
ATOM 3133 C CA . MET B 1 154 ? 0.79 -14.898 -9.961 1 98.69 154 MET B CA 1
ATOM 3134 C C . MET B 1 154 ? 0.06 -13.953 -9.023 1 98.69 154 MET B C 1
ATOM 3136 O O . MET B 1 154 ? 0.691 -13.164 -8.312 1 98.69 154 MET B O 1
ATOM 3140 N N . VAL B 1 155 ? -1.253 -14.008 -8.984 1 98.88 155 VAL B N 1
ATOM 3141 C CA . VAL B 1 155 ? -2.035 -13.086 -8.164 1 98.88 155 VAL B CA 1
ATOM 3142 C C . VAL B 1 155 ? -1.822 -13.406 -6.684 1 98.88 155 VAL B C 1
ATOM 3144 O O . VAL B 1 155 ? -1.72 -12.5 -5.859 1 98.88 155 VAL B O 1
ATOM 3147 N N . PHE B 1 156 ? -1.735 -14.711 -6.328 1 98.88 156 PHE B N 1
ATOM 3148 C CA . PHE B 1 156 ? -1.472 -15.078 -4.941 1 98.88 156 PHE B CA 1
ATOM 3149 C C . PHE B 1 156 ? -0.081 -14.625 -4.516 1 98.88 156 PHE B C 1
ATOM 3151 O O . PHE B 1 156 ? 0.119 -14.211 -3.373 1 98.88 156 PHE B O 1
ATOM 3158 N N . ARG B 1 157 ? 0.856 -14.711 -5.438 1 98.5 157 ARG B N 1
ATOM 3159 C CA . ARG B 1 157 ? 2.186 -14.164 -5.191 1 98.5 157 ARG B CA 1
ATOM 3160 C C . ARG B 1 157 ? 2.117 -12.664 -4.922 1 98.5 157 ARG B C 1
ATOM 3162 O O . ARG B 1 157 ? 2.818 -12.148 -4.043 1 98.5 157 ARG B O 1
ATOM 3169 N N . GLU B 1 158 ? 1.331 -11.914 -5.723 1 98.5 158 GLU B N 1
ATOM 3170 C CA . GLU B 1 158 ? 1.136 -10.477 -5.516 1 98.5 158 GLU B CA 1
ATOM 3171 C C . GLU B 1 158 ? 0.6 -10.195 -4.113 1 98.5 158 GLU B C 1
ATOM 3173 O O . GLU B 1 158 ? 1.042 -9.25 -3.457 1 98.5 158 GLU B O 1
ATOM 3178 N N . PHE B 1 159 ? -0.334 -11.047 -3.668 1 98.75 159 PHE B N 1
ATOM 3179 C CA . PHE B 1 159 ? -0.867 -10.922 -2.316 1 98.75 159 PHE B CA 1
ATOM 3180 C C . PHE B 1 159 ? 0.236 -11.109 -1.281 1 98.75 159 PHE B C 1
ATOM 3182 O O . PHE B 1 159 ? 0.453 -10.234 -0.438 1 98.75 159 PHE B O 1
ATOM 3189 N N . ARG B 1 160 ? 0.902 -12.203 -1.353 1 98.5 160 ARG B N 1
ATOM 3190 C CA . ARG B 1 160 ? 1.938 -12.508 -0.371 1 98.5 160 ARG B CA 1
ATOM 3191 C C . ARG B 1 160 ? 3.014 -11.43 -0.351 1 98.5 160 ARG B C 1
ATOM 3193 O O . ARG B 1 160 ? 3.506 -11.055 0.715 1 98.5 160 ARG B O 1
ATOM 3200 N N . GLY B 1 161 ? 3.43 -11 -1.542 1 97.62 161 GLY B N 1
ATOM 3201 C CA . GLY B 1 161 ? 4.414 -9.938 -1.631 1 97.62 161 GLY B CA 1
ATOM 3202 C C . GLY B 1 161 ? 3.982 -8.664 -0.929 1 97.62 161 GLY B C 1
ATOM 3203 O O . GLY B 1 161 ? 4.77 -8.047 -0.203 1 97.62 161 GLY B O 1
ATOM 3204 N N . GLY B 1 162 ? 2.73 -8.25 -1.165 1 97.81 162 GLY B N 1
ATOM 3205 C CA . GLY B 1 162 ? 2.207 -7.074 -0.486 1 97.81 162 GLY B CA 1
ATOM 3206 C C . GLY B 1 162 ? 2.188 -7.219 1.024 1 97.81 162 GLY B C 1
ATOM 3207 O O . GLY B 1 162 ? 2.537 -6.281 1.747 1 97.81 162 GLY B O 1
ATOM 3208 N N . VAL B 1 163 ? 1.799 -8.383 1.486 1 98.38 163 VAL B N 1
ATOM 3209 C CA . VAL B 1 163 ? 1.79 -8.672 2.916 1 98.38 163 VAL B CA 1
ATOM 3210 C C . VAL B 1 163 ? 3.211 -8.594 3.467 1 98.38 163 VAL B C 1
ATOM 3212 O O . VAL B 1 163 ? 3.438 -8.047 4.551 1 98.38 163 VAL B O 1
ATOM 3215 N N . HIS B 1 164 ? 4.117 -9.102 2.742 1 98.31 164 HIS B N 1
ATOM 3216 C CA . HIS B 1 164 ? 5.512 -9.086 3.166 1 98.31 164 HIS B CA 1
ATOM 3217 C C . HIS B 1 164 ? 6.043 -7.656 3.248 1 98.31 164 HIS B C 1
ATOM 3219 O O . HIS B 1 164 ? 6.773 -7.312 4.18 1 98.31 164 HIS B O 1
ATOM 3225 N N . PHE B 1 165 ? 5.75 -6.828 2.289 1 98.06 165 PHE B N 1
ATOM 3226 C CA . PHE B 1 165 ? 6.188 -5.438 2.314 1 98.06 165 PHE B CA 1
ATOM 3227 C C . PHE B 1 165 ? 5.637 -4.723 3.541 1 98.06 165 PHE B C 1
ATOM 3229 O O . PHE B 1 165 ? 6.344 -3.934 4.172 1 98.06 165 PHE B O 1
ATOM 3236 N N . ALA B 1 166 ? 4.387 -5.004 3.867 1 98.06 166 ALA B N 1
ATOM 3237 C CA . ALA B 1 166 ? 3.807 -4.422 5.074 1 98.06 166 ALA B CA 1
ATOM 3238 C C . ALA B 1 166 ? 4.547 -4.898 6.32 1 98.06 166 ALA B C 1
ATOM 3240 O O . ALA B 1 166 ? 4.793 -4.113 7.242 1 98.06 166 ALA B O 1
ATOM 3241 N N . ALA B 1 167 ? 4.871 -6.188 6.344 1 98.38 167 ALA B N 1
ATOM 3242 C CA . ALA B 1 167 ? 5.617 -6.742 7.469 1 98.38 167 ALA B CA 1
ATOM 3243 C C . ALA B 1 167 ? 7 -6.105 7.582 1 98.38 167 ALA B C 1
ATOM 3245 O O . ALA B 1 167 ? 7.457 -5.785 8.68 1 98.38 167 ALA B O 1
ATOM 3246 N N . LEU B 1 168 ? 7.672 -5.91 6.441 1 98.19 168 LEU B N 1
ATOM 3247 C CA . LEU B 1 168 ? 8.977 -5.25 6.43 1 98.19 168 LEU B CA 1
ATOM 3248 C C . LEU B 1 168 ? 8.883 -3.855 7.035 1 98.19 168 LEU B C 1
ATOM 3250 O O . LEU B 1 168 ? 9.695 -3.486 7.887 1 98.19 168 LEU B O 1
ATOM 3254 N N . ARG B 1 169 ? 7.891 -3.133 6.637 1 97.31 169 ARG B N 1
ATOM 3255 C CA . ARG B 1 169 ? 7.684 -1.793 7.176 1 97.31 169 ARG B CA 1
ATOM 3256 C C . ARG B 1 169 ? 7.469 -1.839 8.688 1 97.31 169 ARG B C 1
ATOM 3258 O O . ARG B 1 169 ? 8.016 -1.018 9.422 1 97.31 169 ARG B O 1
ATOM 3265 N N . ALA B 1 170 ? 6.684 -2.785 9.102 1 96.81 170 ALA B N 1
ATOM 3266 C CA . ALA B 1 170 ? 6.348 -2.895 10.516 1 96.81 170 ALA B CA 1
ATOM 3267 C C . ALA B 1 170 ? 7.598 -3.141 11.359 1 96.81 170 ALA B C 1
ATOM 3269 O O . ALA B 1 170 ? 7.68 -2.697 12.508 1 96.81 170 ALA B O 1
ATOM 3270 N N . VAL B 1 171 ? 8.57 -3.777 10.742 1 96.06 171 VAL B N 1
ATOM 3271 C CA . VAL B 1 171 ? 9.75 -4.109 11.531 1 96.06 171 VAL B CA 1
ATOM 3272 C C . VAL B 1 171 ? 10.875 -3.129 11.203 1 96.06 171 VAL B C 1
ATOM 3274 O O . VAL B 1 171 ? 12.023 -3.332 11.617 1 96.06 171 VAL B O 1
ATOM 3277 N N . GLY B 1 172 ? 10.625 -2.164 10.359 1 95.44 172 GLY B N 1
ATOM 3278 C CA . GLY B 1 172 ? 11.539 -1.049 10.148 1 95.44 172 GLY B CA 1
ATOM 3279 C C . GLY B 1 172 ? 12.531 -1.293 9.023 1 95.44 172 GLY B C 1
ATOM 3280 O O . GLY B 1 172 ? 13.656 -0.789 9.062 1 95.44 172 GLY B O 1
ATOM 3281 N N . LEU B 1 173 ? 12.156 -2.117 8.078 1 96.75 173 LEU B N 1
ATOM 3282 C CA . LEU B 1 173 ? 12.992 -2.348 6.902 1 96.75 173 LEU B CA 1
ATOM 3283 C C . LEU B 1 173 ? 12.32 -1.815 5.641 1 96.75 173 LEU B C 1
ATOM 3285 O O . LEU B 1 173 ? 11.109 -1.975 5.469 1 96.75 173 LEU B O 1
ATOM 3289 N N . THR B 1 174 ? 13.07 -1.144 4.863 1 95.69 174 THR B N 1
ATOM 3290 C CA . THR B 1 174 ? 12.609 -0.877 3.506 1 95.69 174 THR B CA 1
ATOM 3291 C C . THR B 1 174 ? 12.734 -2.125 2.637 1 95.69 174 THR B C 1
ATOM 3293 O O . THR B 1 174 ? 13.414 -3.082 3.008 1 95.69 174 THR B O 1
ATOM 3296 N N . VAL B 1 175 ? 12.078 -2.125 1.525 1 96.5 175 VAL B N 1
ATOM 3297 C CA . VAL B 1 175 ? 12.086 -3.279 0.633 1 96.5 175 VAL B CA 1
ATOM 3298 C C . VAL B 1 175 ? 13.5 -3.504 0.095 1 96.5 175 VAL B C 1
ATOM 3300 O O . VAL B 1 175 ? 14.016 -4.621 0.139 1 96.5 175 VAL B O 1
ATOM 3303 N N . PRO B 1 176 ? 14.227 -2.441 -0.269 1 95.88 176 PRO B N 1
ATOM 3304 C CA . PRO B 1 176 ? 15.594 -2.689 -0.717 1 95.88 176 PRO B CA 1
ATOM 3305 C C . PRO B 1 176 ? 16.5 -3.191 0.406 1 95.88 176 PRO B C 1
ATOM 3307 O O . PRO B 1 176 ? 17.391 -4.012 0.165 1 95.88 176 PRO B O 1
ATOM 3310 N N . GLU B 1 177 ? 16.312 -2.715 1.589 1 96.5 177 GLU B N 1
ATOM 3311 C CA . GLU B 1 177 ? 17.109 -3.207 2.711 1 96.5 177 GLU B CA 1
ATOM 3312 C C . GLU B 1 177 ? 16.859 -4.691 2.957 1 96.5 177 GLU B C 1
ATOM 3314 O O . GLU B 1 177 ? 17.766 -5.418 3.377 1 96.5 177 GLU B O 1
ATOM 3319 N N . ALA B 1 178 ? 15.633 -5.105 2.689 1 96.69 178 ALA B N 1
ATOM 3320 C CA . ALA B 1 178 ? 15.305 -6.523 2.832 1 96.69 178 ALA B CA 1
ATOM 3321 C C . ALA B 1 178 ? 16.078 -7.367 1.822 1 96.69 178 ALA B C 1
ATOM 3323 O O . ALA B 1 178 ? 16.438 -8.516 2.107 1 96.69 178 ALA B O 1
ATOM 3324 N N . VAL B 1 179 ? 16.328 -6.844 0.643 1 96.25 179 VAL B N 1
ATOM 3325 C CA . VAL B 1 179 ? 17.125 -7.539 -0.353 1 96.25 179 VAL B CA 1
ATOM 3326 C C . VAL B 1 179 ? 18.547 -7.758 0.186 1 96.25 179 VAL B C 1
ATOM 3328 O O . VAL B 1 179 ? 19.141 -8.812 -0.031 1 96.25 179 VAL B O 1
ATOM 3331 N N . VAL B 1 180 ? 19.047 -6.773 0.912 1 96.75 180 VAL B N 1
ATOM 3332 C CA . VAL B 1 180 ? 20.375 -6.871 1.521 1 96.75 180 VAL B CA 1
ATOM 3333 C C . VAL B 1 180 ? 20.359 -7.938 2.613 1 96.75 180 VAL B C 1
ATOM 3335 O O . VAL B 1 180 ? 21.297 -8.727 2.727 1 96.75 180 VAL B O 1
ATOM 3338 N N . ALA B 1 181 ? 19.297 -7.973 3.385 1 96.06 181 ALA B N 1
ATOM 3339 C CA . ALA B 1 181 ? 19.188 -8.859 4.539 1 96.06 181 ALA B CA 1
ATOM 3340 C C . ALA B 1 181 ? 18.953 -10.305 4.102 1 96.06 181 ALA B C 1
ATOM 3342 O O . ALA B 1 181 ? 19.297 -11.242 4.816 1 96.06 181 ALA B O 1
ATOM 3343 N N . ASP B 1 182 ? 18.266 -10.477 2.984 1 94.19 182 ASP B N 1
ATOM 3344 C CA . ASP B 1 182 ? 17.891 -11.781 2.465 1 94.19 182 ASP B CA 1
ATOM 3345 C C . ASP B 1 182 ? 19.125 -12.633 2.17 1 94.19 182 ASP B C 1
ATOM 3347 O O . ASP B 1 182 ? 20 -12.227 1.406 1 94.19 182 ASP B O 1
ATOM 3351 N N . PRO B 1 183 ? 19.219 -13.836 2.725 1 92.38 183 PRO B N 1
ATOM 3352 C CA . PRO B 1 183 ? 20.375 -14.703 2.473 1 92.38 183 PRO B CA 1
ATOM 3353 C C . PRO B 1 183 ? 20.594 -14.969 0.986 1 92.38 183 PRO B C 1
ATOM 3355 O O . PRO B 1 183 ? 21.734 -15.219 0.566 1 92.38 183 PRO B O 1
ATOM 3358 N N . GLU B 1 184 ? 19.578 -14.914 0.17 1 89.88 184 GLU B N 1
ATOM 3359 C CA . GLU B 1 184 ? 19.688 -15.148 -1.266 1 89.88 184 GLU B CA 1
ATOM 3360 C C . GLU B 1 184 ? 19.812 -13.836 -2.033 1 89.88 184 GLU B C 1
ATOM 3362 O O . GLU B 1 184 ? 19.812 -13.828 -3.266 1 89.88 184 GLU B O 1
ATOM 3367 N N . GLY B 1 185 ? 19.859 -12.711 -1.338 1 93.75 185 GLY B N 1
ATOM 3368 C CA . GLY B 1 185 ? 19.953 -11.406 -1.967 1 93.75 185 GLY B CA 1
ATOM 3369 C C . GLY B 1 185 ? 21.359 -10.844 -1.984 1 93.75 185 GLY B C 1
ATOM 3370 O O . GLY B 1 185 ? 22.281 -11.492 -2.484 1 93.75 185 GLY B O 1
ATOM 3371 N N . GLY B 1 186 ? 21.531 -9.742 -1.386 1 93.94 186 GLY B N 1
ATOM 3372 C CA . GLY B 1 186 ? 22.859 -9.141 -1.287 1 93.94 186 GLY B CA 1
ATOM 3373 C C . GLY B 1 186 ? 23.203 -8.281 -2.49 1 93.94 186 GLY B C 1
ATOM 3374 O O . GLY B 1 186 ? 22.344 -7.949 -3.299 1 93.94 186 GLY B O 1
ATOM 3375 N N . ARG B 1 187 ? 24.438 -7.93 -2.496 1 95.5 187 ARG B N 1
ATOM 3376 C CA . ARG B 1 187 ? 24.953 -7.02 -3.51 1 95.5 187 ARG B CA 1
ATOM 3377 C C . ARG B 1 187 ? 24.703 -7.559 -4.914 1 95.5 187 ARG B C 1
ATOM 3379 O O . ARG B 1 187 ? 24.344 -6.801 -5.82 1 95.5 187 ARG B O 1
ATOM 3386 N N . GLY B 1 188 ? 24.906 -8.812 -5.094 1 95.81 188 GLY B N 1
ATOM 3387 C CA . GLY B 1 188 ? 24.688 -9.43 -6.395 1 95.81 188 GLY B CA 1
ATOM 3388 C C . GLY B 1 188 ? 23.281 -9.258 -6.906 1 95.81 188 GLY B C 1
ATOM 3389 O O . GLY B 1 188 ? 23.062 -8.906 -8.07 1 95.81 188 GLY B O 1
ATOM 3390 N N . ARG B 1 189 ? 22.312 -9.492 -6.105 1 95.19 189 ARG B N 1
ATOM 3391 C CA . ARG B 1 189 ? 20.906 -9.328 -6.48 1 95.19 189 ARG B CA 1
ATOM 3392 C C . ARG B 1 189 ? 20.594 -7.871 -6.793 1 95.19 189 ARG B C 1
ATOM 3394 O O . ARG B 1 189 ? 19.828 -7.578 -7.723 1 95.19 189 ARG B O 1
ATOM 3401 N N . LEU B 1 190 ? 21.109 -6.926 -5.965 1 96.75 190 LEU B N 1
ATOM 3402 C CA . LEU B 1 190 ? 20.906 -5.508 -6.234 1 96.75 190 LEU B CA 1
ATOM 3403 C C . LEU B 1 190 ? 21.422 -5.137 -7.625 1 96.75 190 LEU B C 1
ATOM 3405 O O . LEU B 1 190 ? 20.719 -4.484 -8.398 1 96.75 190 LEU B O 1
ATOM 3409 N N . LEU B 1 191 ? 22.562 -5.625 -7.949 1 96.38 191 LEU B N 1
ATOM 3410 C CA . LEU B 1 191 ? 23.141 -5.312 -9.25 1 96.38 191 LEU B CA 1
ATOM 3411 C C . LEU B 1 191 ? 22.344 -5.945 -10.375 1 96.38 191 LEU B C 1
ATOM 3413 O O . LEU B 1 191 ? 22.172 -5.344 -11.438 1 96.38 191 LEU B O 1
ATOM 3417 N N . ARG B 1 192 ? 21.75 -7.07 -10.148 1 93.81 192 ARG B N 1
ATOM 3418 C CA . ARG B 1 192 ? 20.953 -7.762 -11.156 1 93.81 192 ARG B CA 1
ATOM 3419 C C . ARG B 1 192 ? 19.609 -7.066 -11.367 1 93.81 192 ARG B C 1
ATOM 3421 O O . ARG B 1 192 ? 18.938 -7.281 -12.383 1 93.81 192 ARG B O 1
ATOM 3428 N N . THR B 1 193 ? 19.281 -6.297 -10.383 1 93.88 193 THR B N 1
ATOM 3429 C CA . THR B 1 193 ? 18.016 -5.578 -10.492 1 93.88 193 THR B CA 1
ATOM 3430 C C . THR B 1 193 ? 18.266 -4.102 -10.781 1 93.88 193 THR B C 1
ATOM 3432 O O . THR B 1 193 ? 17.547 -3.236 -10.281 1 93.88 193 THR B O 1
ATOM 3435 N N . ALA B 1 194 ? 19.281 -3.787 -11.406 1 94.31 194 ALA B N 1
ATOM 3436 C CA . ALA B 1 194 ? 19.547 -2.531 -12.109 1 94.31 194 ALA B CA 1
ATOM 3437 C C . ALA B 1 194 ? 20.094 -1.478 -11.156 1 94.31 194 ALA B C 1
ATOM 3439 O O . ALA B 1 194 ? 20.219 -0.305 -11.516 1 94.31 194 ALA B O 1
ATOM 3440 N N . TRP B 1 195 ? 20.469 -1.842 -9.938 1 96.5 195 TRP B N 1
ATOM 3441 C CA . TRP B 1 195 ? 21.156 -0.889 -9.078 1 96.5 195 TRP B CA 1
ATOM 3442 C C . TRP B 1 195 ? 22.578 -0.653 -9.57 1 96.5 195 TRP B C 1
ATOM 3444 O O . TRP B 1 195 ? 23.266 -1.592 -9.977 1 96.5 195 TRP B O 1
ATOM 3454 N N . SER B 1 196 ? 22.906 0.633 -9.531 1 96.88 196 SER B N 1
ATOM 3455 C CA . SER B 1 196 ? 24.312 0.909 -9.789 1 96.88 196 SER B CA 1
ATOM 3456 C C . SER B 1 196 ? 25.188 0.417 -8.641 1 96.88 196 SER B C 1
ATOM 3458 O O . SER B 1 196 ? 24.703 0.224 -7.52 1 96.88 196 SER B O 1
ATOM 3460 N N . GLU B 1 197 ? 26.453 0.232 -8.977 1 97.56 197 GLU B N 1
ATOM 3461 C CA . GLU B 1 197 ? 27.391 -0.2 -7.945 1 97.56 197 GLU B CA 1
ATOM 3462 C C . GLU B 1 197 ? 27.406 0.775 -6.77 1 97.56 197 GLU B C 1
ATOM 3464 O O . GLU B 1 197 ? 27.328 0.36 -5.613 1 97.56 197 GLU B O 1
ATOM 3469 N N . GLU B 1 198 ? 27.469 2.016 -7.094 1 97.81 198 GLU B N 1
ATOM 3470 C CA . GLU B 1 198 ? 27.547 3.043 -6.059 1 97.81 198 GLU B CA 1
ATOM 3471 C C . GLU B 1 198 ? 26.281 3.061 -5.203 1 97.81 198 GLU B C 1
ATOM 3473 O O . GLU B 1 198 ? 26.359 3.125 -3.975 1 97.81 198 GLU B O 1
ATOM 3478 N N . ALA B 1 199 ? 25.125 3.025 -5.848 1 96.75 199 ALA B N 1
ATOM 3479 C CA . ALA B 1 199 ? 23.844 3.043 -5.137 1 96.75 199 ALA B CA 1
ATOM 3480 C C . ALA B 1 199 ? 23.672 1.786 -4.285 1 96.75 199 ALA B C 1
ATOM 3482 O O . ALA B 1 199 ? 23.156 1.85 -3.174 1 96.75 199 ALA B O 1
ATOM 3483 N N . ALA B 1 200 ? 24.062 0.624 -4.859 1 97.5 200 ALA B N 1
ATOM 3484 C CA . ALA B 1 200 ? 24 -0.634 -4.121 1 97.5 200 ALA B CA 1
ATOM 3485 C C . ALA B 1 200 ? 24.875 -0.587 -2.875 1 97.5 200 ALA B C 1
ATOM 3487 O O . ALA B 1 200 ? 24.453 -0.989 -1.79 1 97.5 200 ALA B O 1
ATOM 3488 N N . ASP B 1 201 ? 26.078 -0.096 -3.023 1 98 201 ASP B N 1
ATOM 3489 C CA . ASP B 1 201 ? 27.016 -0.016 -1.899 1 98 201 ASP B CA 1
ATOM 3490 C C . ASP B 1 201 ? 26.484 0.936 -0.825 1 98 201 ASP B C 1
ATOM 3492 O O . ASP B 1 201 ? 26.609 0.658 0.37 1 98 201 ASP B O 1
ATOM 3496 N N . ALA B 1 202 ? 25.969 2.021 -1.247 1 97.19 202 ALA B N 1
ATOM 3497 C CA . ALA B 1 202 ? 25.391 2.973 -0.303 1 97.19 202 ALA B CA 1
ATOM 3498 C C . ALA B 1 202 ? 24.219 2.355 0.445 1 97.19 202 ALA B C 1
ATOM 3500 O O . ALA B 1 202 ? 24.047 2.572 1.647 1 97.19 202 ALA B O 1
ATOM 3501 N N . LEU B 1 203 ? 23.375 1.637 -0.298 1 96 203 LEU B N 1
ATOM 3502 C CA . LEU B 1 203 ? 22.234 0.961 0.302 1 96 203 LEU B CA 1
ATOM 3503 C C . LEU B 1 203 ? 22.688 -0.072 1.327 1 96 203 LEU B C 1
ATOM 3505 O O . LEU B 1 203 ? 22.109 -0.175 2.41 1 96 203 LEU B O 1
ATOM 3509 N N . ILE B 1 204 ? 23.688 -0.842 1.011 1 97.38 204 ILE B N 1
ATOM 3510 C CA . ILE B 1 204 ? 24.203 -1.876 1.896 1 97.38 204 ILE B CA 1
ATOM 3511 C C . ILE B 1 204 ? 24.766 -1.235 3.162 1 97.38 204 ILE B C 1
ATOM 3513 O O . ILE B 1 204 ? 24.5 -1.693 4.273 1 97.38 204 ILE B O 1
ATOM 3517 N N . ALA B 1 205 ? 25.516 -0.176 2.998 1 96.75 205 ALA B N 1
ATOM 3518 C CA . ALA B 1 205 ? 26.078 0.53 4.145 1 96.75 205 ALA B CA 1
ATOM 3519 C C . ALA B 1 205 ? 24.984 1.065 5.055 1 96.75 205 ALA B C 1
ATOM 3521 O O . ALA B 1 205 ? 25.062 0.952 6.281 1 96.75 205 ALA B O 1
ATOM 3522 N N . ALA B 1 206 ? 24 1.624 4.453 1 93.44 206 ALA B N 1
ATOM 3523 C CA . ALA B 1 206 ? 22.875 2.17 5.215 1 93.44 206 ALA B CA 1
ATOM 3524 C C . ALA B 1 206 ? 22.125 1.065 5.961 1 93.44 206 ALA B C 1
ATOM 3526 O O . ALA B 1 206 ? 21.734 1.242 7.117 1 93.44 206 ALA B O 1
ATOM 3527 N N . ALA B 1 207 ? 21.875 -0.033 5.281 1 95.19 207 ALA B N 1
ATOM 3528 C CA . ALA B 1 207 ? 21.172 -1.168 5.879 1 95.19 207 ALA B CA 1
ATOM 3529 C C . ALA B 1 207 ? 21.953 -1.716 7.078 1 95.19 207 ALA B C 1
ATOM 3531 O O . ALA B 1 207 ? 21.359 -1.991 8.125 1 95.19 207 ALA B O 1
ATOM 3532 N N . GLU B 1 208 ? 23.203 -1.836 6.922 1 93.88 208 GLU B N 1
ATOM 3533 C CA . GLU B 1 208 ? 24.047 -2.381 7.98 1 93.88 208 GLU B CA 1
ATOM 3534 C C . GLU B 1 208 ? 24.094 -1.439 9.18 1 93.88 208 GLU B C 1
ATOM 3536 O O . GLU B 1 208 ? 24.188 -1.888 10.328 1 93.88 208 GLU B O 1
ATOM 3541 N N . ALA B 1 209 ? 24.016 -0.2 8.93 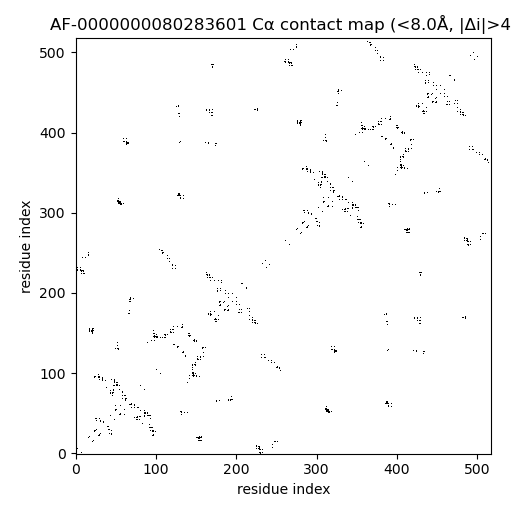1 92.25 209 ALA B N 1
ATOM 3542 C CA . ALA B 1 209 ? 24.078 0.8 9.992 1 92.25 209 ALA B CA 1
ATOM 3543 C C . ALA B 1 209 ? 22.844 0.739 10.883 1 92.25 209 ALA B C 1
ATOM 3545 O O . ALA B 1 209 ? 22.891 1.12 12.055 1 92.25 209 ALA B O 1
ATOM 3546 N N . LYS B 1 210 ? 21.703 0.269 10.43 1 89 210 LYS B N 1
ATOM 3547 C CA . LYS B 1 210 ? 20.469 0.175 11.203 1 89 210 LYS B CA 1
ATOM 3548 C C . LYS B 1 210 ? 20.594 -0.87 12.305 1 89 210 LYS B C 1
ATOM 3550 O O . LYS B 1 210 ? 19.906 -0.782 13.328 1 89 210 LYS B O 1
ATOM 3555 N N . GLY B 1 211 ? 21.469 -1.893 12.078 1 90.5 211 GLY B N 1
ATOM 3556 C CA . GLY B 1 211 ? 21.656 -2.934 13.07 1 90.5 211 GLY B CA 1
ATOM 3557 C C . GLY B 1 211 ? 20.609 -4.02 13.008 1 90.5 211 GLY B C 1
ATOM 3558 O O . GLY B 1 211 ? 19.453 -3.764 12.625 1 90.5 211 GLY B O 1
ATOM 3559 N N . ASP B 1 212 ? 20.891 -5.195 13.344 1 93.88 212 ASP B N 1
ATOM 3560 C CA . ASP B 1 212 ? 20.078 -6.41 13.445 1 93.88 212 ASP B CA 1
ATOM 3561 C C . ASP B 1 212 ? 19.281 -6.641 12.164 1 93.88 212 ASP B C 1
ATOM 3563 O O . ASP B 1 212 ? 18.094 -6.965 12.219 1 93.88 212 ASP B O 1
ATOM 3567 N N . LEU B 1 213 ? 19.844 -6.391 11.109 1 95 213 LEU B N 1
ATOM 3568 C CA . LEU B 1 213 ? 19.219 -6.496 9.797 1 95 213 LEU B CA 1
ATOM 3569 C C . LEU B 1 213 ? 18.609 -7.879 9.602 1 95 213 LEU B C 1
ATOM 3571 O O . LEU B 1 213 ? 17.438 -7.988 9.219 1 95 213 LEU B O 1
ATOM 3575 N N . ARG B 1 214 ? 19.281 -8.922 9.906 1 94.81 214 ARG B N 1
ATOM 3576 C CA . ARG B 1 214 ? 18.797 -10.273 9.672 1 94.81 214 ARG B CA 1
ATOM 3577 C C . ARG B 1 214 ? 17.688 -10.641 10.656 1 94.81 214 ARG B C 1
ATOM 3579 O O . ARG B 1 214 ? 16.734 -11.344 10.297 1 94.81 214 ARG B O 1
ATOM 3586 N N . GLY B 1 215 ? 17.875 -10.227 11.891 1 96.69 215 GLY B N 1
ATOM 3587 C CA . GLY B 1 215 ? 16.828 -10.445 12.867 1 96.69 215 GLY B CA 1
ATOM 3588 C C . GLY B 1 215 ? 15.5 -9.805 12.477 1 96.69 215 GLY B C 1
ATOM 3589 O O . GLY B 1 215 ? 14.445 -10.438 12.578 1 96.69 215 GLY B O 1
ATOM 3590 N N . ARG B 1 216 ? 15.562 -8.562 11.992 1 96.25 216 ARG B N 1
ATOM 3591 C CA . ARG B 1 216 ? 14.375 -7.855 11.531 1 96.25 216 ARG B CA 1
ATOM 3592 C C . ARG B 1 216 ? 13.766 -8.555 10.32 1 96.25 216 ARG B C 1
ATOM 3594 O O . ARG B 1 216 ? 12.539 -8.703 10.234 1 96.25 216 ARG B O 1
ATOM 3601 N N . TRP B 1 217 ? 14.617 -8.969 9.469 1 97.38 217 TRP B N 1
ATOM 3602 C CA . TRP B 1 217 ? 14.148 -9.656 8.273 1 97.38 217 TRP B CA 1
ATOM 3603 C C . TRP B 1 217 ? 13.445 -10.961 8.633 1 97.38 217 TRP B C 1
ATOM 3605 O O . TRP B 1 217 ? 12.359 -11.25 8.117 1 97.38 217 TRP B O 1
ATOM 3615 N N . ARG B 1 218 ? 13.961 -11.758 9.555 1 97.31 218 ARG B N 1
ATOM 3616 C CA . ARG B 1 218 ? 13.344 -13.008 9.992 1 97.31 218 ARG B CA 1
ATOM 3617 C C . ARG B 1 218 ? 12 -12.742 10.664 1 97.31 218 ARG B C 1
ATOM 3619 O O . ARG B 1 218 ? 11.055 -13.516 10.5 1 97.31 218 ARG B O 1
ATOM 3626 N N . HIS B 1 219 ? 12.031 -11.688 11.383 1 97.62 219 HIS B N 1
ATOM 3627 C CA . HIS B 1 219 ? 10.781 -11.32 12.031 1 97.62 219 HIS B CA 1
ATOM 3628 C C . HIS B 1 219 ? 9.703 -10.977 11 1 97.62 219 HIS B C 1
ATOM 3630 O O . HIS B 1 219 ? 8.555 -11.391 11.133 1 97.62 219 HIS B O 1
ATOM 3636 N N . ALA B 1 220 ? 10.039 -10.219 9.969 1 98.06 220 ALA B N 1
ATOM 3637 C CA . ALA B 1 220 ? 9.109 -9.891 8.898 1 98.06 220 ALA B CA 1
ATOM 3638 C C . ALA B 1 220 ? 8.625 -11.148 8.18 1 98.06 220 ALA B C 1
ATOM 3640 O O . ALA B 1 220 ? 7.445 -11.266 7.844 1 98.06 220 ALA B O 1
ATOM 3641 N N . GLU B 1 221 ? 9.523 -12.086 7.957 1 97.56 221 GLU B N 1
ATOM 3642 C CA . GLU B 1 221 ? 9.141 -13.352 7.348 1 97.56 221 GLU B CA 1
ATOM 3643 C C . GLU B 1 221 ? 8.117 -14.094 8.203 1 97.56 221 GLU B C 1
ATOM 3645 O O . GLU B 1 221 ? 7.137 -14.625 7.68 1 97.56 221 GLU B O 1
ATOM 3650 N N . ARG B 1 222 ? 8.367 -14.102 9.453 1 97.12 222 ARG B N 1
ATOM 3651 C CA . ARG B 1 222 ? 7.453 -14.773 10.367 1 97.12 222 ARG B CA 1
ATOM 3652 C C . ARG B 1 222 ? 6.078 -14.117 10.359 1 97.12 222 ARG B C 1
ATOM 3654 O O . ARG B 1 222 ? 5.055 -14.805 10.312 1 97.12 222 ARG B O 1
ATOM 3661 N N . LEU B 1 223 ? 6.062 -12.797 10.398 1 97.56 223 LEU B N 1
ATOM 3662 C CA . LEU B 1 223 ? 4.797 -12.07 10.344 1 97.56 223 LEU B CA 1
ATOM 3663 C C . LEU B 1 223 ? 4.062 -12.375 9.039 1 97.56 223 LEU B C 1
ATOM 3665 O O . LEU B 1 223 ? 2.844 -12.562 9.039 1 97.56 223 LEU B O 1
ATOM 3669 N N . THR B 1 224 ? 4.801 -12.406 7.957 1 98.19 224 THR B N 1
ATOM 3670 C CA . THR B 1 224 ? 4.211 -12.711 6.66 1 98.19 224 THR B CA 1
ATOM 3671 C C . THR B 1 224 ? 3.578 -14.094 6.668 1 98.19 224 THR B C 1
ATOM 3673 O O . THR B 1 224 ? 2.436 -14.266 6.238 1 98.19 224 THR B O 1
ATOM 3676 N N . ASP B 1 225 ? 4.328 -15.062 7.191 1 98 225 ASP B N 1
ATOM 3677 C CA . ASP B 1 225 ? 3.834 -16.438 7.258 1 98 225 ASP B CA 1
ATOM 3678 C C . ASP B 1 225 ? 2.578 -16.516 8.125 1 98 225 ASP B C 1
ATOM 3680 O O . ASP B 1 225 ? 1.645 -17.25 7.797 1 98 225 ASP B O 1
ATOM 3684 N N . GLU B 1 226 ? 2.561 -15.836 9.188 1 97.56 226 GLU B N 1
ATOM 3685 C CA . GLU B 1 226 ? 1.405 -15.836 10.078 1 97.56 226 GLU B CA 1
ATOM 3686 C C . GLU B 1 226 ? 0.169 -15.281 9.383 1 97.56 226 GLU B C 1
ATOM 3688 O O . GLU B 1 226 ? -0.933 -15.812 9.539 1 97.56 226 GLU B O 1
ATOM 3693 N N . ARG B 1 227 ? 0.324 -14.242 8.609 1 97.81 227 ARG B N 1
ATOM 3694 C CA . ARG B 1 227 ? -0.804 -13.641 7.91 1 97.81 227 ARG B CA 1
ATOM 3695 C C . ARG B 1 227 ? -1.321 -14.555 6.809 1 97.81 227 ARG B C 1
ATOM 3697 O O . ARG B 1 227 ? -2.533 -14.68 6.613 1 97.81 227 ARG B O 1
ATOM 3704 N N . VAL B 1 228 ? -0.395 -15.156 6.074 1 98.38 228 VAL B N 1
ATOM 3705 C CA . VAL B 1 228 ? -0.801 -16.109 5.047 1 98.38 228 VAL B CA 1
ATOM 3706 C C . VAL B 1 228 ? -1.509 -17.297 5.695 1 98.38 228 VAL B C 1
ATOM 3708 O O . VAL B 1 228 ? -2.537 -17.766 5.199 1 98.38 228 VAL B O 1
ATOM 3711 N N . ALA B 1 229 ? -0.978 -17.766 6.816 1 98.19 229 ALA B N 1
ATOM 3712 C CA . ALA B 1 229 ? -1.58 -18.875 7.551 1 98.19 229 ALA B CA 1
ATOM 3713 C C . ALA B 1 229 ? -3.002 -18.547 7.984 1 98.19 229 ALA B C 1
ATOM 3715 O O . ALA B 1 229 ? -3.896 -19.391 7.922 1 98.19 229 ALA B O 1
ATOM 3716 N N . GLU B 1 230 ? -3.211 -17.344 8.438 1 96.25 230 GLU B N 1
ATOM 3717 C CA . GLU B 1 230 ? -4.547 -16.922 8.844 1 96.25 230 GLU B CA 1
ATOM 3718 C C . GLU B 1 230 ? -5.523 -16.984 7.672 1 96.25 230 GLU B C 1
ATOM 3720 O O . GLU B 1 230 ? -6.656 -17.453 7.828 1 96.25 230 GLU B O 1
ATOM 3725 N N . LEU B 1 231 ? -5.109 -16.5 6.508 1 97.56 231 LEU B N 1
ATOM 3726 C CA . LEU B 1 231 ? -5.949 -16.578 5.316 1 97.56 231 LEU B CA 1
ATOM 3727 C C . LEU B 1 231 ? -6.277 -18.031 4.977 1 97.56 231 LEU B C 1
ATOM 3729 O O . LEU B 1 231 ? -7.43 -18.359 4.68 1 97.56 231 LEU B O 1
ATOM 3733 N N . LEU B 1 232 ? -5.25 -18.906 5.039 1 98.5 232 LEU B N 1
ATOM 3734 C CA . LEU B 1 232 ? -5.457 -20.312 4.766 1 98.5 232 LEU B CA 1
ATOM 3735 C C . LEU B 1 232 ? -6.484 -20.906 5.723 1 98.5 232 LEU B C 1
ATOM 3737 O O . LEU B 1 232 ? -7.387 -21.641 5.301 1 98.5 232 LEU B O 1
ATOM 3741 N N . ALA B 1 233 ? -6.375 -20.562 6.941 1 96.94 233 ALA B N 1
ATOM 3742 C CA . ALA B 1 233 ? -7.188 -21.172 8 1 96.94 233 ALA B CA 1
ATOM 3743 C C . ALA B 1 233 ? -8.648 -20.734 7.875 1 96.94 233 ALA B C 1
ATOM 3745 O O . ALA B 1 233 ? -9.555 -21.547 8.086 1 96.94 233 ALA B O 1
ATOM 3746 N N . VAL B 1 234 ? -8.883 -19.531 7.512 1 94.94 234 VAL B N 1
ATOM 3747 C CA . VAL B 1 234 ? -10.25 -19.016 7.512 1 94.94 234 VAL B CA 1
ATOM 3748 C C . VAL B 1 234 ? -10.93 -19.375 6.195 1 94.94 234 VAL B C 1
ATOM 3750 O O . VAL B 1 234 ? -12.156 -19.453 6.125 1 94.94 234 VAL B O 1
ATOM 3753 N N . THR B 1 235 ? -10.211 -19.641 5.133 1 97.88 235 THR B N 1
ATOM 3754 C CA . THR B 1 235 ? -10.781 -19.766 3.797 1 97.88 235 THR B CA 1
ATOM 3755 C C . THR B 1 235 ? -10.938 -21.234 3.406 1 97.88 235 THR B C 1
ATOM 3757 O O . THR B 1 235 ? -11.867 -21.594 2.688 1 97.88 235 THR B O 1
ATOM 3760 N N . LEU B 1 236 ? -9.992 -22.078 3.82 1 98.44 236 LEU B N 1
ATOM 3761 C CA . LEU B 1 236 ? -9.984 -23.469 3.387 1 98.44 236 LEU B CA 1
ATOM 3762 C C . LEU B 1 236 ? -10.219 -24.406 4.566 1 98.44 236 LEU B C 1
ATOM 3764 O O . LEU B 1 236 ? -9.727 -24.156 5.672 1 98.44 236 LEU B O 1
ATOM 3768 N N . THR B 1 237 ? -10.922 -25.531 4.285 1 98.12 237 THR B N 1
ATOM 3769 C CA . THR B 1 237 ? -11.047 -26.594 5.277 1 98.12 237 THR B CA 1
ATOM 3770 C C . THR B 1 237 ? -9.711 -27.297 5.473 1 98.12 237 THR B C 1
ATOM 3772 O O . THR B 1 237 ? -8.789 -27.141 4.672 1 98.12 237 THR B O 1
ATOM 3775 N N . GLY B 1 238 ? -9.633 -28.078 6.539 1 97.56 238 GLY B N 1
ATOM 3776 C CA . GLY B 1 238 ? -8.445 -28.875 6.773 1 97.56 238 GLY B CA 1
ATOM 3777 C C . GLY B 1 238 ? -8.078 -29.766 5.602 1 97.56 238 GLY B C 1
ATOM 3778 O O . GLY B 1 238 ? -6.922 -29.812 5.188 1 97.56 238 GLY B O 1
ATOM 3779 N N . ASP B 1 239 ? -9.102 -30.406 5.004 1 98.12 239 ASP B N 1
ATOM 3780 C CA . ASP B 1 239 ? -8.898 -31.281 3.855 1 98.12 239 ASP B CA 1
ATOM 3781 C C . ASP B 1 239 ? -8.414 -30.5 2.639 1 98.12 239 ASP B C 1
ATOM 3783 O O . ASP B 1 239 ? -7.559 -30.969 1.886 1 98.12 239 ASP B O 1
ATOM 3787 N N . GLU B 1 240 ? -8.945 -29.344 2.459 1 98.5 240 GLU B N 1
ATOM 3788 C CA . GLU B 1 240 ? -8.562 -28.5 1.328 1 98.5 240 GLU B CA 1
ATOM 3789 C C . GLU B 1 240 ? -7.141 -27.969 1.492 1 98.5 240 GLU B C 1
ATOM 3791 O O . GLU B 1 240 ? -6.414 -27.812 0.508 1 98.5 240 GLU B O 1
ATOM 3796 N N . ARG B 1 241 ? -6.746 -27.656 2.709 1 98.5 241 ARG B N 1
ATOM 3797 C CA . ARG B 1 241 ? -5.371 -27.25 2.967 1 98.5 241 ARG B CA 1
ATOM 3798 C C . ARG B 1 241 ? -4.398 -28.391 2.65 1 98.5 241 ARG B C 1
ATOM 3800 O O . ARG B 1 241 ? -3.34 -28.156 2.061 1 98.5 241 ARG B O 1
ATOM 3807 N N . ASP B 1 242 ? -4.781 -29.562 3.016 1 98.06 242 ASP B N 1
ATOM 3808 C CA . ASP B 1 242 ? -3.959 -30.734 2.691 1 98.06 242 ASP B CA 1
ATOM 3809 C C . ASP B 1 242 ? -3.881 -30.938 1.182 1 98.06 242 ASP B C 1
ATOM 3811 O O . ASP B 1 242 ? -2.824 -31.297 0.653 1 98.06 242 ASP B O 1
ATOM 3815 N N . GLU B 1 243 ? -4.973 -30.781 0.554 1 98.25 243 GLU B N 1
ATOM 3816 C CA . GLU B 1 243 ? -5.02 -30.891 -0.901 1 98.25 243 GLU B CA 1
ATOM 3817 C C . GLU B 1 243 ? -4.133 -29.844 -1.565 1 98.25 243 GLU B C 1
ATOM 3819 O O . GLU B 1 243 ? -3.377 -30.156 -2.486 1 98.25 243 GLU B O 1
ATOM 3824 N N . LEU B 1 244 ? -4.23 -28.594 -1.092 1 98.38 244 LEU B N 1
ATOM 3825 C CA . LEU B 1 244 ? -3.395 -27.516 -1.598 1 98.38 244 LEU B CA 1
ATOM 3826 C C . LEU B 1 244 ? -1.916 -27.844 -1.444 1 98.38 244 LEU B C 1
ATOM 3828 O O . LEU B 1 244 ? -1.136 -27.688 -2.385 1 98.38 244 LEU B O 1
ATOM 3832 N N . ARG B 1 245 ? -1.584 -28.281 -0.273 1 97.56 245 ARG B N 1
ATOM 3833 C CA . ARG B 1 245 ? -0.212 -28.688 0.024 1 97.56 245 ARG B CA 1
ATOM 3834 C C . ARG B 1 245 ? 0.283 -29.719 -0.976 1 97.56 245 ARG B C 1
ATOM 3836 O O . ARG B 1 245 ? 1.349 -29.562 -1.573 1 97.56 245 ARG B O 1
ATOM 3843 N N . ARG B 1 246 ? -0.487 -30.734 -1.169 1 97.06 246 ARG B N 1
ATOM 3844 C CA . ARG B 1 246 ? -0.109 -31.828 -2.045 1 97.06 246 ARG B CA 1
ATOM 3845 C C . ARG B 1 246 ? 0.027 -31.359 -3.49 1 97.06 246 ARG B C 1
ATOM 3847 O O . ARG B 1 246 ? 0.997 -31.703 -4.172 1 97.06 246 ARG B O 1
ATOM 3854 N N . ARG B 1 247 ? -0.898 -30.609 -3.926 1 97 247 ARG B N 1
ATOM 3855 C CA . ARG B 1 247 ? -0.919 -30.203 -5.324 1 97 247 ARG B CA 1
ATOM 3856 C C . ARG B 1 247 ? 0.212 -29.219 -5.625 1 97 247 ARG B C 1
ATOM 3858 O O . ARG B 1 247 ? 0.827 -29.281 -6.691 1 97 247 ARG B O 1
ATOM 3865 N N . LEU B 1 248 ? 0.498 -28.297 -4.723 1 97 248 LEU B N 1
ATOM 3866 C CA . LEU B 1 248 ? 1.591 -27.344 -4.926 1 97 248 LEU B CA 1
ATOM 3867 C C . LEU B 1 248 ? 2.941 -28.047 -4.844 1 97 248 LEU B C 1
ATOM 3869 O O . LEU B 1 248 ? 3.873 -27.703 -5.574 1 97 248 LEU B O 1
ATOM 3873 N N . SER B 1 249 ? 3.031 -29.031 -3.949 1 94.19 249 SER B N 1
ATOM 3874 C CA . SER B 1 249 ? 4.254 -29.812 -3.869 1 94.19 249 SER B CA 1
ATOM 3875 C C . SER B 1 249 ? 4.5 -30.594 -5.164 1 94.19 249 SER B C 1
ATOM 3877 O O . SER B 1 249 ? 5.637 -30.656 -5.637 1 94.19 249 SER B O 1
ATOM 3879 N N . ALA B 1 250 ? 3.482 -31.109 -5.715 1 93.69 250 ALA B N 1
ATOM 3880 C CA . ALA B 1 250 ? 3.594 -31.875 -6.953 1 93.69 250 ALA B CA 1
ATOM 3881 C C . ALA B 1 250 ? 3.984 -30.969 -8.117 1 93.69 250 ALA B C 1
ATOM 3883 O O . ALA B 1 250 ? 4.688 -31.406 -9.039 1 93.69 250 ALA B O 1
ATOM 3884 N N . LEU B 1 251 ? 3.496 -29.766 -8.094 1 92.75 251 LEU B N 1
ATOM 3885 C CA . LEU B 1 251 ? 3.812 -28.797 -9.148 1 92.75 251 LEU B CA 1
ATOM 3886 C C . LEU B 1 251 ? 5.301 -28.469 -9.156 1 92.75 251 LEU B C 1
ATOM 3888 O O . LEU B 1 251 ? 5.902 -28.312 -10.219 1 92.75 251 LEU B O 1
ATOM 3892 N N . ARG B 1 252 ? 5.844 -28.312 -8.008 1 84.81 252 ARG B N 1
ATOM 3893 C CA . ARG B 1 252 ? 7.262 -28.016 -7.844 1 84.81 252 ARG B CA 1
ATOM 3894 C C . ARG B 1 252 ? 8.125 -29.125 -8.445 1 84.81 252 ARG B C 1
ATOM 3896 O O . ARG B 1 252 ? 9.117 -28.844 -9.117 1 84.81 252 ARG B O 1
ATOM 3903 N N . ASP B 1 253 ? 7.766 -30.312 -8.195 1 78.94 253 ASP B N 1
ATOM 3904 C CA . ASP B 1 253 ? 8.5 -31.484 -8.68 1 78.94 253 ASP B CA 1
ATOM 3905 C C . ASP B 1 253 ? 8.414 -31.594 -10.195 1 78.94 253 ASP B C 1
ATOM 3907 O O . ASP B 1 253 ? 9.375 -32 -10.852 1 78.94 253 ASP B O 1
ATOM 3911 N N . ALA B 1 254 ? 7.281 -31.188 -10.648 1 74.62 254 ALA B N 1
ATOM 3912 C CA . ALA B 1 254 ? 7.07 -31.266 -12.086 1 74.62 254 ALA B CA 1
ATOM 3913 C C . ALA B 1 254 ? 7.812 -30.156 -12.82 1 74.62 254 ALA B C 1
ATOM 3915 O O . ALA B 1 254 ? 8.258 -30.328 -13.953 1 74.62 254 ALA B O 1
ATOM 3916 N N . SER B 1 255 ? 7.758 -28.969 -12.148 1 65.25 255 SER B N 1
ATOM 3917 C CA . SER B 1 255 ? 8.375 -27.812 -12.781 1 65.25 255 SER B CA 1
ATOM 3918 C C . SER B 1 255 ? 9.891 -27.812 -12.602 1 65.25 255 SER B C 1
ATOM 3920 O O . SER B 1 255 ? 10.602 -27.047 -13.25 1 65.25 255 SER B O 1
ATOM 3922 N N . ALA B 1 256 ? 10.398 -28.312 -11.359 1 56.72 256 ALA B N 1
ATOM 3923 C CA . ALA B 1 256 ? 11.812 -28.453 -11.047 1 56.72 256 ALA B CA 1
ATOM 3924 C C . ALA B 1 256 ? 12.625 -28.797 -12.297 1 56.72 256 ALA B C 1
ATOM 3926 O O . ALA B 1 256 ? 13.828 -29.031 -12.219 1 56.72 256 ALA B O 1
ATOM 3927 N N . LEU B 1 257 ? 11.953 -28.734 -13.266 1 44.84 257 LEU B N 1
ATOM 3928 C CA . LEU B 1 257 ? 12.82 -28.578 -14.43 1 44.84 257 LEU B CA 1
ATOM 3929 C C . LEU B 1 257 ? 13.422 -27.188 -14.484 1 44.84 257 LEU B C 1
ATOM 3931 O O . LEU B 1 257 ? 14.227 -26.875 -15.359 1 44.84 257 LEU B O 1
ATOM 3935 N N . ILE B 1 258 ? 12.922 -26.25 -13.695 1 41.19 258 ILE B N 1
ATOM 3936 C CA . ILE B 1 258 ? 13.484 -24.922 -13.602 1 41.19 258 ILE B CA 1
ATOM 3937 C C . ILE B 1 258 ? 14.656 -24.922 -12.617 1 41.19 258 ILE B C 1
ATOM 3939 O O . ILE B 1 258 ? 14.547 -24.359 -11.516 1 41.19 258 ILE B O 1
ATOM 3943 N N . SER B 1 259 ? 15.234 -25.953 -12.062 1 32.72 259 SER B N 1
ATOM 3944 C CA . SER B 1 259 ? 16.547 -25.906 -11.422 1 32.72 259 SER B CA 1
ATOM 3945 C C . SER B 1 259 ? 17.562 -25.188 -12.289 1 32.72 259 SER B C 1
ATOM 3947 O O . SER B 1 259 ? 17.594 -25.375 -13.508 1 32.72 259 SER B O 1
#

Solvent-accessible surface area (backbone atoms only — not comparable to full-atom values): 25950 Å² total; per-residue (Å²): 123,51,53,70,70,40,30,50,47,35,56,66,46,42,62,48,33,51,49,64,27,45,50,36,70,79,27,72,47,29,51,52,46,22,52,73,70,68,42,61,90,74,37,42,50,58,46,13,65,51,12,50,36,36,62,47,46,38,65,29,52,25,26,60,66,29,67,46,49,54,66,60,30,63,62,50,38,60,64,47,54,74,70,40,53,33,70,61,27,32,50,47,41,53,47,18,31,21,53,32,15,55,70,65,39,63,81,45,80,62,33,47,59,57,20,50,57,41,41,52,47,54,72,66,53,85,40,62,54,24,57,64,36,35,24,54,69,67,49,86,72,57,87,52,41,36,20,28,25,31,43,29,30,29,48,45,33,41,41,52,50,45,47,33,52,24,14,25,46,48,59,70,35,52,56,53,43,43,38,51,42,35,92,86,35,28,70,68,46,38,47,74,41,70,31,48,70,68,59,41,51,50,48,49,52,54,39,60,68,67,52,61,44,53,61,36,46,51,49,17,51,50,36,29,27,41,48,50,8,38,53,48,61,76,71,40,53,74,68,52,49,54,49,49,51,53,54,48,52,51,42,42,68,64,38,57,70,73,108,122,52,52,70,69,40,31,50,49,34,56,65,45,42,61,49,33,51,48,63,28,46,51,36,70,79,28,71,47,29,52,52,46,24,53,72,70,69,42,62,90,74,37,43,52,59,46,12,67,51,13,50,35,34,63,47,47,38,64,30,51,26,26,60,67,30,66,48,50,53,67,60,30,62,63,50,38,61,64,47,54,74,69,41,52,32,72,59,25,31,49,48,42,52,46,16,31,21,52,32,14,54,69,64,40,64,81,43,81,62,32,46,59,56,21,50,56,43,40,52,48,54,72,66,53,86,38,61,54,26,55,65,36,36,24,54,70,67,51,86,72,57,87,52,40,37,22,27,26,31,44,28,31,29,47,45,33,41,42,53,50,44,47,32,52,23,12,26,46,46,57,70,36,54,55,52,43,43,38,52,42,35,91,87,34,28,68,67,46,38,47,74,39,70,32,49,70,68,58,41,51,51,48,48,52,54,40,60,70,67,52,65,46,52,61,38,47,52,49,17,51,50,36,29,28,43,48,50,8,37,53,48,60,76,70,39,53,74,68,50,48,51,48,49,52,52,53,50,54,51,43,43,67,67,38,54,72,73,111

Radius of gyration: 22.84 Å; Cα contacts (8 Å, |Δi|>4): 801; chains: 2; bounding box: 54×65×54 Å

Sequence (518 aa):
MGDEATIELAQEIRGTVQVLGGSFMTSPELAEVETEVGLPPRTLYLRGRSAILGDPPPKVVAELFGIFPHWLFEFALPPAMAALDAASAVRAYSWSSAKWGRVNLSDADDPGRLADLLFRLVDSADASGLALFAGWQLAERPADDVGRLAFALMVFREFRGGVHFAALRAVGLTVPEAVVADPEGGRGRLLRTAWSEEAADALIAAAEAKGDLRGRWRHAERLTDERVAELLAVTLTGDERDELRRRLSALRDASALISMGDEATIELAQEIRGTVQVLGGSFMTSPELAEVETEVGLPPRTLYLRGRSAILGDPPPKVVAELFGIFPHWLFEFALPPAMAALDAASAVRAYSWSSAKWGRVNLSDADDPGRLADLLFRLVDSADASGLALFAGWQLAERPADDVGRLAFALMVFREFRGGVHFAALRAVGLTVPEAVVADPEGGRGRLLRTAWSEEAADALIAAAEAKGDLRGRWRHAERLTDERVAELLAVTLTGDERDELRRRLSALRDASALIS

Organism: Amycolatopsis orientalis (NCBI:txid31958)

Foldseek 3Di:
DQDPVLLVLLVLLLVLLQCLLCVLLQDVLLVVLCVVLPAPPSLLSQLQLCLLLWQDDLQVSCQLVQAADSVVSVPRRPVVCVSAGSLRSPVSSLVSLLVCLVVQVVPQDQLQLLLVLLLLLLQQDDCVPLSSLVSLNPDDADDDSSSSSSSSSNSSSSVLVSLLQVLCVVLPHGSNLLQCLDPPHRLVNSVVRPDDNVRRVVSNVVSVVVPPSNVSSVRSVSSSSVSSSVSCPVRDDPVSSVVNSVSSVVSCVSNVVVD/DQDPVLLVLLVLLLVLLQCLLCVLLQDPLLVVLCVVLPAPPSLLSQLQLCLLLWQDDLQVSCQLVQAADSVVSVPRRPVVCVSAGSLRSPVSSLVSLLSCLVVQVVPQDQLQLLLVLLLLLLQQDDCVPLSSLVSLNPDDADDDSSSSSSSSSNSSSSVLVSLLQVLLVVLPHGSNLLQCLDPPHRLVNSVVRPDDNVRRVVSNVVSVVVPPSNVSSVRSVSSSSVSSSVSCPVRDDPVSSVVNSVSSVVSCVSNVVVD

Nearest PDB structures (foldseek):
  5hxs-assembly1_A  TM=1.854E-01  e=2.236E+00  Methanocaldococcus jannaschii DSM 2661
  7a0g-assembly1_HHH  TM=1.226E-01  e=1.503E+00  Serratia marcescens
  6rw3-assembly2_B  TM=1.716E-01  e=7.692E+00  Plasmodium falciparum
  5hxs-assembly1_A  TM=1.853E-01  e=2.256E+00  Methanocaldococcus jannaschii DSM 2661
  6rw3-assembly2_B  TM=1.721E-01  e=7.167E+00  Plasmodium falciparum

Secondary structure (DSSP, 8-state):
---HHHHHHHHHHHHHHHHHHHGGGGSHHHHHHHHHTTPPTTHHHHHHHHGGG-S--HHHHHHHH-SS-HHHHHHHHHHHHHHS-HHHHHHHHHHHHHHHHHHHSTT-SSHHHHHHHHHHHHHHS--TT-HHHHHHHHSPPPSSHHHHHHHHHHHHHHHHHHHHHHHHHHTT--HHHHHHHSTT-SHHHHHHTT--HHHHHHHHHHHHHHS-HHHHHHHHHHHHHHHHHHHHHHHS-HHHHHHHHHHHHHHHHHHTT--/---HHHHHHHHHHHHHHHHHHHGGGGSHHHHHHHHHTTPPTTHHHHHHHHGGG-S--HHHHHHHH-SS-HHHHHHHHHHHHHHS-HHHHHHHHHHHHHHHHHHHSTT-SSHHHHHHHHHHHHHHS--TT-HHHHHHHHSPPPSSHHHHHHHHHHHHHHHHHHHHHHHHHHTT--HHHHHHHSTT-SHHHHHHTT--HHHHHHHHHHHHHHS-HHHHHHHHHHHHHHHHHHHHHHHS-HHHHHHHHHHHHHHHHHHTT--

pLDDT: mean 95.49, std 8.14, range [32.72, 98.88]

InterPro domains:
  IPR054058 Helix-turn-helix family [NF047719] (12-254)
  IPR054058 Helix-turn-helix family [PF21863] (12-253)